Protein AF-0000000080015081 (afdb_homodimer)

Radius of gyration: 29.02 Å; Cα contacts (8 Å, |Δi|>4): 1088; chains: 2; bounding box: 45×94×63 Å

Secondary structure (DSSP, 8-state):
----PPPP--GGGHHHHHHHT--HHHIIIIIHHHHHHHTGGGS-TT-EEEEET-TT-HHHHHHHTTT-EEEEEES-HHHHHHHHHH-TTSEEEE-BTTB----S-EEEEEESS-GGG--SHHHHHHHHHHHHHHEEEEEEEEEEEEBGGG-TTGGG--EEEEEEE-SSEEEEEEEEEEGGGTEEEEEEEEEEEETTEEEEEEEEEEEE-B-HHHHHHHHHHHT--EEEEEEGGGGT--GGG-EEEEEEE---TT-/----PPPP--GGGHHHHHHHT--HHHIIIIIHHHHHHHTGGGS-TT-EEEEET-TT-HHHHHHHTTT-EEEEEES-HHHHHHHHHH-TTSEEEE-BTTB----S-EEEEEE-S-GGG--SHHHHHHHHHHHHHHEEEEEEEEEEEEBHHHHTTGGG--EEEEEEE-SSEEEEEEEEEETTTTEEEEEEEEEEEETTEEEEEEEEEEEE-B-HHHHHHHHHHHT--EEEEEEGGGGT--GGG-EEEEEEE---TT-

pLDDT: mean 90.25, std 12.2, range [29.39, 98.69]

InterPro domains:
  IPR029063 S-adenosyl-L-methionine-dependent methyltransferase superfamily [G3DSA:3.40.50.150] (10-231)
  IPR029063 S-adenosyl-L-methionine-dependent methyltransferase superfamily [SSF53335] (24-250)
  IPR041698 Methyltransferase domain 25 [PF13649] (49-139)

Sequence (510 aa):
MLLVTNPPNYDSIARLQNEFKSPDEVVVEGIIPALEQILLPHIPEGGRILDLG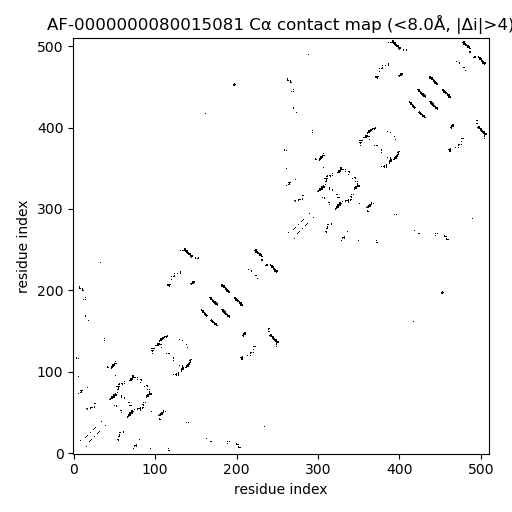CGSAQLVHQLQIRGYEMTGLDASEALLRYARTNAPESEFILGDIRDFKLPQTFDAVFSKDVLLFILSIEELTVVFQNVYAALRDDGLFVFTIPITDWLHDIAQEKSFNHVYVNDECAFIELFDYKPEERMWEIKVTGFELVEGIWKRSDTTWLRKDYFLAEVQSALEKVGFTELAHYNIKDFGGSEEAGMACFVCQKKSLTQMLLVTNPPNYDSIARLQNEFKSPDEVVVEGIIPALEQILLPHIPEGGRILDLGCGSAQLVHQLQIRGYEMTGLDASEALLRYARTNAPESEFILGDIRDFKLPQTFDAVFSKDVLLFILSIEELTVVFQNVYAALRDDGLFVFTIPITDWLHDIAQEKSFNHVYVNDECAFIELFDYKPEERMWEIKVTGFELVEGIWKRSDTTWLRKDYFLAEVQSALEKVGFTELAHYNIKDFGGSEEAGMACFVCQKKSLTQ

Organism: NCBI:txid2019572

Structure (mmCIF, N/CA/C/O backbone):
data_AF-0000000080015081-model_v1
#
loop_
_entity.id
_entity.type
_entity.pdbx_description
1 polymer 'Class I SAM-dependent methyltransferase'
#
loop_
_atom_site.group_PDB
_atom_site.id
_atom_site.type_symbol
_atom_site.label_atom_id
_atom_site.label_alt_id
_atom_site.label_comp_id
_atom_site.label_asym_id
_atom_site.label_entity_id
_atom_site.label_seq_id
_atom_site.pdbx_PDB_ins_code
_atom_site.Cartn_x
_atom_site.Cartn_y
_atom_site.Cartn_z
_atom_site.occupancy
_atom_site.B_iso_or_equiv
_atom_site.auth_seq_id
_atom_site.auth_comp_id
_atom_site.auth_asym_id
_atom_site.auth_atom_id
_atom_site.pdbx_PDB_model_num
ATOM 1 N N . MET A 1 1 ? 22.891 32.344 4 1 29.48 1 MET A N 1
ATOM 2 C CA . MET A 1 1 ? 21.547 32.312 3.426 1 29.48 1 MET A CA 1
ATOM 3 C C . MET A 1 1 ? 20.875 30.969 3.643 1 29.48 1 MET A C 1
ATOM 5 O O . MET A 1 1 ? 21.391 29.938 3.186 1 29.48 1 MET A O 1
ATOM 9 N N . LEU A 1 2 ? 20.234 30.781 4.801 1 37.94 2 LEU A N 1
ATOM 10 C CA . LEU A 1 2 ? 19.828 29.453 5.254 1 37.94 2 LEU A CA 1
ATOM 11 C C . LEU A 1 2 ? 19.031 28.719 4.176 1 37.94 2 LEU A C 1
ATOM 13 O O . LEU A 1 2 ? 18.094 29.297 3.607 1 37.94 2 LEU A O 1
ATOM 17 N N . LEU A 1 3 ? 19.594 27.906 3.422 1 42.25 3 LEU A N 1
ATOM 18 C CA . LEU A 1 3 ? 18.984 27.109 2.355 1 42.25 3 LEU A CA 1
ATOM 19 C C . LEU A 1 3 ? 17.656 26.547 2.803 1 42.25 3 LEU A C 1
ATOM 21 O O . LEU A 1 3 ? 17.594 25.734 3.732 1 42.25 3 LEU A O 1
ATOM 25 N N . VAL A 1 4 ? 16.609 27.453 2.697 1 56.25 4 VAL A N 1
ATOM 26 C CA . VAL A 1 4 ? 15.258 27.062 3.078 1 56.25 4 VAL A CA 1
ATOM 27 C C . VAL A 1 4 ? 14.797 25.875 2.234 1 56.25 4 VAL A C 1
ATOM 29 O O . VAL A 1 4 ? 14.953 25.875 1.011 1 56.25 4 VAL A O 1
ATOM 32 N N . THR A 1 5 ? 14.617 24.75 2.883 1 73.44 5 THR A N 1
ATOM 33 C CA . THR A 1 5 ? 14.102 23.547 2.227 1 73.44 5 THR A CA 1
ATOM 34 C C . THR A 1 5 ? 12.711 23.812 1.645 1 73.44 5 THR A C 1
ATOM 36 O O . THR A 1 5 ? 11.922 24.562 2.223 1 73.44 5 THR A O 1
ATOM 39 N N . ASN A 1 6 ? 12.555 23.531 0.397 1 79.25 6 ASN A N 1
ATOM 40 C CA . ASN A 1 6 ? 11.25 23.688 -0.226 1 79.25 6 ASN A CA 1
ATOM 41 C C . ASN A 1 6 ? 10.172 22.906 0.524 1 79.25 6 ASN A C 1
ATOM 43 O O . ASN A 1 6 ? 10.406 21.766 0.943 1 79.25 6 ASN A O 1
ATOM 47 N N . PRO A 1 7 ? 9.047 23.625 0.79 1 83.56 7 PRO A N 1
ATOM 48 C CA . PRO A 1 7 ? 7.934 22.875 1.386 1 83.56 7 PRO A CA 1
ATOM 49 C C . PRO A 1 7 ? 7.457 21.719 0.505 1 83.56 7 PRO A C 1
ATOM 51 O O . PRO A 1 7 ? 7.719 21.719 -0.7 1 83.56 7 PRO A O 1
ATOM 54 N N . PRO A 1 8 ? 6.812 20.766 1.154 1 87.19 8 PRO A N 1
ATOM 55 C CA . PRO A 1 8 ? 6.25 19.688 0.339 1 87.19 8 PRO A CA 1
ATOM 56 C C . PRO A 1 8 ? 5.238 20.203 -0.688 1 87.19 8 PRO A C 1
ATOM 58 O O . PRO A 1 8 ? 4.434 21.078 -0.384 1 87.19 8 PRO A O 1
ATOM 61 N N . ASN A 1 9 ? 5.391 19.734 -1.815 1 89.69 9 ASN A N 1
ATOM 62 C CA . ASN A 1 9 ? 4.484 20.156 -2.883 1 89.69 9 ASN A CA 1
ATOM 63 C C . ASN A 1 9 ? 3.168 19.375 -2.83 1 89.69 9 ASN A C 1
ATOM 65 O O . ASN A 1 9 ? 3.135 18.188 -3.115 1 89.69 9 ASN A O 1
ATOM 69 N N . TYR A 1 10 ? 2.092 20.062 -2.512 1 95.06 10 TYR A N 1
ATOM 70 C CA . TYR A 1 10 ? 0.775 19.453 -2.408 1 95.06 10 TYR A CA 1
ATOM 71 C C . TYR A 1 10 ? -0.12 19.875 -3.566 1 95.06 10 TYR A C 1
ATOM 73 O O . TYR A 1 10 ? -1.221 19.344 -3.736 1 95.06 10 TYR A O 1
ATOM 81 N N . ASP A 1 11 ? 0.33 20.766 -4.379 1 95.56 11 ASP A N 1
ATOM 82 C CA . ASP A 1 11 ? -0.547 21.359 -5.383 1 95.56 11 ASP A CA 1
ATOM 83 C C . ASP A 1 11 ? -1.034 20.312 -6.375 1 95.56 11 ASP A C 1
ATOM 85 O O . ASP A 1 11 ? -2.221 20.25 -6.703 1 95.56 11 ASP A O 1
ATOM 89 N N . SER A 1 12 ? -0.129 19.438 -6.762 1 93.69 12 SER A N 1
ATOM 90 C CA . SER A 1 12 ? -0.466 18.484 -7.801 1 93.69 12 SER A CA 1
ATOM 91 C C . SER A 1 12 ? -1.321 17.344 -7.246 1 93.69 12 SER A C 1
ATOM 93 O O . SER A 1 12 ? -1.913 16.578 -8.008 1 93.69 12 SER A O 1
ATOM 95 N N . ILE A 1 13 ? -1.447 17.25 -5.91 1 95.81 13 ILE A N 1
ATOM 96 C CA . ILE A 1 13 ? -2.189 16.141 -5.316 1 95.81 13 ILE A CA 1
ATOM 97 C C . ILE A 1 13 ? -3.275 16.688 -4.391 1 95.81 13 ILE A C 1
ATOM 99 O O . ILE A 1 13 ? -3.75 15.977 -3.498 1 95.81 13 ILE A O 1
ATOM 103 N N . ALA A 1 14 ? -3.629 17.938 -4.473 1 96.81 14 ALA A N 1
ATOM 104 C CA . ALA A 1 14 ? -4.543 18.609 -3.551 1 96.81 14 ALA A CA 1
ATOM 105 C C . ALA A 1 14 ? -5.895 17.891 -3.506 1 96.81 14 ALA A C 1
ATOM 107 O O . ALA A 1 14 ? -6.484 17.75 -2.436 1 96.81 14 ALA A O 1
ATOM 108 N N . ARG A 1 15 ? -6.387 17.5 -4.688 1 96.06 15 ARG A N 1
ATOM 109 C CA . ARG A 1 15 ? -7.656 16.781 -4.73 1 96.06 15 ARG A CA 1
ATOM 110 C C . ARG A 1 15 ? -7.59 15.5 -3.904 1 96.06 15 ARG A C 1
ATOM 112 O O . ARG A 1 15 ? -8.516 15.203 -3.145 1 96.06 15 ARG A O 1
ATOM 119 N N . LEU A 1 16 ? -6.512 14.773 -4.117 1 96.31 16 LEU A N 1
ATOM 120 C CA . LEU A 1 16 ? -6.336 13.516 -3.41 1 96.31 16 LEU A CA 1
ATOM 121 C C . LEU A 1 16 ? -6.25 13.742 -1.904 1 96.31 16 LEU A C 1
ATOM 123 O O . LEU A 1 16 ? -6.852 13 -1.124 1 96.31 16 LEU A O 1
ATOM 127 N N . GLN A 1 17 ? -5.488 14.781 -1.528 1 94.75 17 GLN A N 1
ATOM 128 C CA . GLN A 1 17 ? -5.391 15.141 -0.119 1 94.75 17 GLN A CA 1
ATOM 129 C C . GLN A 1 17 ? -6.766 15.469 0.461 1 94.75 17 GLN A C 1
ATOM 131 O O . GLN A 1 17 ? -7.109 15 1.549 1 94.75 17 GLN A O 1
ATOM 136 N N . ASN A 1 18 ? -7.512 16.266 -0.23 1 94.62 18 ASN A N 1
ATOM 137 C CA . ASN A 1 18 ? -8.852 16.641 0.207 1 94.62 18 ASN A CA 1
ATOM 138 C C . ASN A 1 18 ? -9.773 15.43 0.315 1 94.62 18 ASN A C 1
ATOM 140 O O . ASN A 1 18 ? -10.555 15.328 1.261 1 94.62 18 ASN A O 1
ATOM 144 N N . GLU A 1 19 ? -9.656 14.484 -0.582 1 92.31 19 GLU A N 1
ATOM 145 C CA . GLU A 1 19 ? -10.562 13.336 -0.67 1 92.31 19 GLU A CA 1
ATOM 146 C C . GLU A 1 19 ? -10.234 12.297 0.394 1 92.31 19 GLU A C 1
ATOM 148 O O . GLU A 1 19 ? -11.133 11.703 0.99 1 92.31 19 GLU A O 1
ATOM 153 N N . PHE A 1 20 ? -8.914 12.094 0.641 1 93.12 20 PHE A N 1
ATOM 154 C CA . PHE A 1 20 ? -8.555 10.891 1.386 1 93.12 20 PHE A CA 1
ATOM 155 C C . PHE A 1 20 ? -8.062 11.25 2.781 1 93.12 20 PHE A C 1
ATOM 157 O O . PHE A 1 20 ? -8.156 10.438 3.707 1 93.12 20 PHE A O 1
ATOM 164 N N . LYS A 1 21 ? -7.352 12.273 3.045 1 86.69 21 LYS A N 1
ATOM 165 C CA . LYS A 1 21 ? -6.566 12.477 4.258 1 86.69 21 LYS A CA 1
ATOM 166 C C . LYS A 1 21 ? -7.355 13.266 5.297 1 86.69 21 LYS A C 1
ATOM 168 O O . LYS A 1 21 ? -7.02 13.258 6.484 1 86.69 21 LYS A O 1
ATOM 173 N N . SER A 1 22 ? -8.445 13.938 4.98 1 76.5 22 SER A N 1
ATOM 174 C CA . SER A 1 22 ? -9.109 14.734 6.008 1 76.5 22 SER A CA 1
ATOM 175 C C . SER A 1 22 ? -10.625 14.562 5.949 1 76.5 22 SER A C 1
ATOM 177 O O . SER A 1 22 ? -11.359 15.547 5.852 1 76.5 22 SER A O 1
ATOM 179 N N . PRO A 1 23 ? -10.945 13.273 6.09 1 77.38 23 PRO A N 1
ATOM 180 C CA . PRO A 1 23 ? -12.406 13.172 6.133 1 77.38 23 PRO A CA 1
ATOM 181 C C . PRO A 1 23 ? -13 13.711 7.438 1 77.38 23 PRO A C 1
ATOM 183 O O . PRO A 1 23 ? -12.328 13.695 8.477 1 77.38 23 PRO A O 1
ATOM 186 N N . ASP A 1 24 ? -14.148 14.172 7.43 1 80.5 24 ASP A N 1
ATOM 187 C CA . ASP A 1 24 ? -14.836 14.781 8.57 1 80.5 24 ASP A CA 1
ATOM 188 C C . ASP A 1 24 ? -14.883 13.82 9.758 1 80.5 24 ASP A C 1
ATOM 190 O O . ASP A 1 24 ? -14.672 14.227 10.898 1 80.5 24 ASP A O 1
ATOM 194 N N . GLU A 1 25 ? -15.039 12.625 9.375 1 82.62 25 GLU A N 1
ATOM 195 C CA . GLU A 1 25 ? -15.188 11.625 10.43 1 82.62 25 GLU A CA 1
ATOM 196 C C . GLU A 1 25 ? -13.906 11.5 11.25 1 82.62 25 GLU A C 1
ATOM 198 O O . GLU A 1 25 ? -13.953 11.406 12.477 1 82.62 25 GLU A O 1
ATOM 203 N N . VAL A 1 26 ? -12.875 11.539 10.602 1 78.75 26 VAL A N 1
ATOM 204 C CA . VAL A 1 26 ? -11.586 11.406 11.273 1 78.75 26 VAL A CA 1
ATOM 205 C C . VAL A 1 26 ? -11.336 12.633 12.148 1 78.75 26 VAL A C 1
ATOM 207 O O . VAL A 1 26 ? -10.875 12.5 13.289 1 78.75 26 VAL A O 1
ATOM 210 N N . VAL A 1 27 ? -11.68 13.789 11.727 1 85.38 27 VAL A N 1
ATOM 211 C CA . VAL A 1 27 ? -11.469 15.031 12.461 1 85.38 27 VAL A CA 1
ATOM 212 C C . VAL A 1 27 ? -12.383 15.07 13.688 1 85.38 27 VAL A C 1
ATOM 214 O O . VAL A 1 27 ? -11.922 15.312 14.805 1 85.38 27 VAL A O 1
ATOM 217 N N . VAL A 1 28 ? -13.57 14.734 13.461 1 87.19 28 VAL A N 1
ATOM 218 C CA . VAL A 1 28 ? -14.594 14.859 14.492 1 87.19 28 VAL A CA 1
ATOM 219 C C . VAL A 1 28 ? -14.383 13.789 15.562 1 87.19 28 VAL A C 1
ATOM 221 O O . VAL A 1 28 ? -14.516 14.062 16.766 1 87.19 28 VAL A O 1
ATOM 224 N N . GLU A 1 29 ? -13.977 12.641 15.086 1 84.56 29 GLU A N 1
ATOM 225 C CA . GLU A 1 29 ? -13.891 11.531 16.031 1 84.56 29 GLU A CA 1
ATOM 226 C C . GLU A 1 29 ? -12.484 11.422 16.625 1 84.56 29 GLU A C 1
ATOM 228 O O . GLU A 1 29 ? -12.312 10.93 17.734 1 84.56 29 GLU A O 1
ATOM 233 N N . GLY A 1 30 ? -11.586 11.883 15.945 1 82.62 30 GLY A N 1
ATOM 234 C CA . GLY A 1 30 ? -10.219 11.68 16.375 1 82.62 30 GLY A CA 1
ATOM 235 C C . GLY A 1 30 ? -9.562 12.938 16.922 1 82.62 30 GLY A C 1
ATOM 236 O O . GLY A 1 30 ? -9 12.93 18.016 1 82.62 30 GLY A O 1
ATOM 237 N N . ILE A 1 31 ? -9.773 14.039 16.328 1 85.88 31 ILE A N 1
ATOM 238 C CA . ILE A 1 31 ? -8.992 15.242 16.609 1 85.88 31 ILE A CA 1
ATOM 239 C C . ILE A 1 31 ? -9.766 16.141 17.562 1 85.88 31 ILE A C 1
ATOM 241 O O . ILE A 1 31 ? -9.227 16.594 18.578 1 85.88 31 ILE A O 1
ATOM 245 N N . ILE A 1 32 ? -11.023 16.344 17.375 1 89.88 32 ILE A N 1
ATOM 246 C CA . ILE A 1 32 ? -11.836 17.297 18.125 1 89.88 32 ILE A CA 1
ATOM 247 C C . ILE A 1 32 ? -11.898 16.875 19.594 1 89.88 32 ILE A C 1
ATOM 249 O O . ILE A 1 32 ? -11.664 17.688 20.484 1 89.88 32 ILE A O 1
ATOM 253 N N . PRO A 1 33 ? -12.125 15.617 19.828 1 87.88 33 PRO A N 1
ATOM 254 C CA . PRO A 1 33 ? -12.172 15.219 21.234 1 87.88 33 PRO A CA 1
ATOM 255 C C . PRO A 1 33 ? -10.867 15.508 21.984 1 87.88 33 PRO A C 1
ATOM 257 O O . PRO A 1 33 ? -10.883 15.922 23.141 1 87.88 33 PRO A O 1
ATOM 260 N N . ALA A 1 34 ? -9.805 15.281 21.328 1 86.19 34 ALA A N 1
ATOM 261 C CA . ALA A 1 34 ? -8.516 15.57 21.922 1 86.19 34 ALA A CA 1
ATOM 262 C C . ALA A 1 34 ? -8.359 17.062 22.188 1 86.19 34 ALA A C 1
ATOM 264 O O . ALA A 1 34 ? -7.887 17.469 23.266 1 86.19 34 ALA A O 1
ATOM 265 N N . LEU A 1 35 ? -8.781 17.891 21.25 1 89.56 35 LEU A N 1
ATOM 266 C CA . LEU A 1 35 ? -8.688 19.328 21.406 1 89.56 35 LEU A CA 1
ATOM 267 C C . LEU A 1 35 ? -9.602 19.828 22.516 1 89.56 35 LEU A C 1
ATOM 269 O O . LEU A 1 35 ? -9.258 20.781 23.234 1 89.56 35 LEU A O 1
ATOM 273 N N . GLU A 1 36 ? -10.68 19.188 22.641 1 90 36 GLU A N 1
ATOM 274 C CA . GLU A 1 36 ? -11.633 19.547 23.688 1 90 36 GLU A CA 1
ATOM 275 C C . GLU A 1 36 ? -11.055 19.25 25.078 1 90 36 GLU A C 1
ATOM 277 O O . GLU A 1 36 ? -11.422 19.906 26.062 1 90 36 GLU A O 1
ATOM 282 N N . GLN A 1 37 ? -10.18 18.359 25.078 1 86.5 37 GLN A N 1
ATOM 283 C CA . GLN A 1 37 ? -9.57 18 26.359 1 86.5 37 GLN A CA 1
ATOM 284 C C . GLN A 1 37 ? -8.367 18.875 26.672 1 86.5 37 GLN A C 1
ATOM 286 O O . GLN A 1 37 ? -8.164 19.281 27.812 1 86.5 37 GLN A O 1
ATOM 291 N N . ILE A 1 38 ? -7.672 19.266 25.656 1 86.88 38 ILE A N 1
ATOM 292 C CA . ILE A 1 38 ? -6.34 19.797 25.938 1 86.88 38 ILE A CA 1
ATOM 293 C C . ILE A 1 38 ? -6.309 21.281 25.656 1 86.88 38 ILE A C 1
ATOM 295 O O . ILE A 1 38 ? -5.52 22.031 26.25 1 86.88 38 ILE A O 1
ATOM 299 N N . LEU A 1 39 ? -7.125 21.797 24.75 1 88.62 39 LEU A N 1
ATOM 300 C CA . LEU A 1 39 ? -6.938 23.141 24.234 1 88.62 39 LEU A CA 1
ATOM 301 C C . LEU A 1 39 ? -8.195 23.984 24.453 1 88.62 39 LEU A C 1
ATOM 303 O O . LEU A 1 39 ? -8.141 25.047 25.078 1 88.62 39 LEU A O 1
ATOM 307 N N . LEU A 1 40 ? -9.352 23.469 24.062 1 91 40 LEU A N 1
ATOM 308 C CA . LEU A 1 40 ? -10.547 24.281 23.859 1 91 40 LEU A CA 1
ATOM 309 C C . LEU A 1 40 ? -11.07 24.844 25.172 1 91 40 LEU A C 1
ATOM 311 O O . LEU A 1 40 ? -11.547 25.984 25.219 1 91 40 LEU A O 1
ATOM 315 N N . PRO A 1 41 ? -10.898 24.125 26.281 1 90.69 41 PRO A N 1
ATOM 316 C CA . PRO A 1 41 ? -11.359 24.703 27.547 1 90.69 41 PRO A CA 1
ATOM 317 C C . PRO A 1 41 ? -10.609 25.984 27.922 1 90.69 41 PRO A C 1
ATOM 319 O O . PRO A 1 41 ? -11.086 26.75 28.75 1 90.69 41 PRO A O 1
ATOM 322 N N . HIS A 1 42 ? -9.5 26.219 27.312 1 90.75 42 HIS A N 1
ATOM 323 C CA . HIS A 1 42 ? -8.641 27.328 27.688 1 90.75 42 HIS A CA 1
ATOM 324 C C . HIS A 1 42 ? -8.789 28.5 26.703 1 90.75 42 HIS A C 1
ATOM 326 O O . HIS A 1 42 ? -8.094 29.5 26.828 1 90.75 42 HIS A O 1
ATOM 332 N N . ILE A 1 43 ? -9.617 28.328 25.766 1 94.12 43 ILE A N 1
ATOM 333 C CA . ILE A 1 43 ? -9.852 29.375 24.766 1 94.12 43 ILE A CA 1
ATOM 334 C C . ILE A 1 43 ? -11.203 30.031 25.016 1 94.12 43 ILE A C 1
ATOM 336 O O . ILE A 1 43 ? -12.211 29.344 25.203 1 94.12 43 ILE A O 1
ATOM 340 N N . PRO A 1 44 ? -11.242 31.344 25.109 1 94.5 44 PRO A N 1
ATOM 341 C CA . PRO A 1 44 ? -12.523 32.031 25.344 1 94.5 44 PRO A CA 1
ATOM 342 C C . PRO A 1 44 ? -13.516 31.812 24.203 1 94.5 44 PRO A C 1
ATOM 344 O O . PRO A 1 44 ? -13.109 31.484 23.078 1 94.5 44 PRO A O 1
ATOM 347 N N . GLU A 1 45 ? -14.773 31.984 24.5 1 91.75 45 GLU A N 1
ATOM 348 C CA . GLU A 1 45 ? -15.797 31.938 23.453 1 91.75 45 GLU A CA 1
ATOM 349 C C . GLU A 1 45 ? -15.484 32.938 22.344 1 91.75 45 GLU A C 1
ATOM 351 O O . GLU A 1 45 ? -15.133 34.094 22.625 1 91.75 45 GLU A O 1
ATOM 356 N N . GLY A 1 46 ? -15.555 32.469 21.172 1 95.19 46 GLY A N 1
ATOM 357 C CA . GLY A 1 46 ? -15.266 33.344 20.047 1 95.19 46 GLY A CA 1
ATOM 358 C C . GLY A 1 46 ? -13.773 33.594 19.844 1 95.19 46 GLY A C 1
ATOM 359 O O . GLY A 1 46 ? -13.383 34.5 19.109 1 95.19 46 GLY A O 1
ATOM 360 N N . GLY A 1 47 ? -13.031 32.844 20.594 1 97.25 47 GLY A N 1
ATOM 361 C CA . GLY A 1 47 ? -11.594 33 20.531 1 97.25 47 GLY A CA 1
ATOM 362 C C . GLY A 1 47 ? -11.031 32.844 19.125 1 97.25 47 GLY A C 1
ATOM 363 O O . GLY A 1 47 ? -11.664 32.188 18.281 1 97.25 47 GLY A O 1
ATOM 364 N N . ARG A 1 48 ? -9.883 33.469 18.891 1 98.31 48 ARG A N 1
ATOM 365 C CA . ARG A 1 48 ? -9.203 33.438 17.594 1 98.31 48 ARG A CA 1
ATOM 366 C C . ARG A 1 48 ? -8.156 32.312 17.562 1 98.31 48 ARG A C 1
ATOM 368 O O . ARG A 1 48 ? -7.234 32.312 18.391 1 98.31 48 ARG A O 1
ATOM 375 N N . ILE A 1 49 ? -8.32 31.406 16.625 1 98.19 49 ILE A N 1
ATOM 376 C CA . ILE A 1 49 ? -7.406 30.281 16.5 1 98.19 49 ILE A CA 1
ATOM 377 C C . ILE A 1 49 ? -6.77 30.266 15.117 1 98.19 49 ILE A C 1
ATOM 379 O O . ILE A 1 49 ? -7.453 30.469 14.109 1 98.19 49 ILE A O 1
ATOM 383 N N . LEU A 1 50 ? -5.477 30.156 15.109 1 98.56 50 LEU A N 1
ATOM 384 C CA . LEU A 1 50 ? -4.715 30.016 13.875 1 98.56 50 LEU A CA 1
ATOM 385 C C . LEU A 1 50 ? -4.328 28.562 13.633 1 98.56 50 LEU A C 1
ATOM 387 O O . LEU A 1 50 ? -3.74 27.922 14.5 1 98.56 50 LEU A O 1
ATOM 391 N N . ASP A 1 51 ? -4.691 28.031 12.484 1 98.25 51 ASP A N 1
ATOM 392 C CA . ASP A 1 51 ? -4.289 26.688 12.055 1 98.25 51 ASP A CA 1
ATOM 393 C C . ASP A 1 51 ? -3.135 26.766 11.062 1 98.25 51 ASP A C 1
ATOM 395 O O . ASP A 1 51 ? -3.332 27.125 9.898 1 98.25 51 ASP A O 1
ATOM 399 N N . LEU A 1 52 ? -1.913 26.391 11.508 1 97.81 52 LEU A N 1
ATOM 400 C CA . LEU A 1 52 ? -0.725 26.406 10.656 1 97.81 52 LEU A CA 1
ATOM 401 C C . LEU A 1 52 ? -0.647 25.125 9.82 1 97.81 52 LEU A C 1
ATOM 403 O O . LEU A 1 52 ? -0.577 24.031 10.367 1 97.81 52 LEU A O 1
ATOM 407 N N . GLY A 1 53 ? -0.526 25.328 8.531 1 97.38 53 GLY A N 1
ATOM 408 C CA . GLY A 1 53 ? -0.652 24.188 7.648 1 97.38 53 GLY A CA 1
ATOM 409 C C . GLY A 1 53 ? -2.053 23.594 7.629 1 97.38 53 GLY A C 1
ATOM 410 O O . GLY A 1 53 ? -2.234 22.406 7.859 1 97.38 53 GLY A O 1
ATOM 411 N N . CYS A 1 54 ? -2.99 24.406 7.262 1 97.25 54 CYS A N 1
ATOM 412 C CA . CYS A 1 54 ? -4.387 24.047 7.492 1 97.25 54 CYS A CA 1
ATOM 413 C C . CYS A 1 54 ? -4.887 23.078 6.426 1 97.25 54 CYS A C 1
ATOM 415 O O . CYS A 1 54 ? -5.957 22.5 6.566 1 97.25 54 CYS A O 1
ATOM 417 N N . GLY A 1 55 ? -4.164 22.938 5.293 1 96.75 55 GLY A N 1
ATOM 418 C CA . GLY A 1 55 ? -4.586 22.047 4.219 1 96.75 55 GLY A CA 1
ATOM 419 C C . GLY A 1 55 ? -5.945 22.391 3.648 1 96.75 55 GLY A C 1
ATOM 420 O O . GLY A 1 55 ? -6.211 23.562 3.338 1 96.75 55 GLY A O 1
ATOM 421 N N . SER A 1 56 ? -6.754 21.375 3.492 1 96.38 56 SER A N 1
ATOM 422 C CA . SER A 1 56 ? -8.094 21.609 2.949 1 96.38 56 SER A CA 1
ATOM 423 C C . SER A 1 56 ? -9.055 22.078 4.031 1 96.38 56 SER A C 1
ATOM 425 O O . SER A 1 56 ? -10.234 22.328 3.758 1 96.38 56 SER A O 1
ATOM 427 N N . ALA A 1 57 ? -8.664 22.172 5.238 1 96.56 57 ALA A N 1
ATOM 428 C CA . ALA A 1 57 ? -9.227 22.969 6.312 1 96.56 57 ALA A CA 1
ATOM 429 C C . ALA A 1 57 ? -10.484 22.328 6.879 1 96.56 57 ALA A C 1
ATOM 431 O O . ALA A 1 57 ? -11.445 23.016 7.234 1 96.56 57 ALA A O 1
ATOM 432 N N . GLN A 1 58 ? -10.516 21 6.941 1 94.56 58 GLN A N 1
ATOM 433 C CA . GLN A 1 58 ? -11.625 20.328 7.605 1 94.56 58 GLN A CA 1
ATOM 434 C C . GLN A 1 58 ? -11.656 20.656 9.094 1 94.56 58 GLN A C 1
ATOM 436 O O . GLN A 1 58 ? -12.727 20.906 9.656 1 94.56 58 GLN A O 1
ATOM 441 N N . LEU A 1 59 ? -10.531 20.656 9.672 1 94.69 59 LEU A N 1
ATOM 442 C CA . LEU A 1 59 ? -10.453 21.016 11.086 1 94.69 59 LEU A CA 1
ATOM 443 C C . LEU A 1 59 ? -10.914 22.453 11.312 1 94.69 59 LEU A C 1
ATOM 445 O O . LEU A 1 59 ? -11.641 22.719 12.273 1 94.69 59 LEU A O 1
ATOM 449 N N . VAL A 1 60 ? -10.508 23.359 10.43 1 97.06 60 VAL A N 1
ATOM 450 C CA . VAL A 1 60 ? -10.906 24.766 10.516 1 97.06 60 VAL A CA 1
ATOM 451 C C . VAL A 1 60 ? -12.43 24.875 10.484 1 97.06 60 VAL A C 1
ATOM 453 O O . VAL A 1 60 ? -13.031 25.562 11.305 1 97.06 60 VAL A O 1
ATOM 456 N N . HIS A 1 61 ? -13.023 24.125 9.617 1 96.62 61 HIS A N 1
ATOM 457 C CA . HIS A 1 61 ? -14.484 24.125 9.5 1 96.62 61 HIS A CA 1
ATOM 458 C C . HIS A 1 61 ? -15.133 23.656 10.797 1 96.62 61 HIS A C 1
ATOM 460 O O . HIS A 1 61 ? -16.062 24.312 11.297 1 96.62 61 HIS A O 1
ATOM 466 N N . GLN A 1 62 ? -14.641 22.609 11.359 1 95.31 62 GLN A N 1
ATOM 467 C CA . GLN A 1 62 ? -15.234 22 12.547 1 95.31 62 GLN A CA 1
ATOM 468 C C . GLN A 1 62 ? -15.125 22.938 13.75 1 95.31 62 GLN A C 1
ATOM 470 O O . GLN A 1 62 ? -16.062 23.047 14.547 1 95.31 62 GLN A O 1
ATOM 475 N N . LEU A 1 63 ? -14.039 23.609 13.867 1 96.06 63 LEU A N 1
ATOM 476 C CA . LEU A 1 63 ? -13.867 24.531 14.984 1 96.06 63 LEU A CA 1
ATOM 477 C C . LEU A 1 63 ? -14.672 25.797 14.766 1 96.06 63 LEU A C 1
ATOM 479 O O . LEU A 1 63 ? -15.195 26.375 15.719 1 96.06 63 LEU A O 1
ATOM 483 N N . GLN A 1 64 ? -14.766 26.234 13.477 1 97 64 GLN A N 1
ATOM 484 C CA . GLN A 1 64 ? -15.555 27.406 13.141 1 97 64 GLN A CA 1
ATOM 485 C C . GLN A 1 64 ? -17.016 27.219 13.516 1 97 64 GLN A C 1
ATOM 487 O O . GLN A 1 64 ? -17.641 28.094 14.125 1 97 64 GLN A O 1
ATOM 492 N N . ILE A 1 65 ? -17.562 26.047 13.266 1 95.31 65 ILE A N 1
ATOM 493 C CA . ILE A 1 65 ? -18.984 25.812 13.531 1 95.31 65 ILE A CA 1
ATOM 494 C C . ILE A 1 65 ? -19.188 25.625 15.039 1 95.31 65 ILE A C 1
ATOM 496 O O . ILE A 1 65 ? -20.328 25.641 15.516 1 95.31 65 ILE A O 1
ATOM 500 N N . ARG A 1 66 ? -18.172 25.484 15.758 1 94.25 66 ARG A N 1
ATOM 501 C CA . ARG A 1 66 ? -18.25 25.375 17.203 1 94.25 66 ARG A CA 1
ATOM 502 C C . ARG A 1 66 ? -18.062 26.734 17.875 1 94.25 66 ARG A C 1
ATOM 504 O O . ARG A 1 66 ? -17.984 26.828 19.109 1 94.25 66 ARG A O 1
ATOM 511 N N . GLY A 1 67 ? -17.844 27.797 17.031 1 96.31 67 GLY A N 1
ATOM 512 C CA . GLY A 1 67 ? -17.953 29.156 17.547 1 96.31 67 GLY A CA 1
ATOM 513 C C . GLY A 1 67 ? -16.609 29.875 17.609 1 96.31 67 GLY A C 1
ATOM 514 O O . GLY A 1 67 ? -16.531 31 18.109 1 96.31 67 GLY A O 1
ATOM 515 N N . TYR A 1 68 ? -15.586 29.297 17.078 1 97.56 68 TYR A N 1
ATOM 516 C CA . TYR A 1 68 ? -14.281 29.938 17.094 1 97.56 68 TYR A CA 1
ATOM 517 C C . TYR A 1 68 ? -14.055 30.734 15.82 1 97.56 68 TYR A C 1
ATOM 519 O O . TYR A 1 68 ? -14.617 30.422 14.766 1 97.56 68 TYR A O 1
ATOM 527 N N . GLU A 1 69 ? -13.336 31.844 15.969 1 98.31 69 GLU A N 1
ATOM 528 C CA . GLU A 1 69 ? -12.867 32.562 14.789 1 98.31 69 GLU A CA 1
ATOM 529 C C . GLU A 1 69 ? -11.594 31.938 14.219 1 98.31 69 GLU A C 1
ATOM 531 O O . GLU A 1 69 ? -10.531 32.031 14.836 1 98.31 69 GLU A O 1
ATOM 536 N N . MET A 1 70 ? -11.711 31.391 13.016 1 98.38 70 MET A N 1
ATOM 537 C CA . MET A 1 70 ? -10.617 30.562 12.508 1 98.38 70 MET A CA 1
ATOM 538 C C . MET A 1 70 ? -9.883 31.266 11.375 1 98.38 70 MET A C 1
ATOM 540 O O . MET A 1 70 ? -10.508 31.906 10.531 1 98.38 70 MET A O 1
ATOM 544 N N . THR A 1 71 ? -8.602 31.203 11.43 1 98.69 71 THR A N 1
ATOM 545 C CA . THR A 1 71 ? -7.707 31.531 10.328 1 98.69 71 THR A CA 1
ATOM 546 C C . THR A 1 71 ? -6.816 30.344 9.969 1 98.69 71 THR A C 1
ATOM 548 O O . THR A 1 71 ? -6.273 29.688 10.859 1 98.69 71 THR A O 1
ATOM 551 N N . GLY A 1 72 ? -6.758 30.016 8.727 1 98.62 72 GLY A N 1
ATOM 552 C CA . GLY A 1 72 ? -5.848 28.984 8.25 1 98.62 72 GLY A CA 1
ATOM 553 C C . GLY A 1 72 ? -4.723 29.531 7.391 1 98.62 72 GLY A C 1
ATOM 554 O O . GLY A 1 72 ? -4.934 30.438 6.59 1 98.62 72 GLY A O 1
ATOM 555 N N . LEU A 1 73 ? -3.547 29.031 7.586 1 98.38 73 LEU A N 1
ATOM 556 C CA . LEU A 1 73 ? -2.375 29.375 6.789 1 98.38 73 LEU A CA 1
ATOM 557 C C . LEU A 1 73 ? -1.778 28.141 6.133 1 98.38 73 LEU A C 1
ATOM 559 O O . LEU A 1 73 ? -1.571 27.109 6.797 1 98.38 73 LEU A O 1
ATOM 563 N N . ASP A 1 74 ? -1.546 28.203 4.836 1 97.94 74 ASP A N 1
ATOM 564 C CA . ASP A 1 74 ? -0.948 27.094 4.102 1 97.94 74 ASP A CA 1
ATOM 565 C C . ASP A 1 74 ? -0.164 27.594 2.891 1 97.94 74 ASP A C 1
ATOM 567 O O . ASP A 1 74 ? -0.502 28.625 2.312 1 97.94 74 ASP A O 1
ATOM 571 N N . ALA A 1 75 ? 0.803 26.797 2.484 1 96.75 75 ALA A N 1
ATOM 572 C CA . ALA A 1 75 ? 1.676 27.203 1.39 1 96.75 75 ALA A CA 1
ATOM 573 C C . ALA A 1 75 ? 1.135 26.734 0.046 1 96.75 75 ALA A C 1
ATOM 575 O O . ALA A 1 75 ? 1.643 27.125 -1.009 1 96.75 75 ALA A O 1
ATOM 576 N N . SER A 1 76 ? 0.112 25.922 0.008 1 97.31 76 SER A N 1
ATOM 577 C CA . SER A 1 76 ? -0.447 25.359 -1.221 1 97.31 76 SER A CA 1
ATOM 578 C C . SER A 1 76 ? -1.718 26.094 -1.631 1 97.31 76 SER A C 1
ATOM 580 O O . SER A 1 76 ? -2.748 25.984 -0.963 1 97.31 76 SER A O 1
ATOM 582 N N . GLU A 1 77 ? -1.622 26.797 -2.746 1 97.81 77 GLU A N 1
ATOM 583 C CA . GLU A 1 77 ? -2.803 27.5 -3.256 1 97.81 77 GLU A CA 1
ATOM 584 C C . GLU A 1 77 ? -3.91 26.5 -3.609 1 97.81 77 GLU A C 1
ATOM 586 O O . GLU A 1 77 ? -5.094 26.781 -3.406 1 97.81 77 GLU A O 1
ATOM 591 N N . ALA A 1 78 ? -3.533 25.406 -4.172 1 97.94 78 ALA A N 1
ATOM 592 C CA . ALA A 1 78 ? -4.52 24.391 -4.547 1 97.94 78 ALA A CA 1
ATOM 593 C C . ALA A 1 78 ? -5.27 23.875 -3.32 1 97.94 78 ALA A C 1
ATOM 595 O O . ALA A 1 78 ? -6.488 23.688 -3.365 1 97.94 78 ALA A O 1
ATOM 596 N N . LEU A 1 79 ? -4.602 23.656 -2.213 1 97.62 79 LEU A N 1
ATOM 597 C CA . LEU A 1 79 ? -5.262 23.219 -0.985 1 97.62 79 LEU A CA 1
ATOM 598 C C . LEU A 1 79 ? -6.168 24.328 -0.442 1 97.62 79 LEU A C 1
ATOM 600 O O . LEU A 1 79 ? -7.281 24.047 0.013 1 97.62 79 LEU A O 1
ATOM 604 N N . LEU A 1 80 ? -5.73 25.562 -0.533 1 98.38 80 LEU A N 1
ATOM 605 C CA . LEU A 1 80 ? -6.512 26.672 -0.01 1 98.38 80 LEU A CA 1
ATOM 606 C C . LEU A 1 80 ? -7.785 26.875 -0.824 1 98.38 80 LEU A C 1
ATOM 608 O O . LEU A 1 80 ? -8.797 27.344 -0.297 1 98.38 80 LEU A O 1
ATOM 612 N N . ARG A 1 81 ? -7.723 26.547 -2.094 1 98.19 81 ARG A N 1
ATOM 613 C CA . ARG A 1 81 ? -8.953 26.578 -2.881 1 98.19 81 ARG A CA 1
ATOM 614 C C . ARG A 1 81 ? -10.008 25.641 -2.287 1 98.19 81 ARG A C 1
ATOM 616 O O . ARG A 1 81 ? -11.172 26.031 -2.154 1 98.19 81 ARG A O 1
ATOM 623 N N . TYR A 1 82 ? -9.609 24.484 -1.903 1 97.44 82 TYR A N 1
ATOM 624 C CA . TYR A 1 82 ? -10.523 23.562 -1.219 1 97.44 82 TYR A CA 1
ATOM 625 C C . TYR A 1 82 ? -10.922 24.125 0.145 1 97.44 82 TYR A C 1
ATOM 627 O O . TYR A 1 82 ? -12.086 24.016 0.544 1 97.44 82 TYR A O 1
ATOM 635 N N . ALA A 1 83 ? -9.961 24.656 0.833 1 98 83 ALA A N 1
ATOM 636 C CA . ALA A 1 83 ? -10.203 25.188 2.17 1 98 83 ALA A CA 1
ATOM 637 C C . ALA A 1 83 ? -11.32 26.234 2.148 1 98 83 ALA A C 1
ATOM 639 O O . ALA A 1 83 ? -12.219 26.203 2.986 1 98 83 ALA A O 1
ATOM 640 N N . ARG A 1 84 ? -11.25 27.156 1.183 1 98.31 84 ARG A N 1
ATOM 641 C CA . ARG A 1 84 ? -12.234 28.234 1.064 1 98.31 84 ARG A CA 1
ATOM 642 C C . ARG A 1 84 ? -13.617 27.672 0.77 1 98.31 84 ARG A C 1
ATOM 644 O O . ARG A 1 84 ? -14.625 28.266 1.164 1 98.31 84 ARG A O 1
ATOM 651 N N . THR A 1 85 ? -13.688 26.547 0.137 1 97.25 85 THR A N 1
ATOM 652 C CA . THR A 1 85 ? -14.953 25.875 -0.121 1 97.25 85 THR A CA 1
ATOM 653 C C . THR A 1 85 ? -15.445 25.141 1.126 1 97.25 85 THR A C 1
ATOM 655 O O . THR A 1 85 ? -16.625 25.203 1.469 1 97.25 85 THR A O 1
ATOM 658 N N . ASN A 1 86 ? -14.586 24.469 1.844 1 96 86 ASN A N 1
ATOM 659 C CA . ASN A 1 86 ? -14.93 23.641 2.986 1 96 86 ASN A CA 1
ATOM 660 C C . ASN A 1 86 ? -15.266 24.484 4.215 1 96 86 ASN A C 1
ATOM 662 O O . ASN A 1 86 ? -16.062 24.062 5.055 1 96 86 ASN A O 1
ATOM 666 N N . ALA A 1 87 ? -14.633 25.609 4.328 1 97.56 87 ALA A N 1
ATOM 667 C CA . ALA A 1 87 ? -14.844 26.516 5.457 1 97.56 87 ALA A CA 1
ATOM 668 C C . ALA A 1 87 ? -14.977 27.969 4.98 1 97.56 87 ALA A C 1
ATOM 670 O O . ALA A 1 87 ? -14.148 28.812 5.312 1 97.56 87 ALA A O 1
ATOM 671 N N . PRO A 1 88 ? -16.016 28.297 4.371 1 97.44 88 PRO A N 1
ATOM 672 C CA . PRO A 1 88 ? -16.156 29.594 3.699 1 97.44 88 PRO A CA 1
ATOM 673 C C . PRO A 1 88 ? -16.219 30.766 4.68 1 97.44 88 PRO A C 1
ATOM 675 O O . PRO A 1 88 ? -15.984 31.906 4.293 1 97.44 88 PRO A O 1
ATOM 678 N N . GLU A 1 89 ? -16.5 30.516 5.918 1 97.94 89 GLU A N 1
ATOM 679 C CA . GLU A 1 89 ? -16.641 31.609 6.883 1 97.94 89 GLU A CA 1
ATOM 680 C C . GLU A 1 89 ? -15.328 31.906 7.586 1 97.94 89 GLU A C 1
ATOM 682 O O . GLU A 1 89 ? -15.273 32.75 8.492 1 97.94 89 GLU A O 1
ATOM 687 N N . SER A 1 90 ? -14.297 31.219 7.223 1 98.56 90 SER A N 1
ATOM 688 C CA . SER A 1 90 ? -12.992 31.406 7.848 1 98.56 90 SER A CA 1
ATOM 689 C C . SER A 1 90 ? -12.047 32.156 6.93 1 98.56 90 SER A C 1
ATOM 691 O O . SER A 1 90 ? -12.344 32.375 5.754 1 98.56 90 SER A O 1
ATOM 693 N N . GLU A 1 91 ? -11.008 32.656 7.508 1 98.44 91 GLU A N 1
ATOM 694 C CA . GLU A 1 91 ? -9.992 33.375 6.746 1 98.44 91 GLU A CA 1
ATOM 695 C C . GLU A 1 91 ? -8.828 32.469 6.387 1 98.44 91 GLU A C 1
ATOM 697 O O . GLU A 1 91 ? -8.422 31.625 7.195 1 98.44 91 GLU A O 1
ATOM 702 N N . PHE A 1 92 ? -8.32 32.656 5.16 1 98.69 92 PHE A N 1
ATOM 703 C CA . PHE A 1 92 ? -7.207 31.812 4.723 1 98.69 92 PHE A CA 1
ATOM 704 C C . PHE A 1 92 ? -6.074 32.656 4.164 1 98.69 92 PHE A C 1
ATOM 706 O O . PHE A 1 92 ? -6.316 33.625 3.424 1 98.69 92 PHE A O 1
ATOM 713 N N . ILE A 1 93 ? -4.898 32.375 4.547 1 98.38 93 ILE A N 1
ATOM 714 C CA . ILE A 1 93 ? -3.693 33.094 4.148 1 98.38 93 ILE A CA 1
ATOM 715 C C . ILE A 1 93 ? -2.756 32.156 3.396 1 98.38 93 ILE A C 1
ATOM 717 O O . ILE A 1 93 ? -2.434 31.062 3.887 1 98.38 93 ILE A O 1
ATOM 721 N N . LEU A 1 94 ? -2.369 32.531 2.186 1 97.75 94 LEU A N 1
ATOM 722 C CA . LEU A 1 94 ? -1.326 31.812 1.458 1 97.75 94 LEU A CA 1
ATOM 723 C C . LEU A 1 94 ? 0.059 32.219 1.947 1 97.75 94 LEU A C 1
ATOM 725 O O . LEU A 1 94 ? 0.424 33.406 1.876 1 97.75 94 LEU A O 1
ATOM 729 N N . GLY A 1 95 ? 0.792 31.219 2.484 1 95.75 95 GLY A N 1
ATOM 730 C CA . GLY A 1 95 ? 2.121 31.562 2.967 1 95.75 95 GLY A CA 1
ATOM 731 C C . GLY A 1 95 ? 2.879 30.375 3.527 1 95.75 95 GLY A C 1
ATOM 732 O O . GLY A 1 95 ? 2.311 29.297 3.695 1 95.75 95 GLY A O 1
ATOM 733 N N . ASP A 1 96 ? 4.16 30.609 3.74 1 95.62 96 ASP A N 1
ATOM 734 C CA . ASP A 1 96 ? 5.051 29.656 4.391 1 95.62 96 ASP A CA 1
ATOM 735 C C . ASP A 1 96 ? 5.066 29.859 5.902 1 95.62 96 ASP A C 1
ATOM 737 O O . ASP A 1 96 ? 5.242 30.984 6.383 1 95.62 96 ASP A O 1
ATOM 741 N N . ILE A 1 97 ? 4.863 28.734 6.648 1 95.31 97 ILE A N 1
ATOM 742 C CA . ILE A 1 97 ? 4.773 28.859 8.102 1 95.31 97 ILE A CA 1
ATOM 743 C C . ILE A 1 97 ? 6.113 29.328 8.664 1 95.31 97 ILE A C 1
ATOM 745 O O . ILE A 1 97 ? 6.188 29.797 9.805 1 95.31 97 ILE A O 1
ATOM 749 N N . ARG A 1 98 ? 7.195 29.344 7.926 1 94.44 98 ARG A N 1
ATOM 750 C CA . ARG A 1 98 ? 8.516 29.812 8.336 1 94.44 98 ARG A CA 1
ATOM 751 C C . ARG A 1 98 ? 8.664 31.312 8.133 1 94.44 98 ARG A C 1
ATOM 753 O O . ARG A 1 98 ? 9.602 31.922 8.641 1 94.44 98 ARG A O 1
ATOM 760 N N . ASP A 1 99 ? 7.652 31.688 7.348 1 91.69 99 ASP A N 1
ATOM 761 C CA . ASP A 1 99 ? 7.777 33.094 6.996 1 91.69 99 ASP A CA 1
ATOM 762 C C . ASP A 1 99 ? 6.414 33.781 6.988 1 91.69 99 ASP A C 1
ATOM 764 O O . ASP A 1 99 ? 5.887 34.125 5.926 1 91.69 99 ASP A O 1
ATOM 768 N N . PHE A 1 100 ? 5.844 34 8.102 1 91.19 100 PHE A N 1
ATOM 769 C CA . PHE A 1 100 ? 4.598 34.719 8.203 1 91.19 100 PHE A CA 1
ATOM 770 C C . PHE A 1 100 ? 4.664 35.75 9.336 1 91.19 100 PHE A C 1
ATOM 772 O O . PHE A 1 100 ? 5.426 35.562 10.289 1 91.19 100 PHE A O 1
ATOM 779 N N . LYS A 1 101 ? 3.977 36.812 9.125 1 93.31 101 LYS A N 1
ATOM 780 C CA . LYS A 1 101 ? 3.803 37.844 10.141 1 93.31 101 LYS A CA 1
ATOM 781 C C . LYS A 1 101 ? 2.324 38.156 10.375 1 93.31 101 LYS A C 1
ATOM 783 O O . LYS A 1 101 ? 1.607 38.531 9.438 1 93.31 101 LYS A O 1
ATOM 788 N N . LEU A 1 102 ? 1.964 37.875 11.547 1 96 102 LEU A N 1
ATOM 789 C CA . LEU A 1 102 ? 0.587 38.156 11.945 1 96 102 LEU A CA 1
ATOM 790 C C . LEU A 1 102 ? 0.545 38.938 13.258 1 96 102 LEU A C 1
ATOM 792 O O . LEU A 1 102 ? 1.482 38.875 14.055 1 96 102 LEU A O 1
ATOM 796 N N . PRO A 1 103 ? -0.485 39.719 13.422 1 95.5 103 PRO A N 1
ATOM 797 C CA . PRO A 1 103 ? -0.583 40.469 14.688 1 95.5 103 PRO A CA 1
ATOM 798 C C . PRO A 1 103 ? -0.786 39.531 15.891 1 95.5 103 PRO A C 1
ATOM 800 O O . PRO A 1 103 ? -1.228 38.406 15.727 1 95.5 103 PRO A O 1
ATOM 803 N N . GLN A 1 104 ? -0.428 40.062 17.031 1 95.75 104 GLN A N 1
ATOM 804 C CA . GLN A 1 104 ? -0.571 39.344 18.297 1 95.75 104 GLN A CA 1
ATOM 805 C C . GLN A 1 104 ? -2.031 39.281 18.734 1 95.75 104 GLN A C 1
ATOM 807 O O . GLN A 1 104 ? -2.408 39.906 19.734 1 95.75 104 GLN A O 1
ATOM 812 N N . THR A 1 105 ? -2.807 38.5 18.062 1 96.25 105 THR A N 1
ATOM 813 C CA . THR A 1 105 ? -4.242 38.562 18.312 1 96.25 105 THR A CA 1
ATOM 814 C C . THR A 1 105 ? -4.805 37.156 18.547 1 96.25 105 THR A C 1
ATOM 816 O O . THR A 1 105 ? -5.992 37.031 18.844 1 96.25 105 THR A O 1
ATOM 819 N N . PHE A 1 106 ? -4.023 36.156 18.438 1 98.19 106 PHE A N 1
ATOM 820 C CA . PHE A 1 106 ? -4.566 34.781 18.484 1 98.19 106 PHE A CA 1
ATOM 821 C C . PHE A 1 106 ? -4.531 34.25 19.906 1 98.19 106 PHE A C 1
ATOM 823 O O . PHE A 1 106 ? -3.525 34.375 20.609 1 98.19 106 PHE A O 1
ATOM 830 N N . ASP A 1 107 ? -5.621 33.625 20.297 1 97.88 107 ASP A N 1
ATOM 831 C CA . ASP A 1 107 ? -5.715 32.938 21.578 1 97.88 107 ASP A CA 1
ATOM 832 C C . ASP A 1 107 ? -5.004 31.594 21.531 1 97.88 107 ASP A C 1
ATOM 834 O O . ASP A 1 107 ? -4.535 31.109 22.562 1 97.88 107 ASP A O 1
ATOM 838 N N . ALA A 1 108 ? -5.008 31.047 20.359 1 97.81 108 ALA A N 1
ATOM 839 C CA . ALA A 1 108 ? -4.34 29.75 20.188 1 97.81 108 ALA A CA 1
ATOM 840 C C . ALA A 1 108 ? -3.824 29.578 18.766 1 97.81 108 ALA A C 1
ATOM 842 O O . ALA A 1 108 ? -4.379 30.156 17.828 1 97.81 108 ALA A O 1
ATOM 843 N N . VAL A 1 109 ? -2.77 28.859 18.656 1 97.88 109 VAL A N 1
ATOM 844 C CA . VAL A 1 109 ? -2.246 28.375 17.391 1 97.88 109 VAL A CA 1
ATOM 845 C C . VAL A 1 109 ? -2.156 26.844 17.406 1 97.88 109 VAL A C 1
ATOM 847 O O . VAL A 1 109 ? -1.73 26.25 18.406 1 97.88 109 VAL A O 1
ATOM 850 N N . PHE A 1 110 ? -2.623 26.297 16.344 1 96.5 110 PHE A N 1
ATOM 851 C CA . PHE A 1 110 ? -2.617 24.844 16.203 1 96.5 110 PHE A CA 1
ATOM 852 C C . PHE A 1 110 ? -1.885 24.422 14.938 1 96.5 110 PHE A C 1
ATOM 854 O O . PHE A 1 110 ? -1.952 25.109 13.914 1 96.5 110 PHE A O 1
ATOM 861 N N . SER A 1 111 ? -1.117 23.312 14.992 1 96.94 111 SER A N 1
ATOM 862 C CA . SER A 1 111 ? -0.447 22.75 13.828 1 96.94 111 SER A CA 1
ATOM 863 C C . SER A 1 111 ? -0.338 21.234 13.93 1 96.94 111 SER A C 1
ATOM 865 O O . SER A 1 111 ? 0.465 20.719 14.703 1 96.94 111 SER A O 1
ATOM 867 N N . LYS A 1 112 ? -1.081 20.547 13.125 1 93.81 112 LYS A N 1
ATOM 868 C CA . LYS A 1 112 ? -1.086 19.094 13.164 1 93.81 112 LYS A CA 1
ATOM 869 C C . LYS A 1 112 ? -0.439 18.516 11.906 1 93.81 112 LYS A C 1
ATOM 871 O O . LYS A 1 112 ? -0.886 18.781 10.789 1 93.81 112 LYS A O 1
ATOM 876 N N . ASP A 1 113 ? 0.588 17.703 12.047 1 92.5 113 ASP A N 1
ATOM 877 C CA . ASP A 1 113 ? 1.227 16.938 10.977 1 92.5 113 ASP A CA 1
ATOM 878 C C . ASP A 1 113 ? 1.811 17.875 9.914 1 92.5 113 ASP A C 1
ATOM 880 O O . ASP A 1 113 ? 1.681 17.609 8.719 1 92.5 113 ASP A O 1
ATOM 884 N N . VAL A 1 114 ? 2.334 18.953 10.352 1 96.06 114 VAL A N 1
ATOM 885 C CA . VAL A 1 114 ? 2.916 19.938 9.445 1 96.06 114 VAL A CA 1
ATOM 886 C C . VAL A 1 114 ? 4.391 20.141 9.781 1 96.06 114 VAL A C 1
ATOM 888 O O . VAL A 1 114 ? 5.242 20.156 8.891 1 96.06 114 VAL A O 1
ATOM 891 N N . LEU A 1 115 ? 4.703 20.25 11.078 1 96.75 115 LEU A N 1
ATOM 892 C CA . LEU A 1 115 ? 6.047 20.609 11.516 1 96.75 115 LEU A CA 1
ATOM 893 C C . LEU A 1 115 ? 7.039 19.5 11.203 1 96.75 115 LEU A C 1
ATOM 895 O O . LEU A 1 115 ? 8.25 19.719 11.219 1 96.75 115 LEU A O 1
ATOM 899 N N . LEU A 1 116 ? 6.508 18.344 10.906 1 94.69 116 LEU A N 1
ATOM 900 C CA . LEU A 1 116 ? 7.359 17.219 10.523 1 94.69 116 LEU A CA 1
ATOM 901 C C . LEU A 1 116 ? 8.039 17.484 9.18 1 94.69 116 LEU A C 1
ATOM 903 O O . LEU A 1 116 ? 8.977 16.781 8.812 1 94.69 116 LEU A O 1
ATOM 907 N N . PHE A 1 117 ? 7.637 18.531 8.461 1 96 117 PHE A N 1
ATOM 908 C CA . PHE A 1 117 ? 8.227 18.844 7.164 1 96 117 PHE A CA 1
ATOM 909 C C . PHE A 1 117 ? 9.297 19.922 7.309 1 96 117 PHE A C 1
ATOM 911 O O . PHE A 1 117 ? 9.914 20.328 6.32 1 96 117 PHE A O 1
ATOM 918 N N . ILE A 1 118 ? 9.461 20.438 8.508 1 96.19 118 ILE A N 1
ATOM 919 C CA . ILE A 1 118 ? 10.555 21.375 8.789 1 96.19 118 ILE A CA 1
ATOM 920 C C . ILE A 1 118 ? 11.836 20.594 9.086 1 96.19 118 ILE A C 1
ATOM 922 O O . ILE A 1 118 ? 11.93 19.906 10.102 1 96.19 118 ILE A O 1
ATOM 926 N N . LEU A 1 119 ? 12.906 20.797 8.312 1 94.81 119 LEU A N 1
ATOM 927 C CA . LEU A 1 119 ? 13.969 19.797 8.227 1 94.81 119 LEU A CA 1
ATOM 928 C C . LEU A 1 119 ? 15.172 20.203 9.062 1 94.81 119 LEU A C 1
ATOM 930 O O . LEU A 1 119 ? 16.188 19.5 9.078 1 94.81 119 LEU A O 1
ATOM 934 N N . SER A 1 120 ? 15.133 21.344 9.75 1 94.5 120 SER A N 1
ATOM 935 C CA . SER A 1 120 ? 16.203 21.719 10.648 1 94.5 120 SER A CA 1
ATOM 936 C C . SER A 1 120 ? 15.664 22.375 11.914 1 94.5 120 SER A C 1
ATOM 938 O O . SER A 1 120 ? 14.594 22.984 11.898 1 94.5 120 SER A O 1
ATOM 940 N N . ILE A 1 121 ? 16.469 22.266 12.914 1 95.56 121 ILE A N 1
ATOM 941 C CA . ILE A 1 121 ? 16.078 22.828 14.203 1 95.56 121 ILE A CA 1
ATOM 942 C C . ILE A 1 121 ? 16.047 24.344 14.125 1 95.56 121 ILE A C 1
ATOM 944 O O . ILE A 1 121 ? 15.211 25 14.766 1 95.56 121 ILE A O 1
ATOM 948 N N . GLU A 1 122 ? 16.922 24.891 13.297 1 96 122 GLU A N 1
ATOM 949 C CA . GLU A 1 122 ? 16.938 26.328 13.094 1 96 122 GLU A CA 1
ATOM 950 C C . GLU A 1 122 ? 15.633 26.812 12.477 1 96 122 GLU A C 1
ATOM 952 O O . GLU A 1 122 ? 15.055 27.797 12.945 1 96 122 GLU A O 1
ATOM 957 N N . GLU A 1 123 ? 15.203 26.125 11.5 1 96.25 123 GLU A N 1
ATOM 958 C CA . GLU A 1 123 ? 13.953 26.484 10.852 1 96.25 123 GLU A CA 1
ATOM 959 C C . GLU A 1 123 ? 12.758 26.266 11.781 1 96.25 123 GLU A C 1
ATOM 961 O O . GLU A 1 123 ? 11.82 27.062 11.789 1 96.25 123 GLU A O 1
ATOM 966 N N . LEU A 1 124 ? 12.828 25.219 12.508 1 97.12 124 LEU A N 1
ATOM 967 C CA . LEU A 1 124 ? 11.773 24.953 13.477 1 97.12 124 LEU A CA 1
ATOM 968 C C . LEU A 1 124 ? 11.688 26.062 14.508 1 97.12 124 LEU A C 1
ATOM 970 O O . LEU A 1 124 ? 10.594 26.5 14.867 1 97.12 124 LEU A O 1
ATOM 974 N N . THR A 1 125 ? 12.797 26.531 14.93 1 97.62 125 THR A N 1
ATOM 975 C CA . THR A 1 125 ? 12.859 27.609 15.898 1 97.62 125 THR A CA 1
ATOM 976 C C . THR A 1 125 ? 12.242 28.891 15.32 1 97.62 125 THR A C 1
ATOM 978 O O . THR A 1 125 ? 11.539 29.609 16.031 1 97.62 125 THR A O 1
ATOM 981 N N . VAL A 1 126 ? 12.477 29.109 14.078 1 97.06 126 VAL A N 1
ATOM 982 C CA . VAL A 1 126 ? 11.898 30.266 13.414 1 97.06 126 VAL A CA 1
ATOM 983 C C . VAL A 1 126 ? 10.375 30.172 13.414 1 97.06 126 VAL A C 1
ATOM 985 O O . VAL A 1 126 ? 9.68 31.156 13.672 1 97.06 126 VAL A O 1
ATOM 988 N N . VAL A 1 127 ? 9.82 29.016 13.133 1 97.88 127 VAL A N 1
ATOM 989 C CA . VAL A 1 127 ? 8.375 28.797 13.18 1 97.88 127 VAL A CA 1
ATOM 990 C C . VAL A 1 127 ? 7.848 29.109 14.578 1 97.88 127 VAL A C 1
ATOM 992 O O . VAL A 1 127 ? 6.844 29.812 14.727 1 97.88 127 VAL A O 1
ATOM 995 N N . PHE A 1 128 ? 8.555 28.625 15.609 1 98.12 128 PHE A N 1
ATOM 996 C CA . PHE A 1 128 ? 8.148 28.875 16.984 1 98.12 128 PHE A CA 1
ATOM 997 C C . PHE A 1 128 ? 8.148 30.375 17.281 1 98.12 128 PHE A C 1
ATOM 999 O O . PHE A 1 128 ? 7.254 30.859 17.984 1 98.12 128 PHE A O 1
ATOM 1006 N N . GLN A 1 129 ? 9.141 31.047 16.734 1 97.75 129 GLN A N 1
ATOM 1007 C CA . GLN A 1 129 ? 9.227 32.5 16.938 1 97.75 129 GLN A CA 1
ATOM 1008 C C . GLN A 1 129 ? 8.023 33.188 16.312 1 97.75 129 GLN A C 1
ATOM 1010 O O . GLN A 1 129 ? 7.445 34.094 16.922 1 97.75 129 GLN A O 1
ATOM 1015 N N . ASN A 1 130 ? 7.711 32.812 15.117 1 97.94 130 ASN A N 1
ATOM 1016 C CA . ASN A 1 130 ? 6.562 33.375 14.438 1 97.94 130 ASN A CA 1
ATOM 1017 C C . ASN A 1 130 ? 5.266 33.156 15.195 1 97.94 130 ASN A C 1
ATOM 1019 O O . ASN A 1 130 ? 4.441 34.062 15.344 1 97.94 130 ASN A O 1
ATOM 1023 N N . VAL A 1 131 ? 5.09 31.953 15.688 1 98.31 131 VAL A N 1
ATOM 1024 C CA . VAL A 1 131 ? 3.906 31.578 16.453 1 98.31 131 VAL A CA 1
ATOM 1025 C C . VAL A 1 131 ? 3.848 32.406 17.75 1 98.31 131 VAL A C 1
ATOM 1027 O O . VAL A 1 131 ? 2.799 32.969 18.078 1 98.31 131 VAL A O 1
ATOM 1030 N N . TYR A 1 132 ? 5.008 32.469 18.406 1 97.56 132 TYR A N 1
ATOM 1031 C CA . TYR A 1 132 ? 5.098 33.25 19.656 1 97.56 132 TYR A CA 1
ATOM 1032 C C . TYR A 1 132 ? 4.68 34.688 19.438 1 97.56 132 TYR A C 1
ATOM 1034 O O . TYR A 1 132 ? 3.945 35.25 20.25 1 97.56 132 TYR A O 1
ATOM 1042 N N . ALA A 1 133 ? 5.094 35.281 18.344 1 97.12 133 A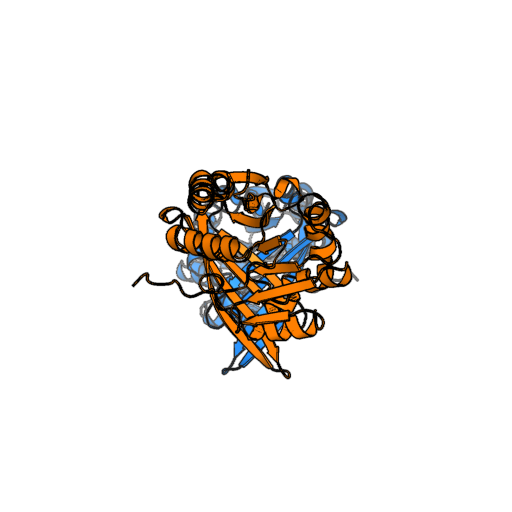LA A N 1
ATOM 1043 C CA . ALA A 1 133 ? 4.805 36.656 18.016 1 97.12 133 ALA A CA 1
ATOM 1044 C C . ALA A 1 133 ? 3.32 36.875 17.734 1 97.12 133 ALA A C 1
ATOM 1046 O O . ALA A 1 133 ? 2.77 37.938 17.984 1 97.12 133 ALA A O 1
ATOM 1047 N N . ALA A 1 134 ? 2.639 35.844 17.234 1 97.75 134 ALA A N 1
ATOM 1048 C CA . ALA A 1 134 ? 1.238 35.938 16.828 1 97.75 134 ALA A CA 1
ATOM 1049 C C . ALA A 1 134 ? 0.306 35.688 18.016 1 97.75 134 ALA A C 1
ATOM 1051 O O . ALA A 1 134 ? -0.862 36.094 17.984 1 97.75 134 ALA A O 1
ATOM 1052 N N . LEU A 1 135 ? 0.804 35.031 19.031 1 97.44 135 LEU A N 1
ATOM 1053 C CA . LEU A 1 135 ? -0.006 34.656 20.188 1 97.44 135 LEU A CA 1
ATOM 1054 C C . LEU A 1 135 ? -0.177 35.844 21.141 1 97.44 135 LEU A C 1
ATOM 1056 O O . LEU A 1 135 ? 0.773 36.594 21.391 1 97.44 135 LEU A O 1
ATOM 1060 N N . ARG A 1 136 ? -1.346 35.969 21.703 1 96.25 136 ARG A N 1
ATOM 1061 C CA . ARG A 1 136 ? -1.545 36.844 22.844 1 96.25 136 ARG A CA 1
ATOM 1062 C C . ARG A 1 136 ? -0.856 36.312 24.078 1 96.25 136 ARG A C 1
ATOM 1064 O O . ARG A 1 136 ? -0.484 35.125 24.125 1 96.25 136 ARG A O 1
ATOM 1071 N N . ASP A 1 137 ? -0.765 37.25 25.047 1 94.38 137 ASP A N 1
ATOM 1072 C CA . ASP A 1 137 ? -0.308 36.75 26.344 1 94.38 137 ASP A CA 1
ATOM 1073 C C . ASP A 1 137 ? -1.24 35.688 26.891 1 94.38 137 ASP A C 1
ATOM 1075 O O . ASP A 1 137 ? -2.463 35.781 26.766 1 94.38 137 ASP A O 1
ATOM 1079 N N . ASP A 1 138 ? -0.626 34.625 27.344 1 93.44 138 ASP A N 1
ATOM 1080 C CA . ASP A 1 138 ? -1.307 33.469 27.891 1 93.44 138 ASP A CA 1
ATOM 1081 C C . ASP A 1 138 ? -1.899 32.594 26.781 1 93.44 138 ASP A C 1
ATOM 1083 O O . ASP A 1 138 ? -2.684 31.688 27.047 1 93.44 138 ASP A O 1
ATOM 1087 N N . GLY A 1 139 ? -1.617 32.969 25.547 1 95.88 139 GLY A N 1
ATOM 1088 C CA . GLY A 1 139 ? -2.053 32.125 24.438 1 95.88 139 GLY A CA 1
ATOM 1089 C C . GLY A 1 139 ? -1.399 30.766 24.422 1 95.88 139 GLY A C 1
ATOM 1090 O O . GLY A 1 139 ? -0.38 30.547 25.078 1 95.88 139 GLY A O 1
ATOM 1091 N N . LEU A 1 140 ? -2.021 29.812 23.672 1 96.06 140 LEU A N 1
ATOM 1092 C CA . LEU A 1 140 ? -1.549 28.438 23.656 1 96.06 140 LEU A CA 1
ATOM 1093 C C . LEU A 1 140 ? -1.087 28.031 22.25 1 96.06 140 LEU A C 1
ATOM 1095 O O . LEU A 1 140 ? -1.705 28.422 21.266 1 96.06 140 LEU A O 1
ATOM 1099 N N . PHE A 1 141 ? -0.027 27.297 22.219 1 97.31 141 PHE A N 1
ATOM 1100 C CA . PHE A 1 141 ? 0.445 26.641 21 1 97.31 141 PHE A CA 1
ATOM 1101 C C . PHE A 1 141 ? 0.4 25.125 21.141 1 97.31 141 PHE A C 1
ATOM 1103 O O . PHE A 1 141 ? 1.037 24.562 22.031 1 97.31 141 PHE A O 1
ATOM 1110 N N . VAL A 1 142 ? -0.399 24.469 20.297 1 96.12 142 VAL A N 1
ATOM 1111 C CA . VAL A 1 142 ? -0.521 23.016 20.281 1 96.12 142 VAL A CA 1
ATOM 1112 C C . VAL A 1 142 ? -0.082 22.469 18.938 1 96.12 142 VAL A C 1
ATOM 1114 O O . VAL A 1 142 ? -0.569 22.906 17.891 1 96.12 142 VAL A O 1
ATOM 1117 N N . PHE A 1 143 ? 0.817 21.547 18.938 1 96.12 143 PHE A N 1
ATOM 1118 C CA . PHE A 1 143 ? 1.283 21 17.672 1 96.12 143 PHE A CA 1
ATOM 1119 C C . PHE A 1 143 ? 1.737 19.562 17.844 1 96.12 143 PHE A C 1
ATOM 1121 O O . PHE A 1 143 ? 1.956 19.094 18.953 1 96.12 143 PHE A O 1
ATOM 1128 N N . THR A 1 144 ? 1.79 18.875 16.703 1 93.94 144 THR A N 1
ATOM 1129 C CA . THR A 1 144 ? 2.334 17.531 16.688 1 93.94 144 THR A CA 1
ATOM 1130 C C . THR A 1 144 ? 3.676 17.484 15.969 1 93.94 144 THR A C 1
ATOM 1132 O O . THR A 1 144 ? 3.902 18.25 15.031 1 93.94 144 THR A O 1
ATOM 1135 N N . ILE A 1 145 ? 4.523 16.578 16.438 1 94.5 145 ILE A N 1
ATOM 1136 C CA . ILE A 1 145 ? 5.84 16.422 15.828 1 94.5 145 ILE A CA 1
ATOM 1137 C C . ILE A 1 145 ? 6.398 15.031 16.156 1 94.5 145 ILE A C 1
ATOM 1139 O O . ILE A 1 145 ? 6.207 14.523 17.266 1 94.5 145 ILE A O 1
ATOM 1143 N N . PRO A 1 146 ? 6.988 14.398 15.141 1 92.12 146 PRO A N 1
ATOM 1144 C CA . PRO A 1 146 ? 7.586 13.094 15.422 1 92.12 146 PRO A CA 1
ATOM 1145 C C . PRO A 1 146 ? 8.828 13.188 16.312 1 92.12 146 PRO A C 1
ATOM 1147 O O . PRO A 1 146 ? 9.648 14.086 16.125 1 92.12 146 PRO A O 1
ATOM 1150 N N . ILE A 1 147 ? 8.922 12.227 17.203 1 91.38 147 ILE A N 1
ATOM 1151 C CA . ILE A 1 147 ? 10.023 12.195 18.172 1 91.38 147 ILE A CA 1
ATOM 1152 C C . ILE A 1 147 ? 10.875 10.945 17.938 1 91.38 147 ILE A C 1
ATOM 1154 O O . ILE A 1 147 ? 10.367 9.82 18 1 91.38 147 ILE A O 1
ATOM 1158 N N . THR A 1 148 ? 12.164 11.164 17.734 1 85.81 148 THR A N 1
ATOM 1159 C CA . THR A 1 148 ? 13.133 10.109 17.453 1 85.81 148 THR A CA 1
ATOM 1160 C C . THR A 1 148 ? 13.164 9.086 18.578 1 85.81 148 THR A C 1
ATOM 1162 O O . THR A 1 148 ? 13.25 7.879 18.328 1 85.81 148 THR A O 1
ATOM 1165 N N . ASP A 1 149 ? 13.016 9.555 19.766 1 81.44 149 ASP A N 1
ATOM 1166 C CA . ASP A 1 149 ? 13.102 8.703 20.953 1 81.44 149 ASP A CA 1
ATOM 1167 C C .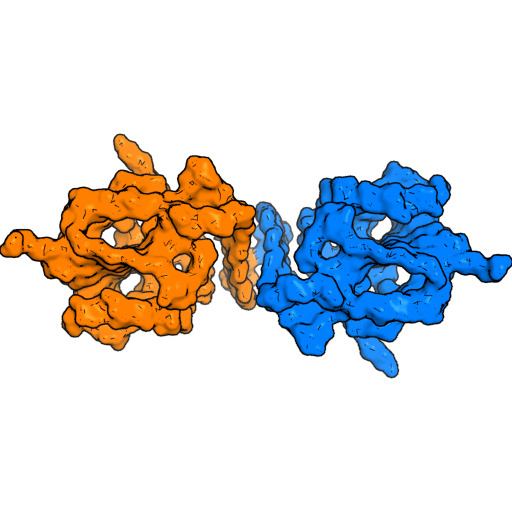 ASP A 1 149 ? 11.992 7.652 20.953 1 81.44 149 ASP A C 1
ATOM 1169 O O . ASP A 1 149 ? 12.117 6.621 21.625 1 81.44 149 ASP A O 1
ATOM 1173 N N . TRP A 1 150 ? 11 7.938 20.234 1 76.31 150 TRP A N 1
ATOM 1174 C CA . TRP A 1 150 ? 9.82 7.082 20.297 1 76.31 150 TRP A CA 1
ATOM 1175 C C . TRP A 1 150 ? 9.758 6.164 19.078 1 76.31 150 TRP A C 1
ATOM 1177 O O . TRP A 1 150 ? 8.883 5.301 18.984 1 76.31 150 TRP A O 1
ATOM 1187 N N . LEU A 1 151 ? 10.609 6.367 18.062 1 68.12 151 LEU A N 1
ATOM 1188 C CA . LEU A 1 151 ? 10.57 5.641 16.797 1 68.12 151 LEU A CA 1
ATOM 1189 C C . LEU A 1 151 ? 11.219 4.266 16.938 1 68.12 1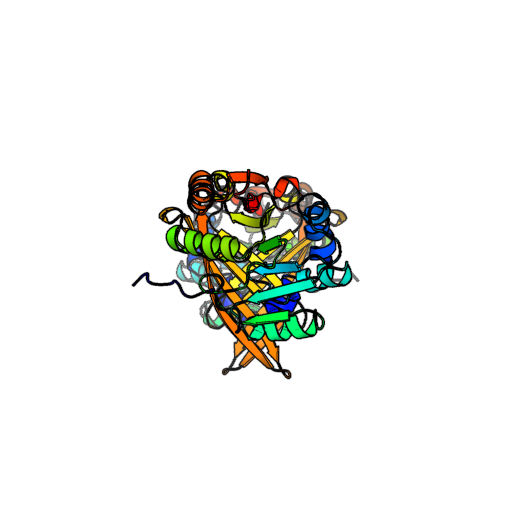51 LEU A C 1
ATOM 1191 O O . LEU A 1 151 ? 11.172 3.457 16 1 68.12 151 LEU A O 1
ATOM 1195 N N . HIS A 1 152 ? 11.883 3.881 18.031 1 56.97 152 HIS A N 1
ATOM 1196 C CA . HIS A 1 152 ? 12.609 2.623 18.125 1 56.97 152 HIS A CA 1
ATOM 1197 C C . HIS A 1 152 ? 11.789 1.462 17.578 1 56.97 152 HIS A C 1
ATOM 1199 O O . HIS A 1 152 ? 12.312 0.621 16.844 1 56.97 152 HIS A O 1
ATOM 1205 N N . ASP A 1 153 ? 10.688 1.414 17.953 1 54.38 153 ASP A N 1
ATOM 1206 C CA . ASP A 1 153 ? 9.977 0.182 17.625 1 54.38 153 ASP A CA 1
ATOM 1207 C C . ASP A 1 153 ? 9.602 0.142 16.156 1 54.38 153 ASP A C 1
ATOM 1209 O O . ASP A 1 153 ? 9.547 -0.931 15.547 1 54.38 153 ASP A O 1
ATOM 1213 N N . ILE A 1 154 ? 9.438 1.198 15.609 1 52.09 154 ILE A N 1
ATOM 1214 C CA . ILE A 1 154 ? 9 1.236 14.219 1 52.09 154 ILE A CA 1
ATOM 1215 C C . ILE A 1 154 ? 10.203 1.006 13.297 1 52.09 154 ILE A C 1
ATOM 1217 O O . ILE A 1 154 ? 10.039 0.589 12.148 1 52.09 154 ILE A O 1
ATOM 1221 N N . ALA A 1 155 ? 11.414 1.408 13.93 1 52.66 155 ALA A N 1
ATOM 1222 C CA . ALA A 1 155 ? 12.664 1.367 13.188 1 52.66 155 ALA A CA 1
ATOM 1223 C C . ALA A 1 155 ? 12.969 -0.045 12.688 1 52.66 155 ALA A C 1
ATOM 1225 O O . ALA A 1 155 ? 13.797 -0.235 11.797 1 52.66 155 ALA A O 1
ATOM 1226 N N . GLN A 1 156 ? 12.141 -0.901 13.102 1 54.84 156 GLN A N 1
ATOM 1227 C CA . GLN A 1 156 ? 12.5 -2.213 12.578 1 54.84 156 GLN A CA 1
ATOM 1228 C C . GLN A 1 156 ? 12 -2.398 11.148 1 54.84 156 GLN A C 1
ATOM 1230 O O . GLN A 1 156 ? 12.664 -3.033 10.328 1 54.84 156 GLN A O 1
ATOM 1235 N N . GLU A 1 157 ? 10.797 -1.791 10.961 1 61.84 157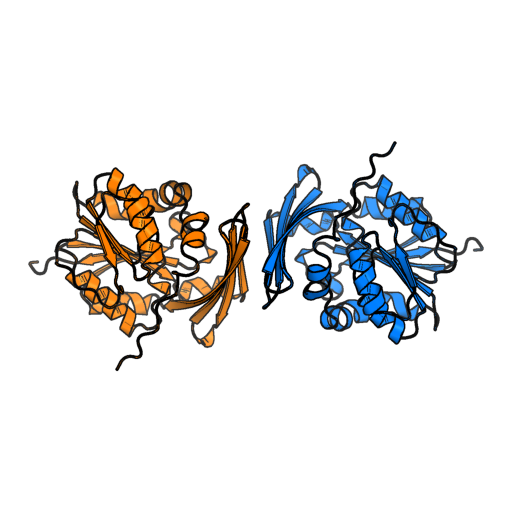 GLU A N 1
ATOM 1236 C CA . GLU A 1 157 ? 10.383 -1.841 9.562 1 61.84 157 GLU A CA 1
ATOM 1237 C C . GLU A 1 157 ? 10.797 -0.575 8.812 1 61.84 157 GLU A C 1
ATOM 1239 O O . GLU A 1 157 ? 10.211 0.489 9.016 1 61.84 157 GLU A O 1
ATOM 1244 N N . LYS A 1 158 ? 11.727 -0.657 7.977 1 74.25 158 LYS A N 1
ATOM 1245 C CA . LYS A 1 158 ? 12.391 0.457 7.305 1 74.25 158 LYS A CA 1
ATOM 1246 C C . LYS A 1 158 ? 11.531 1.008 6.172 1 74.25 158 LYS A C 1
ATOM 1248 O O . LYS A 1 158 ? 11.812 2.082 5.641 1 74.25 158 LYS A O 1
ATOM 1253 N N . SER A 1 159 ? 10.453 0.286 5.922 1 85 159 SER A N 1
ATOM 1254 C CA . SER A 1 159 ? 9.602 0.772 4.836 1 85 159 SER A CA 1
ATOM 1255 C C . SER A 1 159 ? 8.164 0.298 5.008 1 85 159 SER A C 1
ATOM 1257 O O . SER A 1 159 ? 7.922 -0.789 5.535 1 85 159 SER A O 1
ATOM 1259 N N . PHE A 1 160 ? 7.273 1.219 4.684 1 87.31 160 PHE A N 1
ATOM 1260 C CA . PHE A 1 160 ? 5.859 0.87 4.613 1 87.31 160 PHE A CA 1
ATOM 1261 C C . PHE A 1 160 ? 5.133 1.754 3.609 1 87.31 160 PHE A C 1
ATOM 1263 O O . PHE A 1 160 ? 5.742 2.617 2.977 1 87.31 160 PHE A O 1
ATOM 1270 N N . ASN A 1 161 ? 3.916 1.39 3.381 1 91.69 161 ASN A N 1
ATOM 1271 C CA . ASN A 1 161 ? 3.17 2.191 2.418 1 91.69 161 ASN A CA 1
ATOM 1272 C C . ASN A 1 161 ? 1.73 2.416 2.871 1 91.69 161 ASN A C 1
ATOM 1274 O O . ASN A 1 161 ? 1.207 1.654 3.688 1 91.69 161 ASN A O 1
ATOM 1278 N N . HIS A 1 162 ? 1.168 3.488 2.457 1 93.19 162 HIS A N 1
ATOM 1279 C CA . HIS A 1 162 ? -0.255 3.797 2.551 1 93.19 162 HIS A CA 1
ATOM 1280 C C . HIS A 1 162 ? -0.881 3.943 1.169 1 93.19 162 HIS A C 1
ATOM 1282 O O . HIS A 1 162 ? -0.271 4.52 0.265 1 93.19 162 HIS A O 1
ATOM 1288 N N . VAL A 1 163 ? -2.033 3.363 1.104 1 95.94 163 VAL A N 1
ATOM 1289 C CA . VAL A 1 163 ? -2.713 3.438 -0.185 1 95.94 163 VAL A CA 1
ATOM 1290 C C . VAL A 1 163 ? -4.195 3.729 0.03 1 95.94 163 VAL A C 1
ATOM 1292 O O . VAL A 1 163 ? -4.82 3.174 0.938 1 95.94 163 VAL A O 1
ATOM 1295 N N . TYR A 1 164 ? -4.727 4.586 -0.812 1 95.5 164 TYR A N 1
ATOM 1296 C CA . TYR A 1 164 ? -6.148 4.898 -0.865 1 95.5 164 TYR A CA 1
ATOM 1297 C C . TYR A 1 164 ? -6.668 4.84 -2.297 1 95.5 164 TYR A C 1
ATOM 1299 O O . TYR A 1 164 ? -6.039 5.371 -3.215 1 95.5 164 TYR A O 1
ATOM 1307 N N . VAL A 1 165 ? -7.773 4.133 -2.406 1 96.69 165 VAL A N 1
ATOM 1308 C CA . VAL A 1 165 ? -8.328 3.986 -3.748 1 96.69 165 VAL A CA 1
ATOM 1309 C C . VAL A 1 165 ? -9.844 4.16 -3.701 1 96.69 165 VAL A C 1
ATOM 1311 O O . VAL A 1 165 ? -10.508 3.645 -2.797 1 96.69 165 VAL A O 1
ATOM 1314 N N . ASN A 1 166 ? -10.43 4.926 -4.574 1 96.25 166 ASN A N 1
ATOM 1315 C CA . ASN A 1 166 ? -11.859 4.949 -4.879 1 96.25 166 ASN A CA 1
ATOM 1316 C C . ASN A 1 166 ? -12.109 4.98 -6.387 1 96.25 166 ASN A C 1
ATOM 1318 O O . ASN A 1 166 ? -11.219 4.652 -7.172 1 96.25 166 ASN A O 1
ATOM 1322 N N . ASP A 1 167 ? -13.258 5.281 -6.848 1 96.38 167 ASP A N 1
ATOM 1323 C CA . ASP A 1 167 ? -13.641 5.137 -8.25 1 96.38 167 ASP A CA 1
ATOM 1324 C C . ASP A 1 167 ? -12.891 6.133 -9.125 1 96.38 167 ASP A C 1
ATOM 1326 O O . ASP A 1 167 ? -12.633 5.863 -10.305 1 96.38 167 ASP A O 1
ATOM 1330 N N . GLU A 1 168 ? -12.477 7.266 -8.5 1 97.44 168 GLU A N 1
ATOM 1331 C CA . GLU A 1 168 ? -11.961 8.328 -9.359 1 97.44 168 GLU A CA 1
ATOM 1332 C C . GLU A 1 168 ? -10.539 8.711 -8.969 1 97.44 168 GLU A C 1
ATOM 1334 O O . GLU A 1 168 ? -9.914 9.562 -9.609 1 97.44 168 GLU A O 1
ATOM 1339 N N . CYS A 1 169 ? -10.062 8.102 -7.906 1 97.19 169 CYS A N 1
ATOM 1340 C CA . CYS A 1 169 ? -8.766 8.539 -7.41 1 97.19 169 CYS A CA 1
ATOM 1341 C C . CYS A 1 169 ? -7.992 7.367 -6.812 1 97.19 169 CYS A C 1
ATOM 1343 O O . CYS A 1 169 ? -8.594 6.422 -6.301 1 97.19 169 CYS A O 1
ATOM 1345 N N . ALA A 1 170 ? -6.723 7.414 -6.922 1 98.06 170 ALA A N 1
ATOM 1346 C CA . ALA A 1 170 ? -5.797 6.566 -6.176 1 98.06 170 ALA A CA 1
ATOM 1347 C C . ALA A 1 170 ? -4.629 7.383 -5.625 1 98.06 170 ALA A C 1
ATOM 1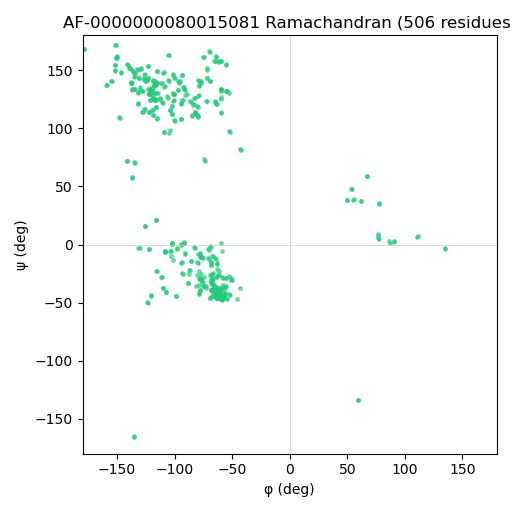349 O O . ALA A 1 170 ? -4.102 8.266 -6.309 1 98.06 170 ALA A O 1
ATOM 1350 N N . PHE A 1 171 ? -4.332 7.164 -4.402 1 97.56 171 PHE A N 1
ATOM 1351 C CA . PHE A 1 171 ? -3.303 7.887 -3.666 1 97.56 171 PHE A CA 1
ATOM 1352 C C . PHE A 1 171 ? -2.33 6.918 -3.002 1 97.56 171 PHE A C 1
ATOM 1354 O O . PHE A 1 171 ? -2.715 6.16 -2.109 1 97.56 171 PHE A O 1
ATOM 1361 N N . ILE A 1 172 ? -1.026 6.914 -3.441 1 98.06 172 ILE A N 1
ATOM 1362 C CA . ILE A 1 172 ? -0.005 5.98 -2.975 1 98.06 172 ILE A CA 1
ATOM 1363 C C . ILE A 1 172 ? 1.109 6.75 -2.268 1 98.06 172 ILE A C 1
ATOM 1365 O O . ILE A 1 172 ? 1.68 7.688 -2.832 1 98.06 172 ILE A O 1
ATOM 1369 N N . GLU A 1 173 ? 1.408 6.395 -1.055 1 96.38 173 GLU A N 1
ATOM 1370 C CA . GLU A 1 173 ? 2.537 6.918 -0.293 1 96.38 173 GLU A CA 1
ATOM 1371 C C . GLU A 1 173 ? 3.516 5.805 0.079 1 96.38 173 GLU A C 1
ATOM 1373 O O . GLU A 1 173 ? 3.162 4.883 0.814 1 96.38 173 GLU A O 1
ATOM 1378 N N . LEU A 1 174 ? 4.707 5.918 -0.459 1 95.88 174 LEU A N 1
ATOM 1379 C CA . LEU A 1 174 ? 5.766 4.973 -0.126 1 95.88 174 LEU A CA 1
ATOM 1380 C C . LEU A 1 174 ? 6.75 5.586 0.862 1 95.88 174 LEU A C 1
ATOM 1382 O O . LEU A 1 174 ? 7.426 6.566 0.544 1 95.88 174 LEU A O 1
ATOM 1386 N N . PHE A 1 175 ? 6.887 4.988 2.031 1 92.94 175 PHE A N 1
ATOM 1387 C CA . PHE A 1 175 ? 7.746 5.5 3.092 1 92.94 175 PHE A CA 1
ATOM 1388 C C . PHE A 1 175 ? 9.062 4.734 3.137 1 92.94 175 PHE A C 1
ATOM 1390 O O . PHE A 1 175 ? 9.07 3.504 3.127 1 92.94 175 PHE A O 1
ATOM 1397 N N . ASP A 1 176 ? 10.109 5.418 3.156 1 91.69 176 ASP A N 1
ATOM 1398 C CA . ASP A 1 176 ? 11.453 4.863 3.33 1 91.69 176 ASP A CA 1
ATOM 1399 C C . ASP A 1 176 ? 12.234 5.645 4.383 1 91.69 176 ASP A C 1
ATOM 1401 O O . ASP A 1 176 ? 12.414 6.855 4.258 1 91.69 176 ASP A O 1
ATOM 1405 N N . TYR A 1 177 ? 12.656 5.012 5.395 1 89.5 177 TYR A N 1
ATOM 1406 C CA . TYR A 1 177 ? 13.336 5.684 6.5 1 89.5 177 TYR A CA 1
ATOM 1407 C C . TYR A 1 177 ? 14.844 5.707 6.281 1 89.5 177 TYR A C 1
ATOM 1409 O O . TYR A 1 177 ? 15.438 4.695 5.898 1 89.5 177 TYR A O 1
ATOM 1417 N N . LYS A 1 178 ? 15.391 6.801 6.48 1 88 178 LYS A N 1
ATOM 1418 C CA . LYS A 1 178 ? 16.844 7.008 6.484 1 88 178 LYS A CA 1
ATOM 1419 C C . LYS A 1 178 ? 17.344 7.277 7.895 1 88 178 LYS A C 1
ATOM 1421 O O . LYS A 1 178 ? 17.438 8.43 8.32 1 88 178 LYS A O 1
ATOM 1426 N N . PRO A 1 179 ? 17.828 6.262 8.547 1 84.12 179 PRO A N 1
ATOM 1427 C CA . PRO A 1 179 ? 18.156 6.395 9.969 1 84.12 179 PRO A CA 1
ATOM 1428 C C . PRO A 1 179 ? 19.297 7.375 10.227 1 84.12 179 PRO A C 1
ATOM 1430 O O . PRO A 1 179 ? 19.281 8.086 11.234 1 84.12 179 PRO A O 1
ATOM 1433 N N . GLU A 1 180 ? 20.219 7.379 9.344 1 86.25 180 GLU A N 1
ATOM 1434 C CA . GLU A 1 180 ? 21.391 8.234 9.539 1 86.25 180 GLU A CA 1
ATOM 1435 C C . GLU A 1 180 ? 20.984 9.711 9.578 1 86.25 180 GLU A C 1
ATOM 1437 O O . GLU A 1 180 ? 21.641 10.516 10.25 1 86.25 180 GLU A O 1
ATOM 1442 N N . GLU A 1 181 ? 19.938 10.023 8.977 1 87.94 181 GLU A N 1
ATOM 1443 C CA . GLU A 1 181 ? 19.484 11.406 8.898 1 87.94 181 GLU A CA 1
ATOM 1444 C C . GLU A 1 181 ? 18.25 11.633 9.766 1 87.94 181 GLU A C 1
ATOM 1446 O O . GLU A 1 181 ? 17.781 12.766 9.906 1 87.94 181 GLU A O 1
ATOM 1451 N N . ARG A 1 182 ? 17.688 10.555 10.352 1 89 182 ARG A N 1
ATOM 1452 C CA . ARG A 1 182 ? 16.438 10.617 11.086 1 89 182 ARG A CA 1
ATOM 1453 C C . ARG A 1 182 ? 15.336 11.242 10.234 1 89 182 ARG A C 1
ATOM 1455 O O . ARG A 1 182 ? 14.641 12.156 10.68 1 89 182 ARG A O 1
ATOM 1462 N N . MET A 1 183 ? 15.32 10.703 9.047 1 90.88 183 MET A N 1
ATOM 1463 C CA . MET A 1 183 ? 14.398 11.273 8.07 1 90.88 183 MET A CA 1
ATOM 1464 C C . MET A 1 183 ? 13.648 10.172 7.332 1 90.88 183 MET A C 1
ATOM 1466 O O . MET A 1 183 ? 14.195 9.102 7.074 1 90.88 183 MET A O 1
ATOM 1470 N N . TRP A 1 184 ? 12.391 10.5 7.035 1 91.12 184 TRP A N 1
ATOM 1471 C CA . TRP A 1 184 ? 11.609 9.68 6.109 1 91.12 184 TRP A CA 1
ATOM 1472 C C . TRP A 1 184 ? 11.555 10.32 4.727 1 91.12 184 TRP A C 1
ATOM 1474 O O . TRP A 1 184 ? 11.328 11.531 4.605 1 91.12 184 TRP A O 1
ATOM 1484 N N . GLU A 1 185 ? 11.852 9.562 3.783 1 94.12 185 GLU A N 1
ATOM 1485 C CA . GLU A 1 185 ? 11.492 9.922 2.414 1 94.12 185 GLU A CA 1
ATOM 1486 C C . GLU A 1 185 ? 10.148 9.305 2.021 1 94.12 185 GLU A C 1
ATOM 1488 O O . GLU A 1 185 ? 9.953 8.094 2.145 1 94.12 185 GLU A O 1
ATOM 1493 N N . ILE A 1 186 ? 9.227 10.156 1.599 1 95.06 186 ILE A N 1
ATOM 1494 C CA . ILE A 1 186 ? 7.902 9.695 1.196 1 95.06 186 ILE A CA 1
ATOM 1495 C C . ILE A 1 186 ? 7.691 9.969 -0.292 1 95.06 186 ILE A C 1
ATOM 1497 O O . ILE A 1 186 ? 7.57 11.125 -0.709 1 95.06 186 ILE A O 1
ATOM 1501 N N . LYS A 1 187 ? 7.691 8.953 -1.076 1 96.94 187 LYS A N 1
ATOM 1502 C CA . LYS A 1 187 ? 7.34 9.078 -2.488 1 96.94 187 LYS A CA 1
ATOM 1503 C C . LYS A 1 187 ? 5.832 8.969 -2.691 1 96.94 187 LYS A C 1
ATOM 1505 O O . LYS A 1 187 ? 5.223 7.957 -2.328 1 96.94 187 LYS A O 1
ATOM 1510 N N . VAL A 1 188 ? 5.305 9.977 -3.283 1 97.5 188 VAL A N 1
ATOM 1511 C CA . VAL A 1 188 ? 3.857 10.055 -3.441 1 97.5 188 VAL A CA 1
ATOM 1512 C C . VAL A 1 188 ? 3.492 9.945 -4.918 1 97.5 188 VAL A C 1
ATOM 1514 O O . VAL A 1 188 ? 4.039 10.672 -5.754 1 97.5 188 VAL A O 1
ATOM 1517 N N . THR A 1 189 ? 2.631 9.016 -5.246 1 98.25 189 THR A N 1
ATOM 1518 C CA . THR A 1 189 ? 2.039 8.883 -6.574 1 98.25 189 THR A CA 1
ATOM 1519 C C . THR A 1 189 ? 0.518 8.977 -6.5 1 98.25 189 THR A C 1
ATOM 1521 O O . THR A 1 189 ? -0.114 8.242 -5.738 1 98.25 189 THR A O 1
ATOM 1524 N N . GLY A 1 190 ? -0.03 9.906 -7.258 1 98 190 GLY A N 1
ATOM 1525 C CA . GLY A 1 190 ? -1.474 10.078 -7.309 1 98 190 GLY A CA 1
ATOM 1526 C C . GLY A 1 190 ? -2.049 9.867 -8.695 1 98 190 GLY A C 1
ATOM 1527 O O . GLY A 1 190 ? -1.43 10.25 -9.695 1 98 190 GLY A O 1
ATOM 1528 N N . PHE A 1 191 ? -3.197 9.258 -8.781 1 98.31 191 PHE A N 1
ATOM 1529 C CA . PHE A 1 191 ? -3.996 9.164 -10 1 98.31 191 PHE A CA 1
ATOM 1530 C C . PHE A 1 191 ? -5.363 9.797 -9.797 1 98.31 191 PHE A C 1
ATOM 1532 O O . PHE A 1 191 ? -5.996 9.609 -8.758 1 98.31 191 PHE A O 1
ATOM 1539 N N . GLU A 1 192 ? -5.785 10.586 -10.742 1 97.62 192 GLU A N 1
ATOM 1540 C CA . GLU A 1 192 ? -7.109 11.195 -10.688 1 97.62 192 GLU A CA 1
ATOM 1541 C C . GLU A 1 192 ? -7.793 11.148 -12.055 1 97.62 192 GLU A C 1
ATOM 1543 O O . GLU A 1 192 ? -7.141 11.328 -13.086 1 97.62 192 GLU A O 1
ATOM 1548 N N . LEU A 1 193 ? -9.062 10.875 -12.039 1 97.25 193 LEU A N 1
ATOM 1549 C CA . LEU A 1 193 ? -9.883 10.938 -13.234 1 97.25 193 LEU A CA 1
ATOM 1550 C C . LEU A 1 193 ? -10.383 12.359 -13.484 1 97.25 193 LEU A C 1
ATOM 1552 O O . LEU A 1 193 ? -11.172 12.883 -12.695 1 97.25 193 LEU A O 1
ATOM 1556 N N . VAL A 1 194 ? -9.898 13.008 -14.523 1 95.25 194 VAL A N 1
ATOM 1557 C CA . VAL A 1 194 ? -10.281 14.367 -14.883 1 95.25 194 VAL A CA 1
ATOM 1558 C C . VAL A 1 194 ? -10.922 14.375 -16.266 1 95.25 194 VAL A C 1
ATOM 1560 O O . VAL A 1 194 ? -10.258 14.102 -17.266 1 95.25 194 VAL A O 1
ATOM 1563 N N . GLU A 1 195 ? -12.227 14.648 -16.297 1 94.94 195 GLU A N 1
ATOM 1564 C CA . GLU A 1 195 ? -12.969 14.695 -17.547 1 94.94 195 GLU A CA 1
ATOM 1565 C C . GLU A 1 195 ? -12.828 13.391 -18.328 1 94.94 195 GLU A C 1
ATOM 1567 O O . GLU A 1 195 ? -12.523 13.406 -19.531 1 94.94 195 GLU A O 1
ATOM 1572 N N . GLY A 1 196 ? -12.836 12.352 -17.656 1 94.69 196 GLY A N 1
ATOM 1573 C CA . GLY A 1 196 ? -12.859 11.031 -18.25 1 94.69 196 GLY A CA 1
ATOM 1574 C C . GLY A 1 196 ? -11.477 10.508 -18.594 1 94.69 196 GLY A C 1
ATOM 1575 O O . GLY A 1 196 ? -11.344 9.422 -19.172 1 94.69 196 GLY A O 1
ATOM 1576 N N . ILE A 1 197 ? -10.492 11.32 -18.234 1 96 197 ILE A N 1
ATOM 1577 C CA . ILE A 1 197 ? -9.125 10.922 -18.547 1 96 197 ILE A CA 1
ATOM 1578 C C . ILE A 1 197 ? -8.312 10.805 -17.266 1 96 197 ILE A C 1
ATOM 1580 O O . ILE A 1 197 ? -8.352 11.703 -16.422 1 96 197 ILE A O 1
ATOM 1584 N N . TRP A 1 198 ? -7.598 9.703 -17.141 1 97.62 198 TRP A N 1
ATOM 1585 C CA . TRP A 1 198 ? -6.762 9.523 -15.961 1 97.62 198 TRP A CA 1
ATOM 1586 C C . TRP A 1 198 ? -5.465 10.305 -16.078 1 97.62 198 TRP A C 1
ATOM 1588 O O . TRP A 1 198 ? -4.848 10.336 -17.156 1 97.62 198 TRP A O 1
ATOM 1598 N N . LYS A 1 199 ? -5.102 10.961 -14.984 1 97.5 199 LYS A N 1
ATOM 1599 C CA . LYS A 1 199 ? -3.852 11.711 -14.891 1 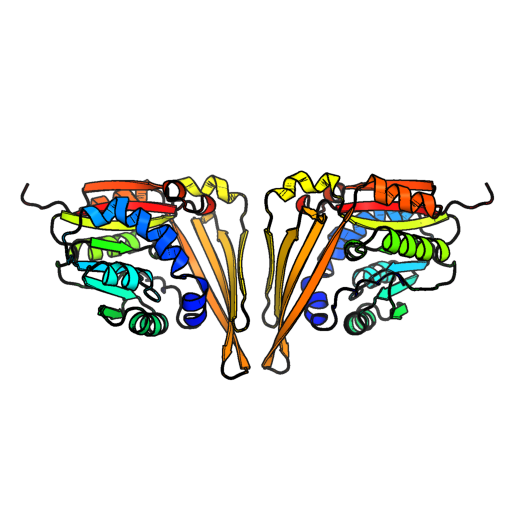97.5 199 LYS A CA 1
ATOM 1600 C C . LYS A 1 199 ? -3.021 11.234 -13.695 1 97.5 199 LYS A C 1
ATOM 1602 O O . LYS A 1 199 ? -3.566 10.945 -12.633 1 97.5 199 LYS A O 1
ATOM 1607 N N . ARG A 1 200 ? -1.724 11.164 -13.922 1 98.06 200 ARG A N 1
ATOM 1608 C CA . ARG A 1 200 ? -0.797 10.805 -12.852 1 98.06 200 ARG A CA 1
ATOM 1609 C C . ARG A 1 200 ? -0.033 12.031 -12.352 1 98.06 200 ARG A C 1
ATOM 1611 O O . ARG A 1 200 ? 0.324 12.906 -13.141 1 98.06 200 ARG A O 1
ATOM 1618 N N . SER A 1 201 ? 0.211 12.164 -11.07 1 97.56 201 SER A N 1
ATOM 1619 C CA . SER A 1 201 ? 1.083 13.156 -10.453 1 97.56 201 SER A CA 1
ATOM 1620 C C . SER A 1 201 ? 2.041 12.5 -9.461 1 97.56 201 SER A C 1
ATOM 1622 O O . SER A 1 201 ? 1.679 11.539 -8.773 1 97.56 201 SER A O 1
ATOM 1624 N N . ASP A 1 202 ? 3.236 13.031 -9.445 1 97.31 202 ASP A N 1
ATOM 1625 C CA . ASP A 1 202 ? 4.246 12.555 -8.508 1 97.31 202 ASP A CA 1
ATOM 1626 C C . ASP A 1 202 ? 4.824 13.711 -7.688 1 97.31 202 ASP A C 1
ATOM 1628 O O . ASP A 1 202 ? 4.93 14.836 -8.18 1 97.31 202 ASP A O 1
ATOM 1632 N N . THR A 1 203 ? 5.086 13.461 -6.441 1 96.44 203 THR A N 1
ATOM 1633 C CA . THR A 1 203 ? 5.848 14.367 -5.59 1 96.44 203 THR A CA 1
ATOM 1634 C C . THR A 1 203 ? 6.613 13.586 -4.52 1 96.44 203 THR A C 1
ATOM 1636 O O . THR A 1 203 ? 6.383 12.391 -4.336 1 96.44 203 THR A O 1
ATOM 1639 N N . THR A 1 204 ? 7.555 14.156 -3.941 1 95.75 204 THR A N 1
ATOM 1640 C CA . THR A 1 204 ? 8.344 13.562 -2.867 1 95.75 204 THR A CA 1
ATOM 1641 C C . THR A 1 204 ? 8.414 14.5 -1.666 1 95.75 204 THR A C 1
ATOM 1643 O O . THR A 1 204 ? 8.617 15.703 -1.822 1 95.75 204 THR A O 1
ATOM 1646 N N . TRP A 1 205 ? 8.141 13.883 -0.514 1 94.94 205 TRP A N 1
ATOM 1647 C CA . TRP A 1 205 ? 8.203 14.633 0.739 1 94.94 205 TRP A CA 1
ATOM 1648 C C . TRP A 1 205 ? 9.312 14.086 1.64 1 94.94 205 TRP A C 1
ATOM 1650 O O . TRP A 1 205 ? 9.641 12.898 1.576 1 94.94 205 TRP A O 1
ATOM 1660 N N . LEU A 1 206 ? 9.852 14.969 2.398 1 94.12 206 LEU A N 1
ATOM 1661 C CA . LEU A 1 206 ? 10.789 14.594 3.449 1 94.12 206 LEU A CA 1
ATOM 1662 C C . LEU A 1 206 ? 10.242 14.969 4.824 1 94.12 206 LEU A C 1
ATOM 1664 O O . LEU A 1 206 ? 9.727 16.062 5.016 1 94.12 206 LEU A O 1
ATOM 1668 N N . ARG A 1 207 ? 10.281 14.039 5.703 1 93.19 207 ARG A N 1
ATOM 1669 C CA . ARG A 1 207 ? 9.875 14.219 7.094 1 93.19 207 ARG A CA 1
ATOM 1670 C C . ARG A 1 207 ? 11.055 14.047 8.039 1 93.19 207 ARG A C 1
ATOM 1672 O O . ARG A 1 207 ? 11.859 13.133 7.875 1 93.19 207 ARG A O 1
ATOM 1679 N N . LYS A 1 208 ? 11.109 14.891 9.031 1 93.31 208 LYS A N 1
ATOM 1680 C CA . LYS A 1 208 ? 12.219 14.859 9.984 1 93.31 208 LYS A CA 1
ATOM 1681 C C . LYS A 1 208 ? 11.727 14.547 11.391 1 93.31 208 LYS A C 1
ATOM 1683 O O . LYS A 1 208 ? 10.695 15.078 11.828 1 93.31 208 LYS A O 1
ATOM 1688 N N . ASP A 1 209 ? 12.445 13.734 12.023 1 91.62 209 ASP A N 1
ATOM 1689 C CA . ASP A 1 209 ? 12.203 13.461 13.438 1 91.62 209 ASP A CA 1
ATOM 1690 C C . ASP A 1 209 ? 13.195 14.219 14.312 1 91.62 209 ASP A C 1
ATOM 1692 O O . ASP A 1 209 ? 14.367 14.383 13.945 1 91.62 209 ASP A O 1
ATOM 1696 N N . TYR A 1 210 ? 12.719 14.625 15.438 1 93.75 210 TYR A N 1
ATOM 1697 C CA . TYR A 1 210 ? 13.562 15.383 16.359 1 93.75 210 TYR A CA 1
ATOM 1698 C C . TYR A 1 210 ? 13.633 14.695 17.719 1 93.75 210 TYR A C 1
ATOM 1700 O O . TYR A 1 210 ? 12.734 13.93 18.078 1 93.75 210 TYR A O 1
ATOM 1708 N N . PHE A 1 211 ? 14.711 14.953 18.391 1 93.38 211 PHE A N 1
ATOM 1709 C CA . PHE A 1 211 ? 14.75 14.547 19.797 1 93.38 211 PHE A CA 1
ATOM 1710 C C . PHE A 1 211 ? 13.852 15.43 20.641 1 93.38 211 PHE A C 1
ATOM 1712 O O . PHE A 1 211 ? 13.75 16.641 20.406 1 93.38 211 PHE A O 1
ATOM 1719 N N . LEU A 1 212 ? 13.281 14.766 21.562 1 94.12 212 LEU A N 1
ATOM 1720 C CA . LEU A 1 212 ? 12.383 15.484 22.469 1 94.12 212 LEU A CA 1
ATOM 1721 C C . LEU A 1 212 ? 13.078 16.703 23.062 1 94.12 212 LEU A C 1
ATOM 1723 O O . LEU A 1 212 ? 12.516 17.797 23.078 1 94.12 212 LEU A O 1
ATOM 1727 N N . ALA A 1 213 ? 14.289 16.547 23.469 1 95.25 213 ALA A N 1
ATOM 1728 C CA . ALA A 1 213 ? 15.055 17.594 24.125 1 95.25 213 ALA A CA 1
ATOM 1729 C C . ALA A 1 213 ? 15.328 18.75 23.172 1 95.25 213 ALA A C 1
ATOM 1731 O O . ALA A 1 213 ? 15.359 19.922 23.594 1 95.25 213 ALA A O 1
ATOM 1732 N N . GLU A 1 214 ? 15.516 18.469 21.938 1 96 214 GLU A N 1
ATOM 1733 C CA . GLU A 1 214 ? 15.758 19.5 20.922 1 96 214 GLU A CA 1
ATOM 1734 C C . GLU A 1 214 ? 14.539 20.406 20.766 1 96 214 GLU A C 1
ATOM 1736 O O . GLU A 1 214 ? 14.672 21.625 20.688 1 96 214 GLU A O 1
ATOM 1741 N N . VAL A 1 215 ? 13.414 19.781 20.719 1 97.06 215 VAL A N 1
ATOM 1742 C CA . VAL A 1 215 ? 12.172 20.531 20.516 1 97.06 215 VAL A CA 1
ATOM 1743 C C . VAL A 1 215 ? 11.906 21.406 21.75 1 97.06 215 VAL A C 1
ATOM 1745 O O . VAL A 1 215 ? 11.602 22.594 21.609 1 97.06 215 VAL A O 1
ATOM 1748 N N . GLN A 1 216 ? 12.086 20.828 22.891 1 96.5 216 GLN A N 1
ATOM 1749 C CA . GLN A 1 216 ? 11.867 21.547 24.125 1 96.5 216 GLN A CA 1
ATOM 1750 C C . GLN A 1 216 ? 12.805 22.75 24.25 1 96.5 216 GLN A C 1
ATOM 1752 O O . GLN A 1 216 ? 12.383 23.844 24.594 1 96.5 216 GLN A O 1
ATOM 1757 N N . SER A 1 217 ? 14.039 22.484 23.953 1 96.88 217 SER A N 1
ATOM 1758 C CA . SER A 1 217 ? 15.047 23.547 24.031 1 96.88 217 SER A CA 1
ATOM 1759 C C . SER A 1 217 ? 14.719 24.688 23.078 1 96.88 217 SER A C 1
ATOM 1761 O O . SER A 1 217 ? 14.883 25.859 23.422 1 96.88 217 SER A O 1
ATOM 1763 N N . ALA A 1 218 ? 14.297 24.359 21.906 1 97.56 218 ALA A N 1
ATOM 1764 C CA . ALA A 1 218 ? 13.938 25.375 20.906 1 97.56 218 ALA A CA 1
ATOM 1765 C C . ALA A 1 218 ? 12.75 26.219 21.375 1 97.56 218 ALA A C 1
ATOM 1767 O O . ALA A 1 218 ? 12.742 27.438 21.203 1 97.56 218 ALA A O 1
ATOM 1768 N N . LEU A 1 219 ? 11.773 25.578 21.969 1 97.81 219 LEU A N 1
ATOM 1769 C CA . LEU A 1 219 ? 10.602 26.266 22.5 1 97.81 219 LEU A CA 1
ATOM 1770 C C . LEU A 1 219 ? 11 27.219 23.625 1 97.81 219 LEU A C 1
ATOM 1772 O O . LEU A 1 219 ? 10.562 28.375 23.656 1 97.81 219 LEU A O 1
ATOM 1776 N N . GLU A 1 220 ? 11.852 26.766 24.484 1 96 220 GLU A N 1
ATOM 1777 C CA . GLU A 1 220 ? 12.297 27.562 25.625 1 96 220 GLU A CA 1
ATOM 1778 C C . GLU A 1 220 ? 13.109 28.781 25.156 1 96 220 GLU A C 1
ATOM 1780 O O . GLU A 1 220 ? 12.953 29.875 25.703 1 96 220 GLU A O 1
ATOM 1785 N N . LYS A 1 221 ? 13.906 28.516 24.234 1 95.69 221 LYS A N 1
ATOM 1786 C CA . LYS A 1 221 ? 14.727 29.578 23.672 1 95.69 221 LYS A CA 1
ATOM 1787 C C . LYS A 1 221 ? 13.867 30.719 23.156 1 95.69 221 LYS A C 1
ATOM 1789 O O . LYS A 1 221 ? 14.25 31.891 23.234 1 95.69 221 LYS A O 1
ATOM 1794 N N . VAL A 1 222 ? 12.734 30.406 22.594 1 96.69 222 VAL A N 1
ATOM 1795 C CA . VAL A 1 222 ? 11.844 31.406 21.984 1 96.69 222 VAL A CA 1
ATOM 1796 C C . VAL A 1 222 ? 11.07 32.125 23.078 1 96.69 222 VAL A C 1
ATOM 1798 O O . VAL A 1 222 ? 10.672 33.281 22.906 1 96.69 222 VAL A O 1
ATOM 1801 N N . GLY A 1 223 ? 10.773 31.422 24.266 1 95.44 223 GLY A N 1
ATOM 1802 C CA . GLY A 1 223 ? 10.109 32.094 25.375 1 95.44 223 GLY A CA 1
ATOM 1803 C C . GLY A 1 223 ? 8.984 31.281 25.969 1 95.44 223 GLY A C 1
ATOM 1804 O O . GLY A 1 223 ? 8.391 31.672 26.984 1 95.44 223 GLY A O 1
ATOM 1805 N N . PHE A 1 224 ? 8.734 30.125 25.359 1 95.31 224 PHE A N 1
ATOM 1806 C CA . PHE A 1 224 ? 7.707 29.281 25.938 1 95.31 224 PHE A CA 1
ATOM 1807 C C . PHE A 1 224 ? 8.203 28.641 27.234 1 95.31 224 PHE A C 1
ATOM 1809 O O . PHE A 1 224 ? 9.305 28.094 27.281 1 95.31 224 PHE A O 1
ATOM 1816 N N . THR A 1 225 ? 7.543 28.797 28.359 1 82.44 225 THR A N 1
ATOM 1817 C CA . THR A 1 225 ? 8.07 28.328 29.641 1 82.44 225 THR A CA 1
ATOM 1818 C C . THR A 1 225 ? 7.172 27.234 30.219 1 82.44 225 THR A C 1
ATOM 1820 O O . THR A 1 225 ? 7.598 26.469 31.094 1 82.44 225 THR A O 1
ATOM 1823 N N . GLU A 1 226 ? 5.945 27.094 29.906 1 83.75 226 GLU A N 1
ATOM 1824 C CA . GLU A 1 226 ? 5.051 26.031 30.344 1 83.75 226 GLU A CA 1
ATOM 1825 C C . GLU A 1 226 ? 4.789 25.016 29.234 1 83.75 226 GLU A C 1
ATOM 1827 O O . GLU A 1 226 ? 3.926 25.25 28.375 1 83.75 226 GLU A O 1
ATOM 1832 N N . LEU A 1 227 ? 5.555 24.031 29.328 1 88.75 227 LEU A N 1
ATOM 1833 C CA . LEU A 1 227 ? 5.492 23.047 28.25 1 88.75 227 LEU A CA 1
ATOM 1834 C C . LEU A 1 227 ? 4.957 21.703 28.766 1 88.75 227 LEU A C 1
ATOM 1836 O O . LEU A 1 227 ? 5.316 21.266 29.875 1 88.75 227 LEU A O 1
ATOM 1840 N N . ALA A 1 228 ? 4.027 21.188 28.109 1 91.19 228 ALA A N 1
ATOM 1841 C CA . ALA A 1 228 ? 3.6 19.812 28.281 1 91.19 228 ALA A CA 1
ATOM 1842 C C . ALA A 1 228 ? 3.619 19.047 26.953 1 91.19 228 ALA A C 1
ATOM 1844 O O . ALA A 1 228 ? 3.512 19.656 25.891 1 91.19 228 ALA A O 1
ATOM 1845 N N . HIS A 1 229 ? 3.906 17.828 27.016 1 90.44 229 HIS A N 1
ATOM 1846 C CA . HIS A 1 229 ? 3.814 17 25.828 1 90.44 229 HIS A CA 1
ATOM 1847 C C . HIS A 1 229 ? 3.174 15.648 26.141 1 90.44 229 HIS A C 1
ATOM 1849 O O . HIS A 1 229 ? 3.27 15.164 27.281 1 90.44 229 HIS A O 1
ATOM 1855 N N . TYR A 1 230 ? 2.521 15.156 25.109 1 87.12 230 TYR A N 1
ATOM 1856 C CA . TYR A 1 230 ? 1.824 13.883 25.203 1 87.12 230 TYR A CA 1
ATOM 1857 C C . TYR A 1 230 ? 2.145 13 24 1 87.12 230 TYR A C 1
ATOM 1859 O O . TYR A 1 230 ? 2.502 13.5 22.938 1 87.12 230 TYR A O 1
ATOM 1867 N N . ASN A 1 231 ? 2.082 11.695 24.297 1 84.81 231 ASN A N 1
ATOM 1868 C CA . ASN A 1 231 ? 2.078 10.781 23.172 1 84.81 231 ASN A CA 1
ATOM 1869 C C . ASN A 1 231 ? 0.696 10.68 22.531 1 84.81 231 ASN A C 1
ATOM 1871 O O . ASN A 1 231 ? -0.295 10.43 23.219 1 84.81 231 ASN A O 1
ATOM 1875 N N . ILE A 1 232 ? 0.647 10.859 21.297 1 80.12 232 ILE A N 1
ATOM 1876 C CA . ILE A 1 232 ? -0.641 10.875 20.609 1 80.12 232 ILE A CA 1
ATOM 1877 C C . ILE A 1 232 ? -1.371 9.555 20.844 1 80.12 232 ILE A C 1
ATOM 1879 O O . ILE A 1 232 ? -2.602 9.508 20.797 1 80.12 232 ILE A O 1
ATOM 1883 N N . LYS A 1 233 ? -0.624 8.477 21.047 1 74.75 233 LYS A N 1
ATOM 1884 C CA . LYS A 1 233 ? -1.231 7.18 21.344 1 74.75 233 LYS A CA 1
ATOM 1885 C C . LYS A 1 233 ? -2.158 7.273 22.547 1 74.75 233 LYS A C 1
ATOM 1887 O O . LYS A 1 233 ? -3.119 6.508 22.656 1 74.75 233 LYS A O 1
ATOM 1892 N N . ASP A 1 234 ? -1.825 8.203 23.422 1 73.5 234 ASP A N 1
ATOM 1893 C CA . ASP A 1 234 ? -2.613 8.383 24.641 1 73.5 234 ASP A CA 1
ATOM 1894 C C . ASP A 1 234 ? -3.98 8.984 24.312 1 73.5 234 ASP A C 1
ATOM 1896 O O . ASP A 1 234 ? -4.887 8.945 25.156 1 73.5 234 ASP A O 1
ATOM 1900 N N . PHE A 1 235 ? -4.113 9.438 23.109 1 70.5 235 PHE A N 1
ATOM 1901 C CA . PHE A 1 235 ? -5.371 10.031 22.688 1 70.5 235 PHE A CA 1
ATOM 1902 C C . PHE A 1 235 ? -6.008 9.211 21.578 1 70.5 235 PHE A C 1
ATOM 1904 O O . PHE A 1 235 ? -6.773 9.742 20.766 1 70.5 235 PHE A O 1
ATOM 1911 N N . GLY A 1 236 ? -5.637 7.934 21.438 1 64.38 236 GLY A N 1
ATOM 1912 C CA . GLY A 1 236 ? -6.242 7.055 20.453 1 64.38 236 GLY A CA 1
ATOM 1913 C C . GLY A 1 236 ? -5.523 7.066 19.125 1 64.38 236 GLY A C 1
ATOM 1914 O O . GLY A 1 236 ? -6 6.477 18.156 1 64.38 236 GLY A O 1
ATOM 1915 N N . GLY A 1 237 ? -4.445 7.848 19.109 1 62.78 237 GLY A N 1
ATOM 1916 C CA . GLY A 1 237 ? -3.701 7.852 17.859 1 62.78 237 GLY A CA 1
ATOM 1917 C C . GLY A 1 237 ? -2.883 6.594 17.641 1 62.78 237 GLY A C 1
ATOM 1918 O O . GLY A 1 237 ? -2.785 5.754 18.547 1 62.78 237 GLY A O 1
ATOM 1919 N N . SER A 1 238 ? -2.498 6.363 16.328 1 59.66 238 SER A N 1
ATOM 1920 C CA . SER A 1 238 ? -1.722 5.168 16.016 1 59.66 238 SER A CA 1
ATOM 1921 C C . SER A 1 238 ? -0.349 5.211 16.672 1 59.66 238 SER A C 1
ATOM 1923 O O . SER A 1 238 ? 0.334 6.238 16.625 1 59.66 238 SER A O 1
ATOM 1925 N N . GLU A 1 239 ? 0.051 4.258 17.5 1 55.69 239 GLU A N 1
ATOM 1926 C CA . GLU A 1 239 ? 1.344 4.082 18.156 1 55.69 239 GLU A CA 1
ATOM 1927 C C . GLU A 1 239 ? 2.49 4.191 17.156 1 55.69 239 GLU A C 1
ATOM 1929 O O . GLU A 1 239 ? 3.59 4.621 17.5 1 55.69 239 GLU A O 1
ATOM 1934 N N . GLU A 1 240 ? 2.223 3.812 16 1 56.53 240 GLU A N 1
ATOM 1935 C CA . GLU A 1 240 ? 3.279 3.592 15.016 1 56.53 240 GLU A CA 1
ATOM 1936 C C . GLU A 1 240 ? 3.898 4.91 14.562 1 56.53 240 GLU A C 1
ATOM 1938 O O . GLU A 1 240 ? 5.02 4.934 14.055 1 56.53 240 GLU A O 1
ATOM 1943 N N . ALA A 1 241 ? 3.354 5.992 15.047 1 63.16 241 ALA A N 1
ATOM 1944 C CA . ALA A 1 241 ? 3.844 7.191 14.375 1 63.16 241 ALA A CA 1
ATOM 1945 C C . ALA A 1 241 ? 4.855 7.934 15.242 1 63.16 241 ALA A C 1
ATOM 1947 O O . ALA A 1 241 ? 5.566 8.82 14.766 1 63.16 241 ALA A O 1
ATOM 1948 N N . GLY A 1 242 ? 5.051 7.449 16.516 1 78.38 242 GLY A N 1
ATOM 1949 C CA . GLY A 1 242 ? 6.004 8.148 17.359 1 78.38 242 GLY A CA 1
ATOM 1950 C C . GLY A 1 242 ? 5.781 9.648 17.391 1 78.38 242 GLY A C 1
ATOM 1951 O O . GLY A 1 242 ? 6.742 10.43 17.391 1 78.38 242 GLY A O 1
ATOM 1952 N N . MET A 1 243 ? 4.547 10.023 17.391 1 88.12 243 MET A N 1
ATOM 1953 C CA . MET A 1 243 ? 4.199 11.438 17.312 1 88.12 243 MET A CA 1
ATOM 1954 C C . MET A 1 243 ? 3.918 12.008 18.703 1 88.12 243 MET A C 1
ATOM 1956 O O . MET A 1 243 ? 3.227 11.375 19.516 1 88.12 243 MET A O 1
ATOM 1960 N N . ALA A 1 244 ? 4.492 13.141 18.969 1 91.31 244 ALA A N 1
ATOM 1961 C CA . ALA A 1 244 ? 4.191 13.891 20.188 1 91.31 244 ALA A CA 1
ATOM 1962 C C . ALA A 1 244 ? 3.211 15.023 19.922 1 91.31 244 ALA A C 1
ATOM 1964 O O . ALA A 1 244 ? 3.246 15.633 18.844 1 91.31 244 ALA A O 1
ATOM 1965 N N . CYS A 1 245 ? 2.35 15.258 20.828 1 92.69 245 CYS A N 1
ATOM 1966 C CA . CYS A 1 245 ? 1.547 16.469 20.875 1 92.69 245 CYS A CA 1
ATOM 1967 C C . CYS A 1 245 ? 2.066 17.422 21.953 1 92.69 245 CYS A C 1
ATOM 1969 O O . CYS A 1 245 ? 2.043 17.109 23.141 1 92.69 245 CYS A O 1
ATOM 1971 N N . PHE A 1 246 ? 2.531 18.547 21.594 1 94.75 246 PHE A N 1
ATOM 1972 C CA . PHE A 1 246 ? 3.033 19.562 22.516 1 94.75 246 PHE A CA 1
ATOM 1973 C C . PHE A 1 246 ? 1.959 20.594 22.828 1 94.75 246 PHE A C 1
ATOM 1975 O O . PHE A 1 246 ? 1.208 21 21.938 1 94.75 246 PHE A O 1
ATOM 1982 N N . VAL A 1 247 ? 1.89 20.984 24.062 1 94.44 247 VAL A N 1
ATOM 1983 C CA . VAL A 1 247 ? 1.073 22.094 24.531 1 94.44 247 VAL A CA 1
ATOM 1984 C C . VAL A 1 247 ? 1.957 23.125 25.234 1 94.44 247 VAL A C 1
ATOM 1986 O O . VAL A 1 247 ? 2.535 22.844 26.281 1 94.44 247 VAL A O 1
ATOM 1989 N N . CYS A 1 248 ? 2.025 24.266 24.609 1 95.94 248 CYS A N 1
ATOM 1990 C CA . CYS A 1 248 ? 2.887 25.344 25.094 1 95.94 248 CYS A CA 1
ATOM 1991 C C . CYS A 1 248 ? 2.084 26.609 25.344 1 95.94 248 CYS A C 1
ATOM 1993 O O . CYS A 1 248 ? 1.182 26.953 24.578 1 95.94 248 CYS A O 1
ATOM 1995 N N . GLN A 1 249 ? 2.482 27.328 26.406 1 94.44 249 GLN A N 1
ATOM 1996 C CA . GLN A 1 249 ? 1.799 28.578 26.734 1 94.44 249 GLN A CA 1
ATOM 1997 C C . GLN A 1 249 ? 2.77 29.75 26.719 1 94.44 249 GLN A C 1
ATOM 1999 O O . GLN A 1 249 ? 3.893 29.641 27.203 1 94.44 249 GLN A O 1
ATOM 2004 N N . LYS A 1 250 ? 2.332 30.812 26.062 1 95 250 LYS A N 1
ATOM 2005 C CA . LYS A 1 250 ? 3.051 32.062 26.141 1 95 250 LYS A CA 1
ATOM 2006 C C . LYS A 1 250 ? 2.721 32.812 27.453 1 95 250 LYS A C 1
ATOM 2008 O O . LYS A 1 250 ? 1.613 33.312 27.609 1 95 250 LYS A O 1
ATOM 2013 N N . LYS A 1 251 ? 3.67 32.875 28.328 1 88.12 251 LYS A N 1
ATOM 2014 C CA . LYS A 1 251 ? 3.41 33.5 29.625 1 88.12 251 LYS A CA 1
ATOM 2015 C C . LYS A 1 251 ? 3.402 35 29.5 1 88.12 251 LYS A C 1
ATOM 2017 O O . LYS A 1 251 ? 4.207 35.594 28.766 1 88.12 251 LYS A O 1
ATOM 2022 N N . SER A 1 252 ? 2.408 35.625 30.234 1 80.56 252 SER A N 1
ATOM 2023 C CA . SER A 1 252 ? 2.355 37.094 30.359 1 80.56 252 SER A CA 1
ATOM 2024 C C . SER A 1 252 ? 3.59 37.625 31.078 1 80.56 252 SER A C 1
ATOM 2026 O O . SER A 1 252 ? 4.102 37 32 1 80.56 252 SER A O 1
ATOM 2028 N N . LEU A 1 253 ? 4.484 38.594 30.406 1 62 253 LEU A N 1
ATOM 2029 C CA . LEU A 1 253 ? 5.625 39.25 31.062 1 62 253 LEU A CA 1
ATOM 2030 C C . LEU A 1 253 ? 5.215 39.875 32.375 1 62 253 LEU A C 1
ATOM 2032 O O . LEU A 1 253 ? 6.066 40.188 33.219 1 62 253 LEU A O 1
ATOM 2036 N N . THR A 1 254 ? 4.031 40.312 32.625 1 51.69 254 THR A N 1
ATOM 2037 C CA . THR A 1 254 ? 3.783 41.062 33.844 1 51.69 254 THR A CA 1
ATOM 2038 C C . THR A 1 254 ? 3.906 40.156 35.062 1 51.69 254 THR A C 1
ATOM 2040 O O . THR A 1 254 ? 3.807 40.625 36.188 1 51.69 254 THR A O 1
ATOM 2043 N N . GLN A 1 255 ? 4.156 38.906 35.031 1 40.06 255 GLN A N 1
ATOM 2044 C CA . GLN A 1 255 ? 4.297 38.438 36.406 1 40.06 255 GLN A CA 1
ATOM 2045 C C . GLN A 1 255 ? 5.73 38.625 36.906 1 40.06 255 GLN A C 1
ATOM 2047 O O . GLN A 1 255 ? 6.684 38.406 36.156 1 40.06 255 GLN A O 1
ATOM 2052 N N . MET B 1 1 ? -24.562 -29.484 -10.789 1 29.39 1 MET B N 1
ATOM 2053 C CA . MET B 1 1 ? -23.656 -28.75 -11.68 1 29.39 1 MET B CA 1
ATOM 2054 C C . MET B 1 1 ? -22.688 -27.875 -10.883 1 29.39 1 MET B C 1
ATOM 2056 O O . MET B 1 1 ? -23.125 -26.984 -10.156 1 29.39 1 MET B O 1
ATOM 2060 N N . LEU B 1 2 ? -21.562 -28.469 -10.438 1 37.62 2 LEU B N 1
ATOM 2061 C CA . LEU B 1 2 ? -20.719 -27.844 -9.43 1 37.62 2 LEU B CA 1
ATOM 2062 C C . LEU B 1 2 ? -20.344 -26.422 -9.828 1 37.62 2 LEU B C 1
ATOM 2064 O O . LEU B 1 2 ? -19.906 -26.188 -10.953 1 37.62 2 LEU B O 1
ATOM 2068 N N . LEU B 1 3 ? -21 -25.453 -9.359 1 41.22 3 LEU B N 1
ATOM 2069 C CA . LEU B 1 3 ? -20.781 -24.031 -9.617 1 41.22 3 LEU B CA 1
ATOM 2070 C C . LEU B 1 3 ? -19.297 -23.688 -9.586 1 41.22 3 LEU B C 1
ATOM 2072 O O . LEU B 1 3 ? -18.641 -23.828 -8.539 1 41.22 3 LEU B O 1
ATOM 2076 N N . VAL B 1 4 ? -18.641 -23.969 -10.758 1 56.16 4 VAL B N 1
ATOM 2077 C CA . VAL B 1 4 ? -17.219 -23.703 -10.891 1 56.16 4 VAL B CA 1
ATOM 2078 C C . VAL B 1 4 ? -16.953 -22.219 -10.68 1 56.16 4 VAL B C 1
ATOM 2080 O O . VAL B 1 4 ? -17.641 -21.359 -11.242 1 56.16 4 VAL B O 1
ATOM 2083 N N . THR B 1 5 ? -16.25 -21.906 -9.609 1 72.56 5 THR B N 1
ATOM 2084 C CA . THR B 1 5 ? -15.844 -20.531 -9.32 1 72.56 5 THR B CA 1
ATOM 2085 C C . THR B 1 5 ? -14.977 -19.969 -10.445 1 72.56 5 THR B C 1
ATOM 2087 O O . THR B 1 5 ? -14.172 -20.703 -11.039 1 72.56 5 THR B O 1
ATOM 2090 N N . ASN B 1 6 ? -15.352 -18.875 -10.984 1 78.69 6 ASN B N 1
ATOM 2091 C CA . ASN B 1 6 ? -14.555 -18.25 -12.023 1 78.69 6 ASN B CA 1
ATOM 2092 C C . ASN B 1 6 ? -13.109 -18.031 -11.57 1 78.69 6 ASN B C 1
ATOM 2094 O O . ASN B 1 6 ? -12.867 -17.625 -10.438 1 78.69 6 ASN B O 1
ATOM 2098 N N . PRO B 1 7 ? -12.164 -18.453 -12.477 1 83.31 7 PRO B N 1
ATOM 2099 C CA . PRO B 1 7 ? -10.773 -18.141 -12.141 1 83.31 7 PRO B CA 1
ATOM 2100 C C . PRO B 1 7 ? -10.523 -16.641 -12.008 1 83.31 7 PRO B C 1
ATOM 2102 O O . PRO B 1 7 ? -11.305 -15.836 -12.516 1 83.31 7 PRO B O 1
ATOM 2105 N N . PRO B 1 8 ? -9.461 -16.344 -11.289 1 86.94 8 PRO B N 1
ATOM 2106 C CA . PRO B 1 8 ? -9.117 -14.914 -11.219 1 86.94 8 PRO B CA 1
ATOM 2107 C C . PRO B 1 8 ? -8.836 -14.305 -12.586 1 86.94 8 PRO B C 1
ATOM 2109 O O . PRO B 1 8 ? -8.203 -14.938 -13.43 1 86.94 8 PRO B O 1
ATOM 2112 N N . ASN B 1 9 ? -9.391 -13.227 -12.781 1 89.56 9 ASN B N 1
ATOM 2113 C CA . ASN B 1 9 ? -9.195 -12.539 -14.055 1 89.56 9 ASN B CA 1
ATOM 2114 C C . ASN B 1 9 ? -7.875 -11.781 -14.086 1 89.56 9 ASN B C 1
ATOM 2116 O O . ASN B 1 9 ? -7.715 -10.773 -13.398 1 89.56 9 ASN B O 1
ATOM 2120 N N . TYR B 1 10 ? -6.945 -12.242 -14.906 1 95 10 TYR B N 1
ATOM 2121 C CA . TYR B 1 10 ? -5.633 -11.625 -15.016 1 95 10 TYR B CA 1
ATOM 2122 C C . TYR B 1 10 ? -5.488 -10.883 -16.344 1 95 10 TYR B C 1
ATOM 2124 O O . TYR B 1 10 ? -4.504 -10.172 -16.562 1 95 10 TYR B O 1
ATOM 2132 N N . ASP B 1 11 ? -6.438 -10.984 -17.203 1 95.56 11 ASP B N 1
ATOM 2133 C CA . ASP B 1 11 ? -6.273 -10.469 -18.562 1 95.56 11 ASP B CA 1
ATOM 2134 C C . ASP B 1 11 ? -6.082 -8.953 -18.547 1 95.56 11 ASP B C 1
ATOM 2136 O O . ASP B 1 11 ? -5.203 -8.43 -19.234 1 95.56 11 ASP B O 1
ATOM 2140 N N . SER B 1 12 ? -6.859 -8.305 -17.719 1 93.62 12 SER B N 1
ATOM 2141 C CA . SER B 1 12 ? -6.84 -6.848 -17.734 1 93.62 12 SER B CA 1
ATOM 2142 C C . SER B 1 12 ? -5.602 -6.309 -17.016 1 93.62 12 SER B C 1
ATOM 2144 O O . SER B 1 12 ? -5.277 -5.125 -17.141 1 93.62 12 SER B O 1
ATOM 2146 N N . ILE B 1 13 ? -4.855 -7.176 -16.312 1 95.81 13 ILE B N 1
ATOM 2147 C CA . ILE B 1 13 ? -3.703 -6.703 -15.547 1 95.81 13 ILE B CA 1
ATOM 2148 C C . ILE B 1 13 ? -2.459 -7.488 -15.953 1 95.81 13 ILE B C 1
ATOM 2150 O O . ILE B 1 13 ? -1.486 -7.555 -15.195 1 95.81 13 ILE B O 1
ATOM 2154 N N . ALA B 1 14 ? -2.465 -8.18 -17.047 1 96.81 14 ALA B N 1
ATOM 2155 C CA . ALA B 1 14 ? -1.397 -9.086 -17.469 1 96.81 14 ALA B CA 1
ATOM 2156 C C . ALA B 1 14 ? -0.063 -8.352 -17.562 1 96.81 14 ALA B C 1
ATOM 2158 O O . ALA B 1 14 ? 0.976 -8.883 -17.172 1 96.81 14 ALA B O 1
ATOM 2159 N N . ARG B 1 15 ? -0.095 -7.141 -18.125 1 96 15 ARG B N 1
ATOM 2160 C CA . ARG B 1 15 ? 1.132 -6.355 -18.219 1 96 15 ARG B CA 1
ATOM 2161 C C . ARG B 1 15 ? 1.732 -6.109 -16.844 1 96 15 ARG B C 1
ATOM 2163 O O . ARG B 1 15 ? 2.943 -6.25 -16.656 1 96 15 ARG B O 1
ATOM 2170 N N . LEU B 1 16 ? 0.862 -5.707 -15.938 1 96.31 16 LEU B N 1
ATOM 2171 C CA . LEU B 1 16 ? 1.309 -5.414 -14.586 1 96.31 16 LEU B CA 1
ATOM 2172 C C . LEU B 1 16 ? 1.881 -6.66 -13.914 1 96.31 16 LEU B C 1
ATOM 2174 O O . LEU B 1 16 ? 2.918 -6.594 -13.25 1 96.31 16 LEU B O 1
ATOM 2178 N N . GLN B 1 17 ? 1.178 -7.785 -14.109 1 94.69 17 GLN B N 1
ATOM 2179 C CA . GLN B 1 17 ? 1.666 -9.055 -13.586 1 94.69 17 GLN B CA 1
ATOM 2180 C C . GLN B 1 17 ? 3.047 -9.391 -14.148 1 94.69 17 GLN B C 1
ATOM 2182 O O . GLN B 1 17 ? 3.949 -9.773 -13.406 1 94.69 17 GLN B O 1
ATOM 2187 N N . ASN B 1 18 ? 3.195 -9.258 -15.422 1 94.5 18 ASN B N 1
ATOM 2188 C CA . ASN B 1 18 ? 4.469 -9.531 -16.078 1 94.5 18 ASN B CA 1
ATOM 2189 C C . ASN B 1 18 ? 5.57 -8.609 -15.586 1 94.5 18 ASN B C 1
ATOM 2191 O O . ASN B 1 18 ? 6.707 -9.039 -15.375 1 94.5 18 ASN B O 1
ATOM 2195 N N . GLU B 1 19 ? 5.266 -7.363 -15.32 1 92.25 19 GLU B N 1
ATOM 2196 C CA . GLU B 1 19 ? 6.246 -6.344 -14.969 1 92.25 19 GLU B CA 1
ATOM 2197 C C . GLU B 1 19 ? 6.684 -6.477 -13.508 1 92.25 19 GLU B C 1
ATOM 2199 O O . GLU B 1 19 ? 7.863 -6.32 -13.195 1 92.25 19 GLU B O 1
ATOM 2204 N N . PHE B 1 20 ? 5.707 -6.801 -12.633 1 93 20 PHE B N 1
ATOM 2205 C CA . PHE B 1 20 ? 6 -6.613 -11.219 1 93 20 PHE B CA 1
ATOM 2206 C C . PHE B 1 20 ? 6.141 -7.957 -10.508 1 93 20 PHE B C 1
ATOM 2208 O O . PHE B 1 20 ? 6.828 -8.055 -9.492 1 93 20 PHE B O 1
ATOM 2215 N N . LYS B 1 21 ? 5.422 -8.977 -10.766 1 86.44 21 LYS B N 1
ATOM 2216 C CA . LYS B 1 21 ? 5.266 -10.148 -9.914 1 86.44 21 LYS B CA 1
ATOM 2217 C C . LYS B 1 21 ? 6.25 -11.25 -10.297 1 86.44 21 LYS B C 1
ATOM 2219 O O . LYS B 1 21 ? 6.508 -12.164 -9.516 1 86.44 21 LYS B O 1
ATOM 2224 N N . SER B 1 22 ? 6.902 -11.219 -11.453 1 76.12 22 SER B N 1
ATOM 2225 C CA . SER B 1 22 ? 7.773 -12.344 -11.797 1 76.12 22 SER B CA 1
ATOM 2226 C C . SER B 1 22 ? 9.094 -11.859 -12.383 1 76.12 22 SER B C 1
ATOM 2228 O O . SER B 1 22 ? 9.477 -12.266 -13.484 1 76.12 22 SER B O 1
ATOM 2230 N N . PRO B 1 23 ? 9.711 -11.039 -11.516 1 77 23 PRO B N 1
ATOM 2231 C CA . PRO B 1 23 ? 11.016 -10.688 -12.078 1 77 23 PRO B CA 1
ATOM 2232 C C . PRO B 1 23 ? 12.008 -11.844 -12.055 1 77 23 PRO B C 1
ATOM 2234 O O . PRO B 1 23 ? 11.914 -12.719 -11.195 1 77 23 PRO B O 1
ATOM 2237 N N . ASP B 1 24 ? 12.898 -11.914 -12.938 1 80.38 24 ASP B N 1
ATOM 2238 C CA . ASP B 1 24 ? 13.883 -12.984 -13.086 1 80.38 24 ASP B CA 1
ATOM 2239 C C . ASP B 1 24 ? 14.68 -13.18 -11.797 1 80.38 24 ASP B C 1
ATOM 2241 O O . ASP B 1 24 ? 14.938 -14.312 -11.391 1 80.38 24 ASP B O 1
ATOM 2245 N N . GLU B 1 25 ? 14.891 -12.062 -11.203 1 82.5 25 GLU B N 1
ATOM 2246 C CA . GLU B 1 25 ? 15.727 -12.125 -10.008 1 82.5 25 GLU B CA 1
ATOM 2247 C C . GLU B 1 25 ? 15.031 -12.906 -8.891 1 82.5 25 GLU B C 1
ATOM 2249 O O . GLU B 1 25 ? 15.656 -13.719 -8.211 1 82.5 25 GLU B O 1
ATOM 2254 N N . VAL B 1 26 ? 13.828 -12.703 -8.797 1 78.56 26 VAL B N 1
ATOM 2255 C CA . VAL B 1 26 ? 13.062 -13.383 -7.754 1 78.56 26 VAL B CA 1
ATOM 2256 C C . VAL B 1 26 ? 12.992 -14.875 -8.055 1 78.56 26 VAL B C 1
ATOM 2258 O O . VAL B 1 26 ? 13.148 -15.703 -7.16 1 78.56 26 VAL B O 1
ATOM 2261 N N . VAL B 1 27 ? 12.836 -15.258 -9.266 1 85.38 27 VAL B N 1
ATOM 2262 C CA . VAL B 1 27 ? 12.727 -16.656 -9.672 1 85.38 27 VAL B CA 1
ATOM 2263 C C . VAL B 1 27 ? 14.07 -17.344 -9.484 1 85.38 27 VAL B C 1
ATOM 2265 O O . VAL B 1 27 ? 14.141 -18.406 -8.859 1 85.38 27 VAL B O 1
ATOM 2268 N N . VAL B 1 28 ? 15.062 -16.703 -9.914 1 87.12 28 VAL B N 1
ATOM 2269 C CA . VAL B 1 28 ? 16.391 -17.312 -9.938 1 87.12 28 VAL B CA 1
ATOM 2270 C C . VAL B 1 28 ? 16.938 -17.406 -8.516 1 87.12 28 VAL B C 1
ATOM 2272 O O . VAL B 1 28 ? 17.531 -18.422 -8.148 1 87.12 28 VAL B O 1
ATOM 2275 N N . GLU B 1 29 ? 16.609 -16.391 -7.742 1 84.44 29 GLU B N 1
ATOM 2276 C CA . GLU B 1 29 ? 17.219 -16.344 -6.414 1 84.44 29 GLU B CA 1
ATOM 2277 C C . GLU B 1 29 ? 16.312 -17 -5.375 1 84.44 29 GLU B C 1
ATOM 2279 O O . GLU B 1 29 ? 16.781 -17.516 -4.359 1 84.44 29 GLU B O 1
ATOM 2284 N N . GLY B 1 30 ? 15.125 -17.016 -5.652 1 82.44 30 GLY B N 1
ATOM 2285 C CA . GLY B 1 30 ? 14.18 -17.484 -4.641 1 82.44 30 GLY B CA 1
ATOM 2286 C C . GLY B 1 30 ? 13.602 -18.844 -4.953 1 82.44 30 GLY B C 1
ATOM 2287 O O . GLY B 1 30 ? 13.594 -19.734 -4.102 1 82.44 30 GLY B O 1
ATOM 2288 N N . ILE B 1 31 ? 13.273 -19.109 -6.152 1 85.88 31 ILE B N 1
ATOM 2289 C CA . ILE B 1 31 ? 12.469 -20.281 -6.496 1 85.88 31 ILE B CA 1
ATOM 2290 C C . ILE B 1 31 ? 13.383 -21.406 -6.996 1 85.88 31 ILE B C 1
ATOM 2292 O O . ILE B 1 31 ? 13.289 -22.547 -6.535 1 85.88 31 ILE B O 1
ATOM 2296 N N . ILE B 1 32 ? 14.336 -21.125 -7.828 1 89.69 32 ILE B N 1
ATOM 2297 C CA . ILE B 1 32 ? 15.172 -22.109 -8.492 1 89.69 32 ILE B CA 1
ATOM 2298 C C . ILE B 1 32 ? 15.992 -22.875 -7.457 1 89.69 32 ILE B C 1
ATOM 2300 O O . ILE B 1 32 ? 16.031 -24.109 -7.461 1 89.69 32 ILE B O 1
ATOM 2304 N N . PRO B 1 33 ? 16.562 -22.156 -6.527 1 87.81 33 PRO B N 1
ATOM 2305 C CA . PRO B 1 33 ? 17.344 -22.906 -5.531 1 87.81 33 PRO B CA 1
ATOM 2306 C C . PRO B 1 33 ? 16.5 -23.906 -4.746 1 87.81 33 PRO B C 1
ATOM 2308 O O . PRO B 1 33 ? 16.953 -25 -4.449 1 87.81 33 PRO B O 1
ATOM 2311 N N . ALA B 1 34 ? 15.336 -23.516 -4.441 1 86.06 34 ALA B N 1
ATOM 2312 C CA . ALA B 1 34 ? 14.438 -24.422 -3.736 1 86.06 34 ALA B CA 1
ATOM 2313 C C . ALA B 1 34 ? 14.109 -25.641 -4.598 1 86.06 34 ALA B C 1
ATOM 2315 O O . ALA B 1 34 ? 14.109 -26.766 -4.109 1 86.06 34 ALA B O 1
ATOM 2316 N N . LEU B 1 35 ? 13.859 -25.422 -5.871 1 89.38 35 LEU B N 1
ATOM 2317 C CA . LEU B 1 35 ? 13.531 -26.5 -6.789 1 89.38 35 LEU B CA 1
ATOM 2318 C C . LEU B 1 35 ? 14.727 -27.438 -6.984 1 89.38 35 LEU B C 1
ATOM 2320 O O . LEU B 1 35 ? 14.555 -28.641 -7.121 1 89.38 35 LEU B O 1
ATOM 2324 N N . GLU B 1 36 ? 15.844 -26.859 -6.965 1 89.81 36 GLU B N 1
ATOM 2325 C CA . GLU B 1 36 ? 17.062 -27.641 -7.109 1 89.81 36 GLU B CA 1
ATOM 2326 C C . GLU B 1 36 ? 17.281 -28.562 -5.91 1 89.81 36 GLU B C 1
ATOM 2328 O O . GLU B 1 36 ? 17.891 -29.609 -6.031 1 89.81 36 GLU B O 1
ATOM 2333 N N . GLN B 1 37 ? 16.719 -28.156 -4.855 1 86.44 37 GLN B N 1
ATOM 2334 C CA . GLN B 1 37 ? 16.875 -28.953 -3.643 1 86.44 37 GLN B CA 1
ATOM 2335 C C . GLN B 1 37 ? 15.781 -30.016 -3.553 1 86.44 37 GLN B C 1
ATOM 2337 O O . GLN B 1 37 ? 16.062 -31.156 -3.143 1 86.44 37 GLN B O 1
ATOM 2342 N N . ILE B 1 38 ? 14.633 -29.719 -4.027 1 86.69 38 ILE B N 1
ATOM 2343 C CA . ILE B 1 38 ? 13.508 -30.547 -3.641 1 86.69 38 ILE B CA 1
ATOM 2344 C C . ILE B 1 38 ? 13.016 -31.344 -4.852 1 86.69 38 ILE B C 1
ATOM 2346 O O . ILE B 1 38 ? 12.461 -32.438 -4.703 1 86.69 38 ILE B O 1
ATOM 2350 N N . LEU B 1 39 ? 13.195 -30.859 -6.059 1 88.5 39 LEU B N 1
ATOM 2351 C CA . LEU B 1 39 ? 12.508 -31.422 -7.207 1 88.5 39 LEU B CA 1
ATOM 2352 C C . LEU B 1 39 ? 13.5 -31.859 -8.281 1 88.5 39 LEU B C 1
ATOM 2354 O O . LEU B 1 39 ? 13.516 -33.031 -8.688 1 88.5 39 LEU B O 1
ATOM 2358 N N . LEU B 1 40 ? 14.43 -31 -8.648 1 90.94 40 LEU B N 1
ATOM 2359 C CA . LEU B 1 40 ? 15.18 -31.125 -9.891 1 90.94 40 LEU B CA 1
ATOM 2360 C C . LEU B 1 40 ? 16.109 -32.344 -9.844 1 90.94 40 LEU B C 1
ATOM 2362 O O . LEU B 1 40 ? 16.297 -33.031 -10.852 1 90.94 40 LEU B O 1
ATOM 2366 N N . PRO B 1 41 ? 16.641 -32.688 -8.664 1 90.62 41 PRO B N 1
ATOM 2367 C CA . PRO B 1 41 ? 17.484 -33.875 -8.625 1 90.62 41 PRO B CA 1
ATOM 2368 C C . PRO B 1 41 ? 16.75 -35.156 -8.984 1 90.62 41 PRO B C 1
ATOM 2370 O O . PRO B 1 41 ? 17.375 -36.156 -9.32 1 90.62 41 PRO B O 1
ATOM 2373 N N . HIS B 1 42 ? 15.453 -35.125 -8.961 1 90.69 42 HIS B N 1
ATOM 2374 C CA . HIS B 1 42 ? 14.648 -36.312 -9.172 1 90.69 42 HIS B CA 1
ATOM 2375 C C . HIS B 1 42 ? 14.07 -36.344 -10.578 1 90.69 42 HIS B C 1
ATOM 2377 O O . HIS B 1 42 ? 13.312 -37.281 -10.922 1 90.69 42 HIS B O 1
ATOM 2383 N N . ILE B 1 43 ? 14.367 -35.406 -11.344 1 94.06 43 ILE B N 1
ATOM 2384 C CA . ILE B 1 43 ? 13.883 -35.312 -12.719 1 94.06 43 ILE B CA 1
ATOM 2385 C C . ILE B 1 43 ? 15.023 -35.656 -13.688 1 94.06 43 ILE B C 1
ATOM 2387 O O . ILE B 1 43 ? 16.125 -35.125 -13.562 1 94.06 43 ILE B O 1
ATOM 2391 N N . PRO B 1 44 ? 14.828 -36.594 -14.586 1 94.38 44 PRO B N 1
ATOM 2392 C CA . PRO B 1 44 ? 15.891 -36.906 -15.539 1 94.38 44 PRO B CA 1
ATOM 2393 C C . PRO B 1 44 ? 16.266 -35.75 -16.453 1 94.38 44 PRO B C 1
ATOM 2395 O O . PRO B 1 44 ? 15.469 -34.812 -16.609 1 94.38 44 PRO B O 1
ATOM 2398 N N . GLU B 1 45 ? 17.453 -35.781 -16.984 1 91.69 45 GLU B N 1
ATOM 2399 C CA . GLU B 1 45 ? 17.859 -34.812 -17.984 1 91.69 45 GLU B CA 1
ATOM 2400 C C . GLU B 1 45 ? 16.859 -34.75 -19.141 1 91.69 45 GLU B C 1
ATOM 2402 O O . GLU B 1 45 ? 16.438 -35.781 -19.656 1 91.69 45 GLU B O 1
ATOM 2407 N N . GLY B 1 46 ? 16.484 -33.562 -19.453 1 95.12 46 GLY B N 1
ATOM 2408 C CA . GLY B 1 46 ? 15.523 -33.406 -20.531 1 95.12 46 GLY B CA 1
ATOM 2409 C C . GLY B 1 46 ? 14.102 -33.75 -20.125 1 95.12 46 GLY B C 1
ATOM 2410 O O . GLY B 1 46 ? 13.227 -33.938 -20.984 1 95.12 46 GLY B O 1
ATOM 2411 N N . GLY B 1 47 ? 13.977 -33.969 -18.844 1 97.31 47 GLY B N 1
ATOM 2412 C CA . GLY B 1 47 ? 12.664 -34.344 -18.344 1 97.31 47 GLY B CA 1
ATOM 2413 C C . GLY B 1 47 ? 11.578 -33.344 -18.703 1 97.31 47 GLY B C 1
ATOM 2414 O O . GLY B 1 47 ? 11.867 -32.188 -18.969 1 97.31 47 GLY B O 1
ATOM 2415 N N . ARG B 1 48 ? 10.336 -33.844 -18.75 1 98.31 48 ARG B N 1
ATOM 2416 C CA . ARG B 1 48 ? 9.164 -33.031 -19.094 1 98.31 48 ARG B CA 1
ATOM 2417 C C . ARG B 1 48 ? 8.484 -32.5 -17.828 1 98.31 48 ARG B C 1
ATOM 2419 O O . ARG B 1 48 ? 8.07 -33.281 -16.969 1 98.31 48 ARG B O 1
ATOM 2426 N N . ILE B 1 49 ? 8.391 -31.188 -17.766 1 98.12 49 ILE B N 1
ATOM 2427 C CA . ILE B 1 49 ? 7.797 -30.562 -16.594 1 98.12 49 ILE B CA 1
ATOM 2428 C C . ILE B 1 49 ? 6.609 -29.703 -17.016 1 98.12 49 ILE B C 1
ATOM 2430 O O . ILE B 1 49 ? 6.688 -28.969 -18 1 98.12 49 ILE B O 1
ATOM 2434 N N . LEU B 1 50 ? 5.52 -29.891 -16.344 1 98.5 50 LEU B N 1
ATOM 2435 C CA . LEU B 1 50 ? 4.32 -29.094 -16.547 1 98.5 50 LEU B CA 1
ATOM 2436 C C . LEU B 1 50 ? 4.184 -28.031 -15.453 1 98.5 50 LEU B C 1
ATOM 2438 O O . LEU B 1 50 ? 4.219 -28.344 -14.266 1 98.5 50 LEU B O 1
ATOM 2442 N N . ASP B 1 51 ? 4.098 -26.781 -15.836 1 98.19 51 ASP B N 1
ATOM 2443 C CA . ASP B 1 51 ? 3.84 -25.672 -14.922 1 98.19 51 ASP B CA 1
ATOM 2444 C C . ASP B 1 51 ? 2.371 -25.25 -14.969 1 98.19 51 ASP B C 1
ATOM 2446 O O . ASP B 1 51 ? 1.93 -24.609 -15.93 1 98.19 51 ASP B O 1
ATOM 2450 N N . LEU B 1 52 ? 1.601 -25.594 -13.906 1 97.75 52 LEU B N 1
ATOM 2451 C CA . LEU B 1 52 ? 0.186 -25.25 -13.812 1 97.75 52 LEU B CA 1
ATOM 2452 C C . LEU B 1 52 ? 0.005 -23.812 -13.305 1 97.75 52 LEU B C 1
ATOM 2454 O O . LEU B 1 52 ? 0.434 -23.484 -12.195 1 97.75 52 LEU B O 1
ATOM 2458 N N . GLY B 1 53 ? -0.738 -23.062 -14.07 1 97.38 53 GLY B N 1
ATOM 2459 C CA . GLY B 1 53 ? -0.791 -21.641 -13.773 1 97.38 53 GLY B CA 1
ATOM 2460 C C . GLY B 1 53 ? 0.53 -20.938 -14.008 1 97.38 53 GLY B C 1
ATOM 2461 O O . GLY B 1 53 ? 1.049 -20.266 -13.109 1 97.38 53 GLY B O 1
ATOM 2462 N N . CYS B 1 54 ? 1.004 -21 -15.219 1 97.25 54 CYS B N 1
ATOM 2463 C CA . CYS B 1 54 ? 2.389 -20.625 -15.484 1 97.25 54 CYS B CA 1
ATOM 2464 C C . CYS B 1 54 ? 2.535 -19.109 -15.586 1 97.25 54 CYS B C 1
ATOM 2466 O O . CYS B 1 54 ? 3.652 -18.594 -15.586 1 97.25 54 CYS B O 1
ATOM 2468 N N . GLY B 1 55 ? 1.42 -18.359 -15.734 1 96.75 55 GLY B N 1
ATOM 2469 C CA . GLY B 1 55 ? 1.479 -16.906 -15.852 1 96.75 55 GLY B CA 1
ATOM 2470 C C . GLY B 1 55 ? 2.307 -16.438 -17.031 1 96.75 55 GLY B C 1
ATOM 2471 O O . GLY B 1 55 ? 2.139 -16.938 -18.156 1 96.75 55 GLY B O 1
ATOM 2472 N N . SER B 1 56 ? 3.156 -15.477 -16.766 1 96.31 56 SER B N 1
ATOM 2473 C CA . SER B 1 56 ? 4.004 -14.945 -17.828 1 96.31 56 SER B CA 1
ATOM 2474 C C . SER B 1 56 ? 5.234 -15.82 -18.031 1 96.31 56 SER B C 1
ATOM 2476 O O . SER B 1 56 ? 6.074 -15.531 -18.891 1 96.31 56 SER B O 1
ATOM 2478 N N . ALA B 1 57 ? 5.422 -16.844 -17.281 1 96.5 57 ALA B N 1
ATOM 2479 C CA . ALA B 1 57 ? 6.23 -18.016 -17.562 1 96.5 57 ALA B CA 1
ATOM 2480 C C . ALA B 1 57 ? 7.719 -17.719 -17.375 1 96.5 57 ALA B C 1
ATOM 2482 O O . ALA B 1 57 ? 8.555 -18.234 -18.125 1 96.5 57 ALA B O 1
ATOM 2483 N N . GLN B 1 58 ? 8.062 -16.875 -16.406 1 94.5 58 GLN B N 1
ATOM 2484 C CA . GLN B 1 58 ? 9.477 -16.672 -16.094 1 94.5 58 GLN B CA 1
ATOM 2485 C C . GLN B 1 58 ? 10.117 -17.938 -15.562 1 94.5 58 GLN B C 1
ATOM 2487 O O . GLN B 1 58 ? 11.25 -18.266 -15.93 1 94.5 58 GLN B O 1
ATOM 2492 N N . LEU B 1 59 ? 9.406 -18.609 -14.734 1 94.62 59 LEU B N 1
ATOM 2493 C CA . LEU B 1 59 ? 9.906 -19.859 -14.211 1 94.62 59 LEU B CA 1
ATOM 2494 C C . LEU B 1 59 ? 10.109 -20.875 -15.328 1 94.62 59 LEU B C 1
ATOM 2496 O O . LEU B 1 59 ? 11.109 -21.594 -15.359 1 94.62 59 LEU B O 1
ATOM 2500 N N . VAL B 1 60 ? 9.156 -20.953 -16.266 1 97 60 VAL B N 1
ATOM 2501 C CA . VAL B 1 60 ? 9.242 -21.844 -17.406 1 97 60 VAL B CA 1
ATOM 2502 C C . VAL B 1 60 ? 10.516 -21.562 -18.188 1 97 60 VAL B C 1
ATOM 2504 O O . VAL B 1 60 ? 11.266 -22.5 -18.531 1 97 60 VAL B O 1
ATOM 2507 N N . HIS B 1 61 ? 10.781 -20.328 -18.406 1 96.56 61 HIS B N 1
ATOM 2508 C CA . HIS B 1 61 ? 11.984 -19.922 -19.125 1 96.56 61 HIS B CA 1
ATOM 2509 C C . HIS B 1 61 ? 13.242 -20.406 -18.406 1 96.56 61 HIS B C 1
ATOM 2511 O O . HIS B 1 61 ? 14.133 -20.984 -19.031 1 96.56 61 HIS B O 1
ATOM 2517 N N . GLN B 1 62 ? 13.305 -20.203 -17.141 1 95.25 62 GLN B N 1
ATOM 2518 C CA . GLN B 1 62 ? 14.492 -20.531 -16.359 1 95.25 62 GLN B CA 1
ATOM 2519 C C . GLN B 1 62 ? 14.742 -22.031 -16.344 1 95.25 62 GLN B C 1
ATOM 2521 O O . GLN B 1 62 ? 15.891 -22.469 -16.422 1 95.25 62 GLN B O 1
ATOM 2526 N N . LEU B 1 63 ? 13.727 -22.781 -16.25 1 96 63 LEU B N 1
ATOM 2527 C CA . LEU B 1 63 ? 13.891 -24.234 -16.25 1 96 63 LEU B CA 1
ATOM 2528 C C . LEU B 1 63 ? 14.211 -24.75 -17.641 1 96 63 LEU B C 1
ATOM 2530 O O . LEU B 1 63 ? 14.984 -25.703 -17.797 1 96 63 LEU B O 1
ATOM 2534 N N . GLN B 1 64 ? 13.602 -24.109 -18.672 1 96.94 64 GLN B N 1
ATOM 2535 C CA . GLN B 1 64 ? 13.867 -24.469 -20.062 1 96.94 64 GLN B CA 1
ATOM 2536 C C . GLN B 1 64 ? 15.344 -24.297 -20.391 1 96.94 64 GLN B C 1
ATOM 2538 O O . GLN B 1 64 ? 15.969 -25.188 -20.984 1 96.94 64 GLN B O 1
ATOM 2543 N N . ILE B 1 65 ? 15.953 -23.219 -19.953 1 95.25 65 ILE B N 1
ATOM 2544 C CA . ILE B 1 65 ? 17.344 -22.953 -20.297 1 95.25 65 ILE B CA 1
ATOM 2545 C C . ILE B 1 65 ? 18.266 -23.859 -19.484 1 95.25 65 ILE B C 1
ATOM 2547 O O . ILE B 1 65 ? 19.453 -23.969 -19.766 1 95.25 65 ILE B O 1
ATOM 2551 N N . ARG B 1 66 ? 17.75 -24.5 -18.531 1 94.25 66 ARG B N 1
ATOM 2552 C CA . ARG B 1 66 ? 18.516 -25.453 -17.719 1 94.25 66 ARG B CA 1
ATOM 2553 C C . ARG B 1 66 ? 18.359 -26.875 -18.25 1 94.25 66 ARG B C 1
ATOM 2555 O O . ARG B 1 66 ? 18.844 -27.828 -17.641 1 94.25 66 ARG B O 1
ATOM 2562 N N . GLY B 1 67 ? 17.562 -27.016 -19.359 1 96.31 67 GLY B N 1
ATOM 2563 C CA . GLY B 1 67 ? 17.594 -28.266 -20.094 1 96.31 67 GLY B CA 1
ATOM 2564 C C . GLY B 1 67 ? 16.312 -29.078 -19.969 1 96.31 67 GLY B C 1
ATOM 2565 O O . GLY B 1 67 ? 16.219 -30.203 -20.469 1 96.31 67 GLY B O 1
ATOM 2566 N N . TYR B 1 68 ? 15.312 -28.531 -19.344 1 97.5 68 TYR B N 1
ATOM 2567 C CA . TYR B 1 68 ? 14.055 -29.266 -19.203 1 97.5 68 TYR B CA 1
ATOM 2568 C C . TYR B 1 68 ? 13.094 -28.922 -20.328 1 97.5 68 TYR B C 1
ATOM 2570 O O . TYR B 1 68 ? 13.164 -27.828 -20.906 1 97.5 68 TYR B O 1
ATOM 2578 N N . GLU B 1 69 ? 12.32 -29.922 -20.719 1 98.31 69 GLU B N 1
ATOM 2579 C CA . GLU B 1 69 ? 11.219 -29.656 -21.641 1 98.31 69 GLU B CA 1
ATOM 2580 C C . GLU B 1 69 ? 9.992 -29.125 -20.891 1 98.31 69 GLU B C 1
ATOM 2582 O O . GLU B 1 69 ? 9.344 -29.844 -20.141 1 98.31 69 GLU B O 1
ATOM 2587 N N . MET B 1 70 ? 9.664 -27.875 -21.188 1 98.31 70 MET B N 1
ATOM 2588 C CA . MET B 1 70 ? 8.664 -27.188 -20.359 1 98.31 70 MET B CA 1
ATOM 2589 C C . MET B 1 70 ? 7.355 -27.016 -21.125 1 98.31 70 MET B C 1
ATOM 2591 O O . MET B 1 70 ? 7.367 -26.703 -22.312 1 98.31 70 MET B O 1
ATOM 2595 N N . THR B 1 71 ? 6.281 -27.281 -20.469 1 98.62 71 THR B N 1
ATOM 2596 C CA . THR B 1 71 ? 4.934 -26.922 -20.875 1 98.62 71 THR B CA 1
ATOM 2597 C C . THR B 1 71 ? 4.258 -26.062 -19.797 1 98.62 71 THR B C 1
ATOM 2599 O O . THR B 1 71 ? 4.34 -26.375 -18.609 1 98.62 71 THR B O 1
ATOM 2602 N N . GLY B 1 72 ? 3.705 -24.969 -20.188 1 98.62 72 GLY B N 1
ATOM 2603 C CA . GLY B 1 72 ? 2.932 -24.141 -19.281 1 98.62 72 GLY B CA 1
ATOM 2604 C C . GLY B 1 72 ? 1.448 -24.125 -19.609 1 98.62 72 GLY B C 1
ATOM 2605 O O . GLY B 1 72 ? 1.061 -24.109 -20.781 1 98.62 72 GLY B O 1
ATOM 2606 N N . LEU B 1 73 ? 0.637 -24.188 -18.609 1 98.38 73 LEU B N 1
ATOM 2607 C CA . LEU B 1 73 ? -0.814 -24.094 -18.734 1 98.38 73 LEU B CA 1
ATOM 2608 C C . LEU B 1 73 ? -1.361 -22.938 -17.906 1 98.38 73 LEU B C 1
ATOM 2610 O O . LEU B 1 73 ? -1.013 -22.781 -16.734 1 98.38 73 LEU B O 1
ATOM 2614 N N . ASP B 1 74 ? -2.174 -22.109 -18.531 1 97.88 74 ASP B N 1
ATOM 2615 C CA . ASP B 1 74 ? -2.787 -20.969 -17.844 1 97.88 74 ASP B CA 1
ATOM 2616 C C . ASP B 1 74 ? -4.129 -20.609 -18.469 1 97.88 74 ASP B C 1
ATOM 2618 O O . ASP B 1 74 ? -4.328 -20.812 -19.672 1 97.88 74 ASP B O 1
ATOM 2622 N N . ALA B 1 75 ? -4.977 -20 -17.672 1 96.69 75 ALA B N 1
ATOM 2623 C CA . ALA B 1 75 ? -6.324 -19.672 -18.141 1 96.69 75 ALA B CA 1
ATOM 2624 C C . ALA B 1 75 ? -6.375 -18.281 -18.75 1 96.69 75 ALA B C 1
ATOM 2626 O O . ALA B 1 75 ? -7.383 -17.906 -19.359 1 96.69 75 ALA B O 1
ATOM 2627 N N . SER B 1 76 ? -5.34 -17.5 -18.672 1 97.31 76 SER B N 1
ATOM 2628 C CA . SER B 1 76 ? -5.305 -16.125 -19.172 1 97.31 76 SER B CA 1
ATOM 2629 C C . SER B 1 76 ? -4.559 -16.047 -20.5 1 97.31 76 SER B C 1
ATOM 2631 O O . SER B 1 76 ? -3.34 -16.234 -20.547 1 97.31 76 SER B O 1
ATOM 2633 N N . GLU B 1 77 ? -5.293 -15.742 -21.562 1 97.75 77 GLU B N 1
ATOM 2634 C CA . GLU B 1 77 ? -4.66 -15.586 -22.859 1 97.75 77 GLU B CA 1
ATOM 2635 C C . GLU B 1 77 ? -3.658 -14.43 -22.859 1 97.75 77 GLU B C 1
ATOM 2637 O O . GLU B 1 77 ? -2.605 -14.516 -23.484 1 97.75 77 GLU B O 1
ATOM 2642 N N . ALA B 1 78 ? -4.012 -13.375 -22.203 1 97.88 78 ALA B N 1
ATOM 2643 C CA . ALA B 1 78 ? -3.117 -12.227 -22.125 1 97.88 78 ALA B CA 1
ATOM 2644 C C . ALA B 1 78 ? -1.796 -12.594 -21.453 1 97.88 78 ALA B C 1
ATOM 2646 O O . ALA B 1 78 ? -0.727 -12.172 -21.906 1 97.88 78 ALA B O 1
ATOM 2647 N N . LEU B 1 79 ? -1.812 -13.383 -20.406 1 97.62 79 LEU B N 1
ATOM 2648 C CA . LEU B 1 79 ? -0.586 -13.836 -19.75 1 97.62 79 LEU B CA 1
ATOM 2649 C C . LEU B 1 79 ? 0.207 -14.758 -20.672 1 97.62 79 LEU B C 1
ATOM 2651 O O . LEU B 1 79 ? 1.435 -14.664 -20.75 1 97.62 79 LEU B O 1
ATOM 2655 N N . LEU B 1 80 ? -0.479 -15.602 -21.391 1 98.38 80 LEU B N 1
ATOM 2656 C CA . LEU B 1 80 ? 0.194 -16.547 -22.281 1 98.38 80 LEU B CA 1
ATOM 2657 C C . LEU B 1 80 ? 0.873 -15.828 -23.438 1 98.38 80 LEU B C 1
ATOM 2659 O O . LEU B 1 80 ? 1.882 -16.297 -23.953 1 98.38 80 LEU B O 1
ATOM 2663 N N . ARG B 1 81 ? 0.307 -14.719 -23.844 1 98.19 81 ARG B N 1
ATOM 2664 C CA . ARG B 1 81 ? 0.996 -13.914 -24.844 1 98.19 81 ARG B CA 1
ATOM 2665 C C . ARG B 1 81 ? 2.377 -13.492 -24.344 1 98.19 81 ARG B C 1
ATOM 2667 O O . ARG B 1 81 ? 3.359 -13.586 -25.094 1 98.19 81 ARG B O 1
ATOM 2674 N N . TYR B 1 82 ? 2.465 -13.062 -23.141 1 97.38 82 TYR B N 1
ATOM 2675 C CA . TYR B 1 82 ? 3.76 -12.75 -22.547 1 97.38 82 TYR B CA 1
ATOM 2676 C C . TYR B 1 82 ? 4.613 -14.008 -22.406 1 97.38 82 TYR B C 1
ATOM 2678 O O . TYR B 1 82 ? 5.82 -13.977 -22.656 1 97.38 82 TYR B O 1
ATOM 2686 N N . ALA B 1 83 ? 3.986 -15.062 -21.969 1 98 83 ALA B N 1
ATOM 2687 C CA . ALA B 1 83 ? 4.695 -16.328 -21.766 1 98 83 ALA B CA 1
ATOM 2688 C C . ALA B 1 83 ? 5.422 -16.766 -23.031 1 98 83 ALA B C 1
ATOM 2690 O O . ALA B 1 83 ? 6.594 -17.141 -22.984 1 98 83 ALA B O 1
ATOM 2691 N N . ARG B 1 84 ? 4.719 -16.703 -24.172 1 98.31 84 ARG B N 1
ATOM 2692 C CA . ARG B 1 84 ? 5.273 -17.125 -25.453 1 98.31 84 ARG B CA 1
ATOM 2693 C C . ARG B 1 84 ? 6.457 -16.234 -25.859 1 98.31 84 ARG B C 1
ATOM 2695 O O . ARG B 1 84 ? 7.375 -16.703 -26.531 1 98.31 84 ARG B O 1
ATOM 2702 N N . THR B 1 85 ? 6.477 -15.023 -25.422 1 97.25 85 THR B N 1
ATOM 2703 C CA . THR B 1 85 ? 7.598 -14.117 -25.656 1 97.25 85 THR B CA 1
ATOM 2704 C C . THR B 1 85 ? 8.75 -14.414 -24.688 1 97.25 85 THR B C 1
ATOM 2706 O O . THR B 1 85 ? 9.906 -14.445 -25.109 1 97.25 85 THR B O 1
ATOM 2709 N N . ASN B 1 86 ? 8.477 -14.672 -23.453 1 95.94 86 ASN B N 1
ATOM 2710 C CA . ASN B 1 86 ? 9.484 -14.852 -22.406 1 95.94 86 ASN B CA 1
ATOM 2711 C C . ASN B 1 86 ? 10.156 -16.219 -22.516 1 95.94 86 ASN B C 1
ATOM 2713 O O . ASN B 1 86 ? 11.32 -16.375 -22.141 1 95.94 86 ASN B O 1
ATOM 2717 N N . ALA B 1 87 ? 9.414 -17.188 -22.969 1 97.56 87 ALA B N 1
ATOM 2718 C CA . ALA B 1 87 ? 9.914 -18.562 -23.125 1 97.56 87 ALA B CA 1
ATOM 2719 C C . ALA B 1 87 ? 9.5 -19.141 -24.469 1 97.56 87 ALA B C 1
ATOM 2721 O O . ALA B 1 87 ? 8.758 -20.125 -24.516 1 97.56 87 ALA B O 1
ATOM 2722 N N . PRO B 1 88 ? 10.039 -18.688 -25.5 1 97.44 88 PRO B N 1
ATOM 2723 C CA . PRO B 1 88 ? 9.57 -19.031 -26.844 1 97.44 88 PRO B CA 1
ATOM 2724 C C . PRO B 1 88 ? 9.82 -20.5 -27.203 1 97.44 88 PRO B C 1
ATOM 2726 O O . PRO B 1 88 ? 9.188 -21.047 -28.109 1 97.44 88 PRO B O 1
ATOM 2729 N N . GLU B 1 89 ? 10.688 -21.172 -26.5 1 97.94 89 GLU B N 1
ATOM 2730 C CA . GLU B 1 89 ? 11.031 -22.547 -26.844 1 97.94 89 GLU B CA 1
ATOM 2731 C C . GLU B 1 89 ? 10.148 -23.531 -26.094 1 97.94 89 GLU B C 1
ATOM 2733 O O . GLU B 1 89 ? 10.336 -24.75 -26.203 1 97.94 89 GLU B O 1
ATOM 2738 N N . SER B 1 90 ? 9.25 -23.047 -25.312 1 98.56 90 SER B N 1
ATOM 2739 C CA . SER B 1 90 ? 8.375 -23.906 -24.516 1 98.56 90 SER B CA 1
ATOM 2740 C C . SER B 1 90 ? 6.973 -23.953 -25.109 1 98.56 90 SER B C 1
ATOM 2742 O O . SER B 1 90 ? 6.645 -23.188 -26.016 1 98.56 90 SER B O 1
ATOM 2744 N N . GLU B 1 91 ? 6.242 -24.938 -24.688 1 98.44 91 GLU B N 1
ATOM 2745 C CA . GLU B 1 91 ? 4.859 -25.094 -25.125 1 98.44 91 GLU B CA 1
ATOM 2746 C C . GLU B 1 91 ? 3.891 -24.469 -24.109 1 98.44 91 GLU B C 1
ATOM 2748 O O . GLU B 1 91 ? 4.094 -24.578 -22.906 1 98.44 91 GLU B O 1
ATOM 2753 N N . PHE B 1 92 ? 2.846 -23.828 -24.672 1 98.69 92 PHE B N 1
ATOM 2754 C CA . PHE B 1 92 ? 1.866 -23.203 -23.781 1 98.69 92 PHE B CA 1
ATOM 2755 C C . PHE B 1 92 ? 0.45 -23.609 -24.172 1 98.69 92 PHE B C 1
ATOM 2757 O O . PHE B 1 92 ? 0.111 -23.656 -25.344 1 98.69 92 PHE B O 1
ATOM 2764 N N . ILE B 1 93 ? -0.325 -23.938 -23.203 1 98.38 93 ILE B N 1
ATOM 2765 C CA . ILE B 1 93 ? -1.703 -24.391 -23.375 1 98.38 93 ILE B CA 1
ATOM 2766 C C . ILE B 1 93 ? -2.65 -23.422 -22.656 1 98.38 93 ILE B C 1
ATOM 2768 O O . ILE B 1 93 ? -2.467 -23.125 -21.484 1 98.38 93 ILE B O 1
ATOM 2772 N N . LEU B 1 94 ? -3.629 -22.906 -23.406 1 97.69 94 LEU B N 1
ATOM 2773 C CA . LEU B 1 94 ? -4.707 -22.141 -22.781 1 97.69 94 LEU B CA 1
ATOM 2774 C C . LEU B 1 94 ? -5.758 -23.062 -22.188 1 97.69 94 LEU B C 1
ATOM 2776 O O . LEU B 1 94 ? -6.363 -23.875 -22.891 1 97.69 94 LEU B O 1
ATOM 2780 N N . GLY B 1 95 ? -5.922 -22.922 -20.828 1 95.75 95 GLY B N 1
ATOM 2781 C CA . GLY B 1 95 ? -6.914 -23.797 -20.219 1 95.75 95 GLY B CA 1
ATOM 2782 C C . GLY B 1 95 ? -7.059 -23.562 -18.719 1 95.75 95 GLY B C 1
ATOM 2783 O O . GLY B 1 95 ? -6.262 -22.828 -18.125 1 95.75 95 GLY B O 1
ATOM 2784 N N . ASP B 1 96 ? -8.117 -24.156 -18.188 1 95.56 96 ASP B N 1
ATOM 2785 C CA . ASP B 1 96 ? -8.383 -24.172 -16.766 1 95.56 96 ASP B CA 1
ATOM 2786 C C . ASP B 1 96 ? -7.75 -25.406 -16.094 1 95.56 96 ASP B C 1
ATOM 2788 O O . ASP B 1 96 ? -7.93 -26.531 -16.562 1 95.56 96 ASP B O 1
ATOM 2792 N N . ILE B 1 97 ? -6.98 -25.156 -15.008 1 95.25 97 ILE B N 1
ATOM 2793 C CA . ILE B 1 97 ? -6.262 -26.25 -14.375 1 95.25 97 ILE B CA 1
ATOM 2794 C C . ILE B 1 97 ? -7.258 -27.25 -13.797 1 95.25 97 ILE B C 1
ATOM 2796 O O . ILE B 1 97 ? -6.898 -28.391 -13.5 1 95.25 97 ILE B O 1
ATOM 2800 N N . ARG B 1 98 ? -8.539 -26.953 -13.688 1 94.38 98 ARG B N 1
ATOM 2801 C CA . ARG B 1 98 ? -9.586 -27.844 -13.195 1 94.38 98 ARG B CA 1
ATOM 2802 C C . ARG B 1 98 ? -10.133 -28.734 -14.312 1 94.38 98 ARG B C 1
ATOM 2804 O O . ARG B 1 98 ? -10.836 -29.703 -14.047 1 94.38 98 ARG B O 1
ATOM 2811 N N . ASP B 1 99 ? -9.695 -28.188 -15.461 1 91.56 99 ASP B N 1
ATOM 2812 C CA . ASP B 1 99 ? -10.266 -28.906 -16.594 1 91.56 99 ASP B CA 1
ATOM 2813 C C . ASP B 1 99 ? -9.242 -29.062 -17.719 1 91.56 99 ASP B C 1
ATOM 2815 O O . ASP B 1 99 ? -9.352 -28.406 -18.766 1 91.56 99 ASP B O 1
ATOM 2819 N N . PHE B 1 100 ? -8.289 -29.875 -17.547 1 90.94 100 PHE B N 1
ATOM 2820 C CA . PHE B 1 100 ? -7.328 -30.172 -18.609 1 90.94 100 PHE B CA 1
ATOM 2821 C C . PHE B 1 100 ? -7.074 -31.672 -18.688 1 90.94 100 PHE B C 1
ATOM 2823 O O . PHE B 1 100 ? -7.258 -32.406 -17.719 1 90.94 100 PHE B O 1
ATOM 2830 N N . LYS B 1 101 ? -6.824 -32.094 -19.875 1 93.06 101 LYS B N 1
ATOM 2831 C CA . LYS B 1 101 ? -6.426 -33.469 -20.156 1 93.06 101 LYS B CA 1
ATOM 2832 C C . LYS B 1 101 ? -5.117 -33.531 -20.938 1 93.06 101 LYS B C 1
ATOM 2834 O O . LYS B 1 101 ? -5.008 -32.938 -22.016 1 93.06 101 LYS B O 1
ATOM 2839 N N . LEU B 1 102 ? -4.203 -34.094 -20.297 1 95.75 102 LEU B N 1
ATOM 2840 C CA . LEU B 1 102 ? -2.896 -34.281 -20.922 1 95.75 102 LEU B CA 1
ATOM 2841 C C . LEU B 1 102 ? -2.424 -35.719 -20.812 1 95.75 102 LEU B C 1
ATOM 2843 O O . LEU B 1 102 ? -2.844 -36.438 -19.906 1 95.75 102 LEU B O 1
ATOM 2847 N N . PRO B 1 103 ? -1.637 -36.125 -21.766 1 95.25 103 PRO B N 1
ATOM 2848 C CA . PRO B 1 103 ? -1.128 -37.5 -21.672 1 95.25 103 PRO B CA 1
ATOM 2849 C C . PRO B 1 103 ? -0.2 -37.719 -20.469 1 95.25 103 PRO B C 1
ATOM 2851 O O . PRO B 1 103 ? 0.354 -36.75 -19.938 1 95.25 103 PRO B O 1
ATOM 2854 N N . GLN B 1 104 ? -0.093 -38.969 -20.078 1 95.5 104 GLN B N 1
ATOM 2855 C CA . GLN B 1 104 ? 0.766 -39.344 -18.969 1 95.5 104 GLN B CA 1
ATOM 2856 C C . GLN B 1 104 ? 2.238 -39.312 -19.375 1 95.5 104 GLN B C 1
ATOM 2858 O O . GLN B 1 104 ? 2.889 -40.344 -19.453 1 95.5 104 GLN B O 1
ATOM 2863 N N . THR B 1 105 ? 2.779 -38.156 -19.516 1 96.06 105 THR B N 1
ATOM 2864 C CA . THR B 1 105 ? 4.117 -38.062 -20.094 1 96.06 105 THR B CA 1
ATOM 2865 C C . THR B 1 105 ? 5.016 -37.156 -19.234 1 96.06 105 THR B C 1
ATOM 2867 O O . THR B 1 105 ? 6.207 -37.031 -19.5 1 96.06 105 THR B O 1
ATOM 2870 N N . PHE B 1 106 ? 4.5 -36.562 -18.203 1 98.12 106 PHE B N 1
ATOM 2871 C CA . PHE B 1 106 ? 5.281 -35.594 -17.453 1 98.12 106 PHE B CA 1
ATOM 2872 C C . PHE B 1 106 ? 6.027 -36.25 -16.297 1 98.12 106 PHE B C 1
ATOM 2874 O O . PHE B 1 106 ? 5.453 -37.062 -15.57 1 98.12 106 PHE B O 1
ATOM 2881 N N . ASP B 1 107 ? 7.281 -35.875 -16.156 1 97.88 107 ASP B N 1
ATOM 2882 C CA . ASP B 1 107 ? 8.102 -36.312 -15.031 1 97.88 107 ASP B CA 1
ATOM 2883 C C . ASP B 1 107 ? 7.766 -35.531 -13.766 1 97.88 107 ASP B C 1
ATOM 2885 O O . ASP B 1 107 ? 7.941 -36.062 -12.656 1 97.88 107 ASP B O 1
ATOM 2889 N N . ALA B 1 108 ? 7.34 -34.344 -13.992 1 97.81 108 ALA B N 1
ATOM 2890 C CA . ALA B 1 108 ? 6.973 -33.5 -12.852 1 97.81 108 ALA B CA 1
ATOM 2891 C C . ALA B 1 108 ? 5.906 -32.5 -13.234 1 97.81 108 ALA B C 1
ATOM 2893 O O . ALA B 1 108 ? 5.828 -32.062 -14.391 1 97.81 108 ALA B O 1
ATOM 2894 N N . VAL B 1 109 ? 5.109 -32.156 -12.289 1 97.81 109 VAL B N 1
ATOM 2895 C CA . VAL B 1 109 ? 4.176 -31.031 -12.367 1 97.81 109 VAL B CA 1
ATOM 2896 C C . VAL B 1 109 ? 4.438 -30.062 -11.227 1 97.81 109 VAL B C 1
ATOM 2898 O O . VAL B 1 109 ? 4.656 -30.469 -10.086 1 97.81 109 VAL B O 1
ATOM 2901 N N . PHE B 1 110 ? 4.469 -28.828 -11.609 1 96.38 110 PHE B N 1
ATOM 2902 C CA . PHE B 1 110 ? 4.711 -27.75 -10.641 1 96.38 110 PHE B CA 1
ATOM 2903 C C . PHE B 1 110 ? 3.584 -26.734 -10.672 1 96.38 110 PHE B C 1
ATOM 2905 O O . PHE B 1 110 ? 3.031 -26.438 -11.734 1 96.38 110 PHE B O 1
ATOM 2912 N N . SER B 1 111 ? 3.186 -26.203 -9.5 1 96.88 111 SER B N 1
ATOM 2913 C CA . SER B 1 111 ? 2.193 -25.141 -9.406 1 96.88 111 SER B CA 1
ATOM 2914 C C . SER B 1 111 ? 2.473 -24.219 -8.219 1 96.88 111 SER B C 1
ATOM 2916 O O . SER B 1 111 ? 2.25 -24.594 -7.07 1 96.88 111 SER B O 1
ATOM 2918 N N . LYS B 1 112 ? 2.898 -23.031 -8.5 1 93.75 112 LYS B N 1
ATOM 2919 C CA . LYS B 1 112 ? 3.232 -22.094 -7.441 1 93.75 112 LYS B CA 1
ATOM 2920 C C . LYS B 1 112 ? 2.219 -20.953 -7.383 1 93.75 112 LYS B C 1
ATOM 2922 O O . LYS B 1 112 ? 2.035 -20.219 -8.367 1 93.75 112 LYS B O 1
ATOM 2927 N N . ASP B 1 113 ? 1.565 -20.75 -6.262 1 92.5 113 ASP B N 1
ATOM 2928 C CA . ASP B 1 113 ? 0.687 -19.625 -5.98 1 92.5 113 ASP B CA 1
ATOM 2929 C C . ASP B 1 113 ? -0.508 -19.594 -6.93 1 92.5 113 ASP B C 1
ATOM 2931 O O . ASP B 1 113 ? -0.898 -18.531 -7.422 1 92.5 113 ASP B O 1
ATOM 2935 N N . VAL B 1 114 ? -0.978 -20.734 -7.223 1 96.06 114 VAL B N 1
ATOM 2936 C CA . VAL B 1 114 ? -2.111 -20.859 -8.133 1 96.06 114 VAL B CA 1
ATOM 2937 C C . VAL B 1 114 ? -3.268 -21.562 -7.422 1 96.06 114 VAL B C 1
ATOM 2939 O O . VAL B 1 114 ? -4.414 -21.125 -7.504 1 96.06 114 VAL B O 1
ATOM 2942 N N . LEU B 1 115 ? -2.963 -22.625 -6.68 1 96.69 115 LEU B N 1
ATOM 2943 C CA . LEU B 1 115 ? -4 -23.469 -6.09 1 96.69 115 LEU B CA 1
ATOM 2944 C C . LEU B 1 115 ? -4.75 -22.719 -4.996 1 96.69 115 LEU B C 1
ATOM 2946 O O . LEU B 1 115 ? -5.84 -23.141 -4.59 1 96.69 115 LEU B O 1
ATOM 2950 N N . LEU B 1 116 ? -4.18 -21.641 -4.574 1 94.69 116 LEU B N 1
ATOM 2951 C CA . LEU B 1 116 ? -4.848 -20.797 -3.58 1 94.69 116 LEU B CA 1
ATOM 2952 C C . LEU B 1 116 ? -6.105 -20.156 -4.16 1 94.69 116 LEU B C 1
ATOM 2954 O O . LEU B 1 116 ? -6.934 -19.625 -3.42 1 94.69 116 LEU B O 1
ATOM 2958 N N . PHE B 1 117 ? -6.316 -20.25 -5.465 1 95.94 117 PHE B N 1
ATOM 2959 C CA . PHE B 1 117 ? -7.488 -19.656 -6.102 1 95.94 117 PHE B CA 1
ATOM 2960 C C . PHE B 1 117 ? -8.578 -20.703 -6.309 1 95.94 117 PHE B C 1
ATOM 2962 O O . PHE B 1 117 ? -9.648 -20.406 -6.84 1 95.94 117 PHE B O 1
ATOM 2969 N N . ILE B 1 118 ? -8.297 -21.938 -5.969 1 96.12 118 ILE B N 1
ATOM 2970 C CA . ILE B 1 118 ? -9.305 -23 -5.988 1 96.12 118 ILE B CA 1
ATOM 2971 C C . ILE B 1 118 ? -10.102 -22.969 -4.688 1 96.12 118 ILE B C 1
ATOM 2973 O O . ILE B 1 118 ? -9.57 -23.266 -3.617 1 96.12 118 ILE B O 1
ATOM 2977 N N . LEU B 1 119 ? -11.422 -22.766 -4.734 1 94.75 119 LEU B N 1
ATOM 2978 C CA . LEU B 1 119 ? -12.148 -22.281 -3.574 1 94.75 119 LEU B CA 1
ATOM 2979 C C . LEU B 1 119 ? -12.891 -23.406 -2.871 1 94.75 119 LEU B C 1
ATOM 2981 O O . LEU B 1 119 ? -13.609 -23.172 -1.894 1 94.75 119 LEU B O 1
ATOM 2985 N N . SER B 1 120 ? -12.789 -24.641 -3.348 1 94.44 120 SER B N 1
ATOM 2986 C CA . SER B 1 120 ? -13.391 -25.781 -2.652 1 94.44 120 SER B CA 1
ATOM 2987 C C . SER B 1 120 ? -12.477 -27 -2.703 1 94.44 120 SER B C 1
ATOM 2989 O O . SER B 1 120 ? -11.695 -27.156 -3.641 1 94.44 120 SER B O 1
ATOM 2991 N N . ILE B 1 121 ? -12.68 -27.812 -1.731 1 95.5 121 ILE B N 1
ATOM 2992 C CA . ILE B 1 121 ? -11.859 -29.031 -1.634 1 95.5 121 ILE B CA 1
ATOM 2993 C C . ILE B 1 121 ? -12.203 -29.969 -2.777 1 95.5 121 ILE B C 1
ATOM 2995 O O . ILE B 1 121 ? -11.336 -30.688 -3.287 1 95.5 121 ILE B O 1
ATOM 2999 N N . GLU B 1 122 ? -13.461 -29.922 -3.191 1 95.94 122 GLU B N 1
ATOM 3000 C CA . GLU B 1 122 ? -13.883 -30.75 -4.32 1 95.94 122 GLU B CA 1
ATOM 3001 C C . GLU B 1 122 ? -13.156 -30.359 -5.598 1 95.94 122 GLU B C 1
ATOM 3003 O O . GLU B 1 122 ? -12.648 -31.219 -6.324 1 95.94 122 GLU B O 1
ATOM 3008 N N . GLU B 1 123 ? -13.086 -29.094 -5.809 1 96.19 123 GLU B N 1
ATOM 3009 C CA . GLU B 1 123 ? -12.391 -28.609 -6.992 1 96.19 123 GLU B CA 1
ATOM 3010 C C . GLU B 1 123 ? -10.891 -28.875 -6.895 1 96.19 123 GLU B C 1
ATOM 3012 O O . GLU B 1 123 ? -10.242 -29.203 -7.891 1 96.19 123 GLU B O 1
ATOM 3017 N N . LEU B 1 124 ? -10.383 -28.703 -5.738 1 97.06 124 LEU B N 1
ATOM 3018 C CA . LEU B 1 124 ? -8.969 -28.984 -5.516 1 97.06 124 LEU B CA 1
ATOM 3019 C C . LEU B 1 124 ? -8.656 -30.438 -5.809 1 97.06 124 LEU B C 1
ATOM 3021 O O . LEU B 1 124 ? -7.637 -30.75 -6.438 1 97.06 124 LEU B O 1
ATOM 3025 N N . THR B 1 125 ? -9.523 -31.281 -5.41 1 97.62 125 THR B N 1
ATOM 3026 C CA . THR B 1 125 ? -9.359 -32.719 -5.648 1 97.62 125 THR B CA 1
ATOM 3027 C C . THR B 1 125 ? -9.375 -33.031 -7.145 1 97.62 125 THR B C 1
ATOM 3029 O O . THR B 1 125 ? -8.602 -33.844 -7.621 1 97.62 125 THR B O 1
ATOM 3032 N N . VAL B 1 126 ? -10.188 -32.344 -7.852 1 97 126 VAL B N 1
ATOM 3033 C CA . VAL B 1 126 ? -10.25 -32.531 -9.297 1 97 126 VAL B CA 1
ATOM 3034 C C . VAL B 1 126 ? -8.914 -32.125 -9.922 1 97 126 VAL B C 1
ATOM 3036 O O . VAL B 1 126 ? -8.414 -32.812 -10.812 1 97 126 VAL B O 1
ATOM 3039 N N . VAL B 1 127 ? -8.32 -31.016 -9.492 1 97.81 127 VAL B N 1
ATOM 3040 C CA . VAL B 1 127 ? -7.016 -30.594 -9.984 1 97.81 127 VAL B CA 1
ATOM 3041 C C . VAL B 1 127 ? -5.98 -31.688 -9.719 1 97.81 127 VAL B C 1
ATOM 3043 O O . VAL B 1 127 ? -5.199 -32.031 -10.602 1 97.81 127 VAL B O 1
ATOM 3046 N N . PHE B 1 128 ? -6 -32.25 -8.5 1 98.12 128 PHE B N 1
ATOM 3047 C CA . PHE B 1 128 ? -5.07 -33.312 -8.141 1 98.12 128 PHE B CA 1
ATOM 3048 C C . PHE B 1 128 ? -5.25 -34.531 -9.047 1 98.12 128 PHE B C 1
ATOM 3050 O O . PHE B 1 128 ? -4.27 -35.156 -9.453 1 98.12 128 PHE B O 1
ATOM 3057 N N . GLN B 1 129 ? -6.508 -34.812 -9.367 1 97.69 129 GLN B N 1
ATOM 3058 C CA . GLN B 1 129 ? -6.801 -35.938 -10.258 1 97.69 129 GLN B CA 1
ATOM 3059 C C . GLN B 1 129 ? -6.211 -35.688 -11.648 1 97.69 129 GLN B C 1
ATOM 3061 O O . GLN B 1 129 ? -5.621 -36.594 -12.234 1 97.69 129 GLN B O 1
ATOM 3066 N N . ASN B 1 130 ? -6.402 -34.5 -12.133 1 97.88 130 ASN B N 1
ATOM 3067 C CA . ASN B 1 130 ? -5.859 -34.156 -13.445 1 97.88 130 ASN B CA 1
ATOM 3068 C C . ASN B 1 130 ? -4.34 -34.25 -13.469 1 97.88 130 ASN B C 1
ATOM 3070 O O . ASN B 1 130 ? -3.76 -34.781 -14.414 1 97.88 130 ASN B O 1
ATOM 3074 N N . VAL B 1 131 ? -3.699 -33.781 -12.438 1 98.31 131 VAL B N 1
ATOM 3075 C CA . VAL B 1 131 ? -2.246 -33.844 -12.32 1 98.31 131 VAL B CA 1
ATOM 3076 C C . VAL B 1 131 ? -1.781 -35.281 -12.258 1 98.31 131 VAL B C 1
ATOM 3078 O O . VAL B 1 131 ? -0.843 -35.656 -12.961 1 98.31 131 VAL B O 1
ATOM 3081 N N . TYR B 1 132 ? -2.484 -36.062 -11.414 1 97.5 132 TYR B N 1
ATOM 3082 C CA . TYR B 1 132 ? -2.156 -37.469 -11.266 1 97.5 132 TYR B CA 1
ATOM 3083 C C . TYR B 1 132 ? -2.211 -38.188 -12.609 1 97.5 132 TYR B C 1
ATOM 3085 O O . TYR B 1 132 ? -1.329 -39 -12.93 1 97.5 132 TYR B O 1
ATOM 3093 N N . ALA B 1 133 ? -3.201 -37.906 -13.406 1 97 133 ALA B N 1
ATOM 3094 C CA . ALA B 1 133 ? -3.404 -38.531 -14.703 1 97 133 ALA B CA 1
ATOM 3095 C C . ALA B 1 133 ? -2.307 -38.125 -15.688 1 97 133 ALA B C 1
ATOM 3097 O O . ALA B 1 133 ? -1.948 -38.906 -16.578 1 97 133 ALA B O 1
ATOM 3098 N N . ALA B 1 134 ? -1.728 -36.969 -15.539 1 97.62 134 ALA B N 1
ATOM 3099 C CA . ALA B 1 134 ? -0.73 -36.438 -16.469 1 97.62 134 ALA B CA 1
ATOM 3100 C C . ALA B 1 134 ? 0.67 -36.906 -16.094 1 97.62 134 ALA B C 1
ATOM 3102 O O . ALA B 1 134 ? 1.578 -36.906 -16.938 1 97.62 134 ALA B O 1
ATOM 3103 N N . LEU B 1 135 ? 0.858 -37.281 -14.852 1 97.38 135 LEU B N 1
ATOM 3104 C CA . LEU B 1 135 ? 2.168 -37.688 -14.352 1 97.38 135 LEU B CA 1
ATOM 3105 C C . LEU B 1 135 ? 2.496 -39.125 -14.766 1 97.38 135 LEU B C 1
ATOM 3107 O O . LEU B 1 135 ? 1.63 -40 -14.727 1 97.38 135 LEU B O 1
ATOM 3111 N N . ARG B 1 136 ? 3.717 -39.375 -15.117 1 96.19 136 ARG B N 1
ATOM 3112 C CA . ARG B 1 136 ? 4.215 -40.75 -15.242 1 96.19 136 ARG B CA 1
ATOM 3113 C C . ARG B 1 136 ? 4.328 -41.406 -13.875 1 96.19 136 ARG B C 1
ATOM 3115 O O . ARG B 1 136 ? 4.289 -40.719 -12.844 1 96.19 136 ARG B O 1
ATOM 3122 N N . ASP B 1 137 ? 4.496 -42.719 -14 1 94.31 137 ASP B N 1
ATOM 3123 C CA . ASP B 1 137 ? 4.812 -43.438 -12.758 1 94.31 137 ASP B CA 1
ATOM 3124 C C . ASP B 1 137 ? 6.098 -42.906 -12.133 1 94.31 137 ASP B C 1
ATOM 3126 O O . ASP B 1 137 ? 7.07 -42.625 -12.844 1 94.31 137 ASP B O 1
ATOM 3130 N N . ASP B 1 138 ? 6.016 -42.656 -10.867 1 93.31 138 ASP B N 1
ATOM 3131 C CA . ASP B 1 138 ? 7.113 -42.125 -10.055 1 93.31 138 ASP B CA 1
ATOM 3132 C C . ASP B 1 138 ? 7.297 -40.625 -10.297 1 93.31 138 ASP B C 1
ATOM 3134 O O . ASP B 1 138 ? 8.289 -40.062 -9.859 1 93.31 138 ASP B O 1
ATOM 3138 N N . GLY B 1 139 ? 6.406 -40.062 -11.078 1 95.88 139 GLY B N 1
ATOM 3139 C CA . GLY B 1 139 ? 6.445 -38.625 -11.273 1 95.88 139 GLY B CA 1
ATOM 3140 C C . GLY B 1 139 ? 6.172 -37.844 -10 1 95.88 139 GLY B C 1
ATOM 3141 O O . GLY B 1 139 ? 5.645 -38.375 -9.031 1 95.88 139 GLY B O 1
ATOM 3142 N N . LEU B 1 140 ? 6.562 -36.531 -9.992 1 96 140 LEU B N 1
ATOM 3143 C CA . LEU B 1 140 ? 6.445 -35.688 -8.797 1 96 140 LEU B CA 1
ATOM 3144 C C . LEU B 1 140 ? 5.484 -34.531 -9.039 1 96 140 LEU B C 1
ATOM 3146 O O . LEU B 1 140 ? 5.473 -33.938 -10.117 1 96 140 LEU B O 1
ATOM 3150 N N . PHE B 1 141 ? 4.711 -34.25 -8.039 1 97.19 141 PHE B N 1
ATOM 3151 C CA . PHE B 1 141 ? 3.883 -33.031 -7.996 1 97.19 141 PHE B CA 1
ATOM 3152 C C . PHE B 1 141 ? 4.312 -32.125 -6.859 1 97.19 141 PHE B C 1
ATOM 3154 O O . PHE B 1 141 ? 4.293 -32.531 -5.691 1 97.19 141 PHE B O 1
ATOM 3161 N N . VAL B 1 142 ? 4.758 -30.906 -7.211 1 96.06 142 VAL B N 1
ATOM 3162 C CA . VAL B 1 142 ? 5.176 -29.922 -6.23 1 96.06 142 VAL B CA 1
ATOM 3163 C C . VAL B 1 142 ? 4.293 -28.672 -6.348 1 96.06 142 VAL B C 1
ATOM 3165 O O . VAL B 1 142 ? 4.133 -28.125 -7.438 1 96.06 142 VAL B O 1
ATOM 3168 N N . PHE B 1 143 ? 3.715 -28.266 -5.273 1 96.06 143 PHE B N 1
ATOM 3169 C CA . PHE B 1 143 ? 2.848 -27.094 -5.336 1 96.06 143 PHE B CA 1
ATOM 3170 C C . PHE B 1 143 ? 2.846 -26.344 -4.004 1 96.06 143 PHE B C 1
ATOM 3172 O O . PHE B 1 143 ? 3.275 -26.891 -2.982 1 96.06 143 PHE B O 1
ATOM 3179 N N . THR B 1 144 ? 2.436 -25.094 -4.09 1 93.81 144 THR B N 1
ATOM 3180 C CA . THR B 1 144 ? 2.256 -24.312 -2.877 1 93.81 144 THR B CA 1
ATOM 3181 C C . THR B 1 144 ? 0.774 -24.062 -2.611 1 93.81 144 THR B C 1
ATOM 3183 O O . THR B 1 144 ? -0.02 -23.938 -3.549 1 93.81 144 THR B O 1
ATOM 3186 N N . ILE B 1 145 ? 0.461 -23.969 -1.325 1 94.38 145 ILE B N 1
ATOM 3187 C CA . ILE B 1 145 ? -0.919 -23.719 -0.928 1 94.38 145 ILE B CA 1
ATOM 3188 C C . ILE B 1 145 ? -0.951 -23.156 0.49 1 94.38 145 ILE B C 1
ATOM 3190 O O . ILE B 1 145 ? -0.163 -23.562 1.347 1 94.38 145 ILE B O 1
ATOM 3194 N N . PRO B 1 146 ? -1.791 -22.141 0.68 1 92.06 146 PRO B N 1
ATOM 3195 C CA . PRO B 1 146 ? -1.89 -21.609 2.039 1 92.06 146 PRO B CA 1
ATOM 3196 C C . PRO B 1 146 ? -2.568 -22.562 3.008 1 92.06 146 PRO B C 1
ATOM 3198 O O . PRO B 1 146 ? -3.553 -23.219 2.648 1 92.06 146 PRO B O 1
ATOM 3201 N N . ILE B 1 147 ? -2.041 -22.594 4.211 1 91.25 147 ILE B N 1
ATOM 3202 C CA . ILE B 1 147 ? -2.539 -23.484 5.246 1 91.25 147 ILE B CA 1
ATOM 3203 C C . ILE B 1 147 ? -3.109 -22.688 6.406 1 91.25 147 ILE B C 1
ATOM 3205 O O . ILE B 1 147 ? -2.406 -21.859 7.004 1 91.25 147 ILE B O 1
ATOM 3209 N N . THR B 1 148 ? -4.355 -22.953 6.73 1 85.81 148 THR B N 1
ATOM 3210 C CA . THR B 1 148 ? -5.09 -22.266 7.781 1 85.81 148 THR B CA 1
ATOM 3211 C C . THR B 1 148 ? -4.367 -22.391 9.117 1 85.81 148 THR B C 1
ATOM 3213 O O . THR B 1 148 ? -4.293 -21.422 9.883 1 85.81 148 THR B O 1
ATOM 3216 N N . ASP B 1 149 ? -3.807 -23.516 9.352 1 81.62 149 ASP B N 1
ATOM 3217 C CA . ASP B 1 149 ? -3.139 -23.812 10.617 1 81.62 149 ASP B CA 1
ATOM 3218 C C . ASP B 1 149 ? -1.962 -22.859 10.852 1 81.62 149 ASP B C 1
ATOM 3220 O O . ASP B 1 149 ? -1.537 -22.672 11.992 1 81.62 149 ASP B O 1
ATOM 3224 N N . TRP B 1 150 ? -1.503 -22.344 9.789 1 76.69 150 TRP B N 1
ATOM 3225 C CA . TRP B 1 150 ? -0.283 -21.547 9.875 1 76.69 150 TRP B CA 1
ATOM 3226 C C . TRP B 1 150 ? -0.604 -20.062 9.852 1 76.69 150 TRP B C 1
ATOM 3228 O O . TRP B 1 150 ? 0.284 -19.219 10.039 1 76.69 150 TRP B O 1
ATOM 3238 N N . LEU B 1 151 ? -1.855 -19.641 9.484 1 68 151 LEU B N 1
ATOM 3239 C CA . LEU B 1 151 ? -2.258 -18.25 9.328 1 68 151 LEU B CA 1
ATOM 3240 C C . LEU B 1 151 ? -2.545 -17.609 10.68 1 68 151 LEU B C 1
ATOM 3242 O O . LEU B 1 151 ? -2.602 -16.375 10.797 1 68 151 LEU B O 1
ATOM 3246 N N . HIS B 1 152 ? -2.881 -18.375 11.781 1 57.41 152 HIS B N 1
ATOM 3247 C CA . HIS B 1 152 ? -3.281 -17.797 13.062 1 57.41 152 HIS B CA 1
ATOM 3248 C C . HIS B 1 152 ? -2.385 -16.625 13.445 1 57.41 152 HIS B C 1
ATOM 3250 O O . HIS B 1 152 ? -2.867 -15.609 13.953 1 57.41 152 HIS B O 1
ATOM 3256 N N . ASP B 1 153 ? -1.257 -16.766 13.164 1 54.88 153 ASP B N 1
ATOM 3257 C CA . ASP B 1 153 ? -0.378 -15.711 13.664 1 54.88 153 ASP B CA 1
ATOM 3258 C C . ASP B 1 153 ? -0.498 -14.438 12.82 1 54.88 153 ASP B C 1
ATOM 3260 O O . ASP B 1 153 ? -0.334 -13.328 13.328 1 54.88 153 ASP B O 1
ATOM 3264 N N . ILE B 1 154 ? -0.859 -14.586 11.703 1 52.5 154 ILE B N 1
ATOM 3265 C CA . ILE B 1 154 ? -0.931 -13.438 10.805 1 52.5 154 ILE B CA 1
ATOM 3266 C C . ILE B 1 154 ? -2.291 -12.758 10.945 1 52.5 154 ILE B C 1
ATOM 3268 O O . ILE B 1 154 ? -2.439 -11.578 10.609 1 52.5 154 ILE B O 1
ATOM 3272 N N . ALA B 1 155 ? -3.271 -13.688 11.406 1 53.44 155 ALA B N 1
ATOM 3273 C CA . ALA B 1 155 ? -4.676 -13.289 11.445 1 53.44 155 ALA B CA 1
ATOM 3274 C C . ALA B 1 155 ? -4.883 -12.086 12.359 1 53.44 155 ALA B C 1
ATOM 3276 O O . ALA B 1 155 ? -5.965 -11.5 12.391 1 53.44 155 ALA B O 1
ATOM 3277 N N . GLN B 1 156 ? -3.824 -11.664 12.867 1 55.19 156 GLN B N 1
ATOM 3278 C CA . GLN B 1 156 ? -4.113 -10.516 13.719 1 55.19 156 GLN B CA 1
ATOM 3279 C C . GLN B 1 156 ? -4.301 -9.25 12.891 1 55.19 156 GLN B C 1
ATOM 3281 O O . GLN B 1 156 ? -5.117 -8.391 13.234 1 55.19 156 GLN B O 1
ATOM 3286 N N . GLU B 1 157 ? -3.482 -9.234 11.812 1 62.06 157 GLU B N 1
ATOM 3287 C CA . GLU B 1 157 ? -3.76 -8.102 10.938 1 62.06 157 GLU B CA 1
ATOM 3288 C C . GLU B 1 157 ? -4.727 -8.484 9.82 1 62.06 157 GLU B C 1
ATOM 3290 O O . GLU B 1 157 ? -4.355 -9.203 8.891 1 62.06 157 GLU B O 1
ATOM 3295 N N . LYS B 1 158 ? -5.914 -8.039 9.859 1 75.06 158 LYS B N 1
ATOM 3296 C CA . LYS B 1 158 ? -7.031 -8.453 9.016 1 75.06 158 LYS B CA 1
ATOM 3297 C C . LYS B 1 158 ? -6.934 -7.82 7.629 1 75.06 158 LYS B C 1
ATOM 3299 O O . LYS B 1 158 ? -7.637 -8.234 6.703 1 75.06 158 LYS B O 1
ATOM 3304 N N . SER B 1 159 ? -5.973 -6.91 7.52 1 85.25 159 SER B N 1
ATOM 3305 C CA . SER B 1 159 ? -5.848 -6.277 6.211 1 85.25 159 SER B CA 1
ATOM 3306 C C . SER B 1 159 ? -4.43 -5.77 5.973 1 85.25 159 SER B C 1
ATOM 3308 O O . SER B 1 159 ? -3.742 -5.375 6.918 1 85.25 159 SER B O 1
ATOM 3310 N N . PHE B 1 160 ? -4.016 -5.953 4.73 1 87.19 160 PHE B N 1
ATOM 3311 C CA . PHE B 1 160 ? -2.756 -5.367 4.293 1 87.19 160 PHE B CA 1
ATOM 3312 C C . PHE B 1 160 ? -2.783 -5.078 2.799 1 87.19 160 PHE B C 1
ATOM 3314 O O . PHE B 1 160 ? -3.789 -5.328 2.131 1 87.19 160 PHE B O 1
ATOM 3321 N N . ASN B 1 161 ? -1.762 -4.41 2.383 1 91.69 161 ASN B N 1
ATOM 3322 C CA . ASN B 1 161 ? -1.732 -4.094 0.959 1 91.69 161 ASN B CA 1
ATOM 3323 C C . ASN B 1 161 ? -0.333 -4.262 0.376 1 91.69 161 ASN B C 1
ATOM 3325 O O . ASN B 1 161 ? 0.657 -4.234 1.109 1 91.69 161 ASN B O 1
ATOM 3329 N N . HIS B 1 162 ? -0.273 -4.57 -0.876 1 93.12 162 HIS B N 1
ATOM 3330 C CA . HIS B 1 162 ? 0.928 -4.535 -1.703 1 93.12 162 HIS B CA 1
ATOM 3331 C C . HIS B 1 162 ? 0.796 -3.508 -2.822 1 93.12 162 HIS B C 1
ATOM 3333 O O . HIS B 1 162 ? -0.27 -3.377 -3.43 1 93.12 162 HIS B O 1
ATOM 3339 N N . VAL B 1 163 ? 1.882 -2.816 -2.971 1 95.94 163 VAL B N 1
ATOM 3340 C CA . VAL B 1 163 ? 1.858 -1.799 -4.016 1 95.94 163 VAL B CA 1
ATOM 3341 C C . VAL B 1 163 ? 3.172 -1.826 -4.793 1 95.94 163 VAL B C 1
ATOM 3343 O O . VAL B 1 163 ? 4.246 -1.971 -4.203 1 95.94 163 VAL B O 1
ATOM 3346 N N . TYR B 1 164 ? 3.061 -1.678 -6.094 1 95.5 164 TYR B N 1
ATOM 3347 C CA . TYR B 1 164 ? 4.191 -1.546 -7.004 1 95.5 164 TYR B CA 1
ATOM 3348 C C . TYR B 1 164 ? 3.994 -0.372 -7.957 1 95.5 164 TYR B C 1
ATOM 3350 O O . TYR B 1 164 ? 2.914 -0.207 -8.531 1 95.5 164 TYR B O 1
ATOM 3358 N N . VAL B 1 165 ? 5.039 0.417 -8.008 1 96.69 165 VAL B N 1
ATOM 3359 C CA . VAL B 1 165 ? 4.926 1.594 -8.867 1 96.69 165 VAL B CA 1
ATOM 3360 C C . VAL B 1 165 ? 6.215 1.774 -9.664 1 96.69 165 VAL B C 1
ATOM 3362 O O . VAL B 1 165 ? 7.316 1.607 -9.133 1 96.69 165 VAL B O 1
ATOM 3365 N N . ASN B 1 166 ? 6.152 2.02 -10.945 1 96.25 166 ASN B N 1
ATOM 3366 C CA . ASN B 1 166 ? 7.234 2.527 -11.781 1 96.25 166 ASN B CA 1
ATOM 3367 C C . ASN B 1 166 ? 6.75 3.639 -12.703 1 96.25 166 ASN B C 1
ATOM 3369 O O . ASN B 1 166 ? 5.691 4.227 -12.477 1 96.25 166 ASN B O 1
ATOM 3373 N N . ASP B 1 167 ? 7.453 4.02 -13.703 1 96.38 167 ASP B N 1
ATOM 3374 C CA . ASP B 1 167 ? 7.164 5.199 -14.508 1 96.38 167 ASP B CA 1
ATOM 3375 C C . ASP B 1 167 ? 5.898 5 -15.336 1 96.38 167 ASP B C 1
ATOM 3377 O O . ASP B 1 167 ? 5.191 5.965 -15.648 1 96.38 167 ASP B O 1
ATOM 3381 N N . GLU B 1 168 ? 5.598 3.707 -15.633 1 97.44 168 GLU B N 1
ATOM 3382 C CA . GLU B 1 168 ? 4.527 3.504 -16.594 1 97.44 168 GLU B CA 1
ATOM 3383 C C . GLU B 1 168 ? 3.4 2.658 -16.016 1 97.44 168 GLU B C 1
ATOM 3385 O O . GLU B 1 168 ? 2.387 2.418 -16.672 1 97.44 168 GLU B O 1
ATOM 3390 N N . CYS B 1 169 ? 3.615 2.203 -14.797 1 97.19 169 CYS B N 1
ATOM 3391 C CA . CYS B 1 169 ? 2.631 1.279 -14.25 1 97.19 169 CYS B CA 1
ATOM 3392 C C . CYS B 1 169 ? 2.498 1.462 -12.742 1 97.19 169 CYS B C 1
ATOM 3394 O O . CYS B 1 169 ? 3.459 1.847 -12.07 1 97.19 169 CYS B O 1
ATOM 3396 N N . ALA B 1 170 ? 1.343 1.245 -12.242 1 98.12 170 ALA B N 1
ATOM 3397 C CA . ALA B 1 170 ? 1.072 1.074 -10.82 1 98.12 170 ALA B CA 1
ATOM 3398 C C . ALA B 1 170 ? 0.147 -0.115 -10.578 1 98.12 170 ALA B C 1
ATOM 3400 O O . ALA B 1 170 ? -0.815 -0.323 -11.32 1 98.12 170 ALA B O 1
ATOM 3401 N N . PHE B 1 171 ? 0.508 -0.914 -9.633 1 97.56 171 PHE B N 1
ATOM 3402 C CA . PHE B 1 171 ? -0.197 -2.145 -9.297 1 97.56 171 PHE B CA 1
ATOM 3403 C C . PHE B 1 171 ? -0.518 -2.189 -7.805 1 97.56 171 PHE B C 1
ATOM 3405 O O . PHE B 1 171 ? 0.388 -2.25 -6.973 1 97.56 171 PHE B O 1
ATOM 3412 N N . ILE B 1 172 ? -1.84 -2.154 -7.445 1 98.12 172 ILE B N 1
ATOM 3413 C CA . ILE B 1 172 ? -2.303 -2.088 -6.062 1 98.12 172 ILE B CA 1
ATOM 3414 C C . ILE B 1 172 ? -3.104 -3.344 -5.727 1 98.12 172 ILE B C 1
ATOM 3416 O O . ILE B 1 172 ? -4.059 -3.686 -6.43 1 98.12 172 ILE B O 1
ATOM 3420 N N . GLU B 1 173 ? -2.725 -4.027 -4.688 1 96.38 173 GLU B N 1
ATOM 3421 C CA . GLU B 1 173 ? -3.459 -5.164 -4.141 1 96.38 173 GLU B CA 1
ATOM 3422 C C . GLU B 1 173 ? -3.885 -4.906 -2.697 1 96.38 173 GLU B C 1
ATOM 3424 O O . GLU B 1 173 ? -3.041 -4.742 -1.814 1 96.38 173 GLU B O 1
ATOM 3429 N N . LEU B 1 174 ? -5.188 -4.852 -2.51 1 95.88 174 LEU B N 1
ATOM 3430 C CA . LEU B 1 174 ? -5.738 -4.688 -1.169 1 95.88 174 LEU B CA 1
ATOM 3431 C C . LEU B 1 174 ? -6.262 -6.012 -0.631 1 95.88 174 LEU B C 1
ATOM 3433 O O . LEU B 1 174 ? -7.207 -6.582 -1.187 1 95.88 174 LEU B O 1
ATOM 3437 N N . PHE B 1 175 ? -5.715 -6.488 0.469 1 92.81 175 PHE B N 1
ATOM 3438 C CA . PHE B 1 175 ? -6.07 -7.773 1.06 1 92.81 175 PHE B CA 1
ATOM 3439 C C . PHE B 1 175 ? -7.016 -7.582 2.24 1 92.81 175 PHE B C 1
ATOM 3441 O O . PHE B 1 175 ? -6.754 -6.762 3.123 1 92.81 175 PHE B O 1
ATOM 3448 N N . ASP B 1 176 ? -8.062 -8.273 2.254 1 91.69 176 ASP B N 1
ATOM 3449 C CA . ASP B 1 176 ? -9.008 -8.32 3.365 1 91.69 176 ASP B CA 1
ATOM 3450 C C . ASP B 1 176 ? -9.367 -9.766 3.721 1 91.69 176 ASP B C 1
ATOM 3452 O O . ASP B 1 176 ? -9.836 -10.523 2.869 1 91.69 176 ASP B O 1
ATOM 3456 N N . TYR B 1 177 ? -9.125 -10.148 4.902 1 89.44 177 TYR B N 1
ATOM 3457 C CA . TYR B 1 177 ? -9.344 -11.531 5.312 1 89.44 177 TYR B CA 1
ATOM 3458 C C . TYR B 1 177 ? -10.742 -11.719 5.883 1 89.44 177 TYR B C 1
ATOM 3460 O O . TYR B 1 177 ? -11.211 -10.898 6.68 1 89.44 177 TYR B O 1
ATOM 3468 N N . LYS B 1 178 ? -11.359 -12.711 5.457 1 87.88 178 LYS B N 1
ATOM 3469 C CA . LYS B 1 178 ? -12.648 -13.172 5.98 1 87.88 178 LYS B CA 1
ATOM 3470 C C . LYS B 1 178 ? -12.492 -14.469 6.762 1 87.88 178 LYS B C 1
ATOM 3472 O O . LYS B 1 178 ? -12.625 -15.562 6.195 1 87.88 178 LYS B O 1
ATOM 3477 N N . PRO B 1 179 ? -12.383 -14.375 8.047 1 84.06 179 PRO B N 1
ATOM 3478 C CA . PRO B 1 179 ? -12.031 -15.555 8.844 1 84.06 179 PRO B CA 1
ATOM 3479 C C . PRO B 1 179 ? -13.109 -16.641 8.797 1 84.06 179 PRO B C 1
ATOM 3481 O O . PRO B 1 179 ? -12.797 -17.828 8.82 1 84.06 179 PRO B O 1
ATOM 3484 N N . GLU B 1 180 ? -14.336 -16.203 8.766 1 86.12 180 GLU B N 1
ATOM 3485 C CA . GLU B 1 180 ? -15.438 -17.156 8.789 1 86.12 180 GLU B CA 1
ATOM 3486 C C . GLU B 1 180 ? -15.398 -18.078 7.574 1 86.12 180 GLU B C 1
ATOM 3488 O O . GLU B 1 180 ? -15.82 -19.234 7.645 1 86.12 180 GLU B O 1
ATOM 3493 N N . GLU B 1 181 ? -14.836 -17.625 6.547 1 87.81 181 GLU B N 1
ATOM 3494 C CA . GLU B 1 181 ? -14.781 -18.391 5.301 1 87.81 181 GLU B CA 1
ATOM 3495 C C . GLU B 1 181 ? -13.367 -18.891 5.027 1 87.81 181 GLU B C 1
ATOM 3497 O O . GLU B 1 181 ? -13.148 -19.641 4.07 1 87.81 181 GLU B O 1
ATOM 3502 N N . ARG B 1 182 ? -12.383 -18.484 5.844 1 88.88 182 ARG B N 1
ATOM 3503 C CA . ARG B 1 182 ? -10.977 -18.781 5.602 1 88.88 182 ARG B CA 1
ATOM 3504 C C . ARG B 1 182 ? -10.555 -18.344 4.203 1 88.88 182 ARG B C 1
ATOM 3506 O O . ARG B 1 182 ? -9.953 -19.109 3.459 1 88.88 182 ARG B O 1
ATOM 3513 N N . MET B 1 183 ? -10.969 -17.125 3.967 1 90.81 183 MET B N 1
ATOM 3514 C CA . MET B 1 183 ? -10.75 -16.609 2.623 1 90.81 183 MET B CA 1
ATOM 3515 C C . MET B 1 183 ? -10.203 -15.18 2.674 1 90.81 183 MET B C 1
ATOM 3517 O O . MET B 1 183 ? -10.57 -14.406 3.557 1 90.81 183 MET B O 1
ATOM 3521 N N . TRP B 1 184 ? -9.32 -14.922 1.707 1 91.06 184 TRP B N 1
ATOM 3522 C CA . TRP B 1 184 ? -8.898 -13.547 1.446 1 91.06 184 TRP B CA 1
ATOM 3523 C C . TRP B 1 184 ? -9.633 -12.969 0.239 1 91.06 184 TRP B C 1
ATOM 3525 O O . TRP B 1 184 ? -9.758 -13.633 -0.794 1 91.06 184 TRP B O 1
ATOM 3535 N N . GLU B 1 185 ? -10.172 -11.859 0.425 1 94 185 GLU B N 1
ATOM 3536 C CA . GLU B 1 185 ? -10.57 -11.039 -0.718 1 94 185 GLU B CA 1
ATOM 3537 C C . GLU B 1 185 ? -9.461 -10.062 -1.109 1 94 185 GLU B C 1
ATOM 3539 O O . GLU B 1 185 ? -8.969 -9.305 -0.27 1 94 185 GLU B O 1
ATOM 3544 N N . ILE B 1 186 ? -9.047 -10.117 -2.359 1 95.06 186 ILE B N 1
ATOM 3545 C CA . ILE B 1 186 ? -7.992 -9.242 -2.859 1 95.06 186 ILE B CA 1
ATOM 3546 C C . ILE B 1 186 ? -8.562 -8.312 -3.928 1 95.06 186 ILE B C 1
ATOM 3548 O O . ILE B 1 186 ? -8.898 -8.75 -5.031 1 95.06 186 ILE B O 1
ATOM 3552 N N . LYS B 1 187 ? -8.711 -7.074 -3.611 1 96.94 187 LYS B N 1
ATOM 3553 C CA . LYS B 1 187 ? -9.086 -6.066 -4.602 1 96.94 187 LYS B CA 1
ATOM 3554 C C . LYS B 1 187 ? -7.855 -5.523 -5.324 1 96.94 187 LYS B C 1
ATOM 3556 O O . LYS B 1 187 ? -6.941 -4.984 -4.695 1 96.94 187 LYS B O 1
ATOM 3561 N N . VAL B 1 188 ? -7.891 -5.66 -6.613 1 97.5 188 VAL B N 1
ATOM 3562 C CA . VAL B 1 188 ? -6.734 -5.285 -7.418 1 97.5 188 VAL B CA 1
ATOM 3563 C C . VAL B 1 188 ? -7.078 -4.078 -8.289 1 97.5 188 VAL B C 1
ATOM 3565 O O . VAL B 1 188 ? -8.094 -4.082 -8.992 1 97.5 188 VAL B O 1
ATOM 3568 N N . THR B 1 189 ? -6.285 -3.039 -8.188 1 98.25 189 THR B N 1
ATOM 3569 C CA . THR B 1 189 ? -6.359 -1.88 -9.07 1 98.25 189 THR B CA 1
ATOM 3570 C C . THR B 1 189 ? -5.035 -1.662 -9.797 1 98.25 189 THR B C 1
ATOM 3572 O O . THR B 1 189 ? -3.98 -1.584 -9.164 1 98.25 189 THR B O 1
ATOM 3575 N N . GLY B 1 190 ? -5.113 -1.627 -11.125 1 98 190 GLY B N 1
ATOM 3576 C CA . GLY B 1 190 ? -3.932 -1.389 -11.938 1 98 190 GLY B CA 1
ATOM 3577 C C . GLY B 1 190 ? -4.035 -0.136 -12.789 1 98 190 GLY B C 1
ATOM 3578 O O . GLY B 1 190 ? -5.109 0.186 -13.297 1 98 190 GLY B O 1
ATOM 3579 N N . PHE B 1 191 ? -2.957 0.59 -12.914 1 98.31 191 PHE B N 1
ATOM 3580 C CA . PHE B 1 191 ? -2.812 1.694 -13.852 1 98.31 191 PHE B CA 1
ATOM 3581 C C . PHE B 1 191 ? -1.681 1.422 -14.836 1 98.31 191 PHE B C 1
ATOM 3583 O O . PHE B 1 191 ? -0.613 0.945 -14.445 1 98.31 191 PHE B O 1
ATOM 3590 N N . GLU B 1 192 ? -1.914 1.66 -16.094 1 97.62 192 GLU B N 1
ATOM 3591 C CA . GLU B 1 192 ? -0.885 1.501 -17.109 1 97.62 192 GLU B CA 1
ATOM 3592 C C . GLU B 1 192 ? -0.916 2.656 -18.109 1 97.62 192 GLU B C 1
ATOM 3594 O O . GLU B 1 192 ? -1.99 3.135 -18.484 1 97.62 192 GLU B O 1
ATOM 3599 N N . LEU B 1 193 ? 0.243 3.111 -18.484 1 97.31 193 LEU B N 1
ATOM 3600 C CA . LEU B 1 193 ? 0.385 4.109 -19.531 1 97.31 193 LEU B CA 1
ATOM 3601 C C . LEU B 1 193 ? 0.396 3.447 -20.906 1 97.31 193 LEU B C 1
ATOM 3603 O O . LEU B 1 193 ? 1.325 2.709 -21.25 1 97.31 193 LEU B O 1
ATOM 3607 N N . VAL B 1 194 ? -0.644 3.652 -21.703 1 95.38 194 VAL B N 1
ATOM 3608 C CA . VAL B 1 194 ? -0.769 3.084 -23.047 1 95.38 194 VAL B CA 1
ATOM 3609 C C . VAL B 1 194 ? -0.858 4.207 -24.078 1 95.38 194 VAL B C 1
ATOM 3611 O O . VAL B 1 194 ? -1.831 4.965 -24.094 1 95.38 194 VAL B O 1
ATOM 3614 N N . GLU B 1 195 ? 0.187 4.324 -24.891 1 94.94 195 GLU B N 1
ATOM 3615 C CA . GLU B 1 195 ? 0.24 5.348 -25.922 1 94.94 195 GLU B CA 1
ATOM 3616 C C . GLU B 1 195 ? 0.038 6.742 -25.344 1 94.94 195 GLU B C 1
ATOM 3618 O O . GLU B 1 195 ? -0.774 7.52 -25.844 1 94.94 195 GLU B O 1
ATOM 3623 N N . GLY B 1 196 ? 0.583 6.941 -24.234 1 94.69 196 GLY B N 1
ATOM 3624 C CA . GLY B 1 196 ? 0.61 8.258 -23.625 1 94.69 196 GLY B CA 1
ATOM 3625 C C . GLY B 1 196 ? -0.624 8.555 -22.781 1 94.69 196 GLY B C 1
ATOM 3626 O O . GLY B 1 196 ? -0.768 9.648 -22.25 1 94.69 196 GLY B O 1
ATOM 3627 N N . ILE B 1 197 ? -1.488 7.551 -22.734 1 96 197 ILE B N 1
ATOM 3628 C CA . ILE B 1 197 ? -2.721 7.742 -21.969 1 96 197 ILE B CA 1
ATOM 3629 C C . ILE B 1 197 ? -2.795 6.723 -20.844 1 96 197 ILE B C 1
ATOM 3631 O O . ILE B 1 197 ? -2.566 5.527 -21.062 1 96 197 ILE B O 1
ATOM 3635 N N . TRP B 1 198 ? -3.117 7.211 -19.656 1 97.62 198 TRP B N 1
ATOM 3636 C CA . TRP B 1 198 ? -3.252 6.305 -18.531 1 97.62 198 TRP B CA 1
ATOM 3637 C C . TRP B 1 198 ? -4.598 5.59 -18.562 1 97.62 198 TRP B C 1
ATOM 3639 O O . TRP B 1 198 ? -5.625 6.199 -18.859 1 97.62 198 TRP B O 1
ATOM 3649 N N . LYS B 1 199 ? -4.535 4.289 -18.266 1 97.5 199 LYS B N 1
ATOM 3650 C CA . LYS B 1 199 ? -5.727 3.449 -18.172 1 97.5 199 LYS B CA 1
ATOM 3651 C C . LYS B 1 199 ? -5.793 2.734 -16.828 1 97.5 199 LYS B C 1
ATOM 3653 O O . LYS B 1 199 ? -4.766 2.283 -16.312 1 97.5 199 LYS B O 1
ATOM 3658 N N . ARG B 1 200 ? -7 2.656 -16.297 1 98.06 200 ARG B N 1
ATOM 3659 C CA . ARG B 1 200 ? -7.223 1.931 -15.055 1 98.06 200 ARG B CA 1
ATOM 3660 C C . ARG B 1 200 ? -7.914 0.596 -15.32 1 98.06 200 ARG B C 1
ATOM 3662 O O . ARG B 1 200 ? -8.773 0.496 -16.188 1 98.06 200 ARG B O 1
ATOM 3669 N N . SER B 1 201 ? -7.559 -0.45 -14.625 1 97.5 201 SER B N 1
ATOM 3670 C CA . SER B 1 201 ? -8.234 -1.744 -14.602 1 97.5 201 SER B CA 1
ATOM 3671 C C . SER B 1 201 ? -8.461 -2.223 -13.172 1 97.5 201 SER B C 1
ATOM 3673 O O . SER B 1 201 ? -7.633 -1.986 -12.297 1 97.5 201 SER B O 1
ATOM 3675 N N . ASP B 1 202 ? -9.602 -2.852 -12.992 1 97.31 202 ASP B N 1
ATOM 3676 C CA . ASP B 1 202 ? -9.938 -3.422 -11.695 1 97.31 202 ASP B CA 1
ATOM 3677 C C . ASP B 1 202 ? -10.305 -4.898 -11.82 1 97.31 202 ASP B C 1
ATOM 3679 O O . ASP B 1 202 ? -10.867 -5.32 -12.836 1 97.31 202 ASP B O 1
ATOM 3683 N N . THR B 1 203 ? -9.914 -5.672 -10.867 1 96.38 203 THR B N 1
ATOM 3684 C CA . THR B 1 203 ? -10.375 -7.047 -10.711 1 96.38 203 THR B CA 1
ATOM 3685 C C . THR B 1 203 ? -10.367 -7.457 -9.242 1 96.38 203 THR B C 1
ATOM 3687 O O . THR B 1 203 ? -9.828 -6.742 -8.391 1 96.38 203 THR B O 1
ATOM 3690 N N . THR B 1 204 ? -11.047 -8.453 -8.906 1 95.75 204 THR B N 1
ATOM 3691 C CA . THR B 1 204 ? -11.102 -9 -7.559 1 95.75 204 THR B CA 1
ATOM 3692 C C . THR B 1 204 ? -10.805 -10.5 -7.566 1 95.75 204 THR B C 1
ATOM 3694 O O . THR B 1 204 ? -11.312 -11.234 -8.414 1 95.75 204 THR B O 1
ATOM 3697 N N . TRP B 1 205 ? -9.906 -10.852 -6.648 1 94.94 205 TRP B N 1
ATOM 3698 C CA . TRP B 1 205 ? -9.539 -12.258 -6.492 1 94.94 205 TRP B CA 1
ATOM 3699 C C . TRP B 1 205 ? -9.953 -12.773 -5.121 1 94.94 205 TRP B C 1
ATOM 3701 O O . TRP B 1 205 ? -10.016 -12.016 -4.152 1 94.94 205 TRP B O 1
ATOM 3711 N N . LEU B 1 206 ? -10.25 -14.023 -5.105 1 94.06 206 LEU B N 1
ATOM 3712 C CA . LEU B 1 206 ? -10.492 -14.734 -3.852 1 94.06 206 LEU B CA 1
ATOM 3713 C C . LEU B 1 206 ? -9.469 -15.844 -3.646 1 94.06 206 LEU B C 1
ATOM 3715 O O . LEU B 1 206 ? -9.172 -16.594 -4.574 1 94.06 206 LEU B O 1
ATOM 3719 N N . ARG B 1 207 ? -8.891 -15.859 -2.502 1 93.19 207 ARG B N 1
ATOM 3720 C CA . ARG B 1 207 ? -7.938 -16.891 -2.09 1 93.19 207 ARG B CA 1
ATOM 3721 C C . ARG B 1 207 ? -8.477 -17.703 -0.922 1 93.19 207 ARG B C 1
ATOM 3723 O O . ARG B 1 207 ? -9.039 -17.141 0.022 1 93.19 207 ARG B O 1
ATOM 3730 N N . LYS B 1 208 ? -8.258 -18.984 -0.976 1 93.19 208 LYS B N 1
ATOM 3731 C CA . LYS B 1 208 ? -8.758 -19.875 0.057 1 93.19 208 LYS B CA 1
ATOM 3732 C C . LYS B 1 208 ? -7.613 -20.578 0.787 1 93.19 208 LYS B C 1
ATOM 3734 O O . LYS B 1 208 ? -6.641 -21.016 0.161 1 93.19 208 LYS B O 1
ATOM 3739 N N . ASP B 1 209 ? -7.762 -20.641 2.033 1 91.44 209 ASP B N 1
ATOM 3740 C CA . ASP B 1 209 ? -6.848 -21.438 2.85 1 91.44 209 ASP B CA 1
ATOM 3741 C C . ASP B 1 209 ? -7.465 -22.766 3.232 1 91.44 209 ASP B C 1
ATOM 3743 O O . ASP B 1 209 ? -8.672 -22.859 3.457 1 91.44 209 ASP B O 1
ATOM 3747 N N . TYR B 1 210 ? -6.625 -23.75 3.322 1 93.56 210 TYR B N 1
ATOM 3748 C CA . TYR B 1 210 ? -7.09 -25.094 3.66 1 93.56 210 TYR B CA 1
ATOM 3749 C C . TYR B 1 210 ? -6.375 -25.625 4.898 1 93.56 210 TYR B C 1
ATOM 3751 O O . TYR B 1 210 ? -5.27 -25.188 5.219 1 93.56 210 TYR B O 1
ATOM 3759 N N . PHE B 1 211 ? -7.047 -26.5 5.57 1 93.31 211 PHE B N 1
ATOM 3760 C CA . PHE B 1 211 ? -6.352 -27.234 6.621 1 93.31 211 PHE B CA 1
ATOM 3761 C C . PHE B 1 211 ? -5.371 -28.234 6.02 1 93.31 211 PHE B C 1
ATOM 3763 O O . PHE B 1 211 ? -5.656 -28.859 4.992 1 93.31 211 PHE B O 1
ATOM 3770 N N . LEU B 1 212 ? -4.309 -28.328 6.715 1 94.25 212 LEU B N 1
ATOM 3771 C CA . LEU B 1 212 ? -3.275 -29.25 6.258 1 94.25 212 LEU B CA 1
ATOM 3772 C C . LEU B 1 212 ? -3.855 -30.641 6.027 1 94.25 212 LEU B C 1
ATOM 3774 O O . LEU B 1 212 ? -3.605 -31.25 4.992 1 94.25 212 LEU B O 1
ATOM 3778 N N . ALA B 1 213 ? -4.691 -31.078 6.914 1 95.31 213 ALA B N 1
ATOM 3779 C CA . ALA B 1 213 ? -5.27 -32.438 6.859 1 95.31 213 ALA B CA 1
ATOM 3780 C C . ALA B 1 213 ? -6.195 -32.562 5.656 1 95.31 213 ALA B C 1
ATOM 3782 O O . ALA B 1 213 ? -6.277 -33.656 5.062 1 95.31 213 ALA B O 1
ATOM 3783 N N . GLU B 1 214 ? -6.867 -31.531 5.297 1 96 214 GLU B N 1
ATOM 3784 C CA . GLU B 1 214 ? -7.762 -31.547 4.148 1 96 214 GLU B CA 1
ATOM 3785 C C . GLU B 1 214 ? -6.988 -31.766 2.85 1 96 214 GLU B C 1
ATOM 3787 O O . GLU B 1 214 ? -7.402 -32.562 1.998 1 96 214 GLU B O 1
ATOM 3792 N N . VAL B 1 215 ? -5.914 -31.078 2.74 1 97 215 VAL B N 1
ATOM 3793 C CA . VAL B 1 215 ? -5.098 -31.172 1.537 1 97 215 VAL B CA 1
ATOM 3794 C C . VAL B 1 215 ? -4.484 -32.562 1.433 1 97 215 VAL B C 1
ATOM 3796 O O . VAL B 1 215 ? -4.547 -33.219 0.375 1 97 215 VAL B O 1
ATOM 3799 N N . GLN B 1 216 ? -3.98 -33.031 2.529 1 96.5 216 GLN B N 1
ATOM 3800 C CA . GLN B 1 216 ? -3.375 -34.375 2.561 1 96.5 216 GLN B CA 1
ATOM 3801 C C . GLN B 1 216 ? -4.391 -35.438 2.201 1 96.5 216 GLN B C 1
ATOM 3803 O O . GLN B 1 216 ? -4.105 -36.312 1.392 1 96.5 216 GLN B O 1
ATOM 3808 N N . SER B 1 217 ? -5.539 -35.312 2.803 1 96.88 217 SER B N 1
ATOM 3809 C CA . SER B 1 217 ? -6.594 -36.312 2.553 1 96.88 217 SER B CA 1
ATOM 3810 C C . SER B 1 217 ? -7.004 -36.312 1.084 1 96.88 217 SER B C 1
ATOM 3812 O O . SER B 1 217 ? -7.227 -37.375 0.5 1 96.88 217 SER B O 1
ATOM 3814 N N . ALA B 1 218 ? -7.109 -35.156 0.505 1 97.5 218 ALA B N 1
ATOM 3815 C CA . ALA B 1 218 ? -7.477 -35.062 -0.903 1 97.5 218 ALA B CA 1
ATOM 3816 C C . ALA B 1 218 ? -6.422 -35.688 -1.802 1 97.5 218 ALA B C 1
ATOM 3818 O O . ALA B 1 218 ? -6.758 -36.375 -2.766 1 97.5 218 ALA B O 1
ATOM 3819 N N . LEU B 1 219 ? -5.164 -35.469 -1.494 1 97.75 219 LEU B N 1
ATOM 3820 C CA . LEU B 1 219 ? -4.062 -36.062 -2.252 1 97.75 219 LEU B CA 1
ATOM 3821 C C . LEU B 1 219 ? -4.09 -37.594 -2.156 1 97.75 219 LEU B C 1
ATOM 3823 O O . LEU B 1 219 ? -3.953 -38.281 -3.168 1 97.75 219 LEU B O 1
ATOM 3827 N N . GLU B 1 220 ? -4.324 -38.062 -0.977 1 96 220 GLU B N 1
ATOM 3828 C CA . GLU B 1 220 ? -4.355 -39.531 -0.748 1 96 220 GLU B CA 1
ATOM 3829 C C . GLU B 1 220 ? -5.527 -40.156 -1.483 1 96 220 GLU B C 1
ATOM 3831 O O . GLU B 1 220 ? -5.383 -41.25 -2.053 1 96 220 GLU B O 1
ATOM 3836 N N . LYS B 1 221 ? -6.59 -39.5 -1.413 1 95.62 221 LYS B N 1
ATOM 3837 C CA . LYS B 1 221 ? 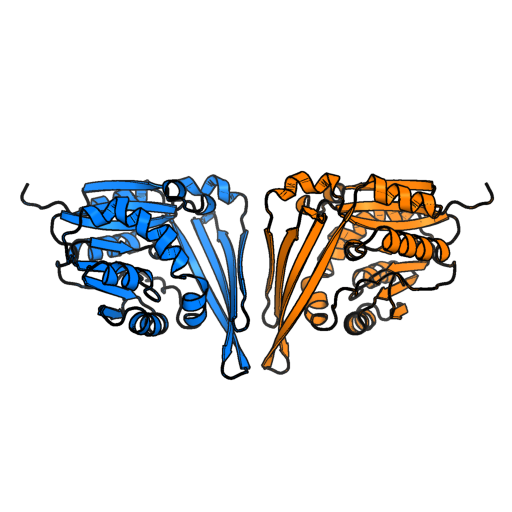-7.785 -40 -2.086 1 95.62 221 LYS B CA 1
ATOM 3838 C C . LYS B 1 221 ? -7.535 -40.188 -3.58 1 95.62 221 LYS B C 1
ATOM 3840 O O . LYS B 1 221 ? -8.078 -41.125 -4.191 1 95.62 221 LYS B O 1
ATOM 3845 N N . VAL B 1 222 ? -6.754 -39.344 -4.172 1 96.69 222 VAL B N 1
ATOM 3846 C CA . VAL B 1 222 ? -6.484 -39.375 -5.605 1 96.69 222 VAL B CA 1
ATOM 3847 C C . VAL B 1 222 ? -5.465 -40.469 -5.918 1 96.69 222 VAL B C 1
ATOM 3849 O O . VAL B 1 222 ? -5.457 -41.031 -7.02 1 96.69 222 VAL B O 1
ATOM 3852 N N . GLY B 1 223 ? -4.516 -40.781 -4.918 1 95.44 223 GLY B N 1
ATOM 3853 C CA . GLY B 1 223 ? -3.58 -41.875 -5.129 1 95.44 223 GLY B CA 1
ATOM 3854 C C . GLY B 1 223 ? -2.154 -41.5 -4.746 1 95.44 223 GLY B C 1
ATOM 3855 O O . GLY B 1 223 ? -1.267 -42.375 -4.777 1 95.44 223 GLY B O 1
ATOM 3856 N N . PHE B 1 224 ? -1.966 -40.25 -4.363 1 95.25 224 PHE B N 1
ATOM 3857 C CA . PHE B 1 224 ? -0.627 -39.875 -3.92 1 95.25 224 PHE B CA 1
ATOM 3858 C C . PHE B 1 224 ? -0.321 -40.5 -2.555 1 95.25 224 PHE B C 1
ATOM 3860 O O . PHE B 1 224 ? -1.134 -40.406 -1.633 1 95.25 224 PHE B O 1
ATOM 3867 N N . THR B 1 225 ? 0.731 -41.281 -2.381 1 82.5 225 THR B N 1
ATOM 3868 C CA . THR B 1 225 ? 0.967 -41.969 -1.131 1 82.5 225 THR B CA 1
ATOM 3869 C C . THR B 1 225 ? 2.238 -41.469 -0.453 1 82.5 225 THR B C 1
ATOM 3871 O O . THR B 1 225 ? 2.434 -41.688 0.746 1 82.5 225 THR B O 1
ATOM 3874 N N . GLU B 1 226 ? 3.182 -40.906 -1.09 1 83.62 226 GLU B N 1
ATOM 3875 C CA . GLU B 1 226 ? 4.379 -40.281 -0.503 1 83.62 226 GLU B CA 1
ATOM 3876 C C . GLU B 1 226 ? 4.293 -38.781 -0.503 1 83.62 226 GLU B C 1
ATOM 3878 O O . GLU B 1 226 ? 4.559 -38.125 -1.521 1 83.62 226 GLU B O 1
ATOM 3883 N N . LEU B 1 227 ? 3.924 -38.344 0.615 1 88.62 227 LEU B N 1
ATOM 3884 C CA . LEU B 1 227 ? 3.693 -36.906 0.726 1 88.62 227 LEU B CA 1
ATOM 3885 C C . LEU B 1 227 ? 4.68 -36.281 1.701 1 88.62 227 LEU B C 1
ATOM 3887 O O . LEU B 1 227 ? 4.965 -36.844 2.758 1 88.62 227 LEU B O 1
ATOM 3891 N N . ALA B 1 228 ? 5.285 -35.25 1.292 1 91.06 228 ALA B N 1
ATOM 3892 C CA . ALA B 1 228 ? 6.035 -34.375 2.174 1 91.06 228 ALA B CA 1
ATOM 3893 C C . ALA B 1 228 ? 5.566 -32.906 2.027 1 91.06 228 ALA B C 1
ATOM 3895 O O . ALA B 1 228 ? 5.039 -32.531 0.982 1 91.06 228 ALA B O 1
ATOM 3896 N N . HIS B 1 229 ? 5.594 -32.219 3.066 1 90.38 229 HIS B N 1
ATOM 3897 C CA . HIS B 1 229 ? 5.297 -30.781 2.994 1 90.38 229 HIS B CA 1
ATOM 3898 C C . HIS B 1 229 ? 6.289 -29.969 3.828 1 90.38 229 HIS B C 1
ATOM 3900 O O . HIS B 1 229 ? 6.832 -30.469 4.812 1 90.38 229 HIS B O 1
ATOM 3906 N N . TYR B 1 230 ? 6.492 -28.766 3.322 1 86.94 230 TYR B N 1
ATOM 3907 C CA . TYR B 1 230 ? 7.414 -27.828 3.959 1 86.94 230 TYR B CA 1
ATOM 3908 C C . TYR B 1 230 ? 6.773 -26.453 4.105 1 86.94 230 TYR B C 1
ATOM 3910 O O . TYR B 1 230 ? 5.871 -26.094 3.344 1 86.94 230 TYR B O 1
ATOM 3918 N N . ASN B 1 231 ? 7.242 -25.797 5.16 1 84.75 231 ASN B N 1
ATOM 3919 C CA . ASN B 1 231 ? 6.918 -24.375 5.219 1 84.75 231 ASN B CA 1
ATOM 3920 C C . ASN B 1 231 ? 7.828 -23.547 4.309 1 84.75 231 ASN B C 1
ATOM 3922 O O . ASN B 1 231 ? 9.055 -23.656 4.383 1 84.75 231 ASN B O 1
ATOM 3926 N N . ILE B 1 232 ? 7.266 -22.766 3.512 1 79.94 232 ILE B N 1
ATOM 3927 C CA . ILE B 1 232 ? 8.047 -22.016 2.535 1 79.94 232 ILE B CA 1
ATOM 3928 C C . ILE B 1 232 ? 9.07 -21.141 3.258 1 79.94 232 ILE B C 1
ATOM 3930 O O . ILE B 1 232 ? 10.117 -20.812 2.697 1 79.94 232 ILE B O 1
ATOM 3934 N N . LYS B 1 233 ? 8.766 -20.734 4.484 1 74.31 233 LYS B N 1
ATOM 3935 C CA . LYS B 1 233 ? 9.711 -19.953 5.273 1 74.31 233 LYS B CA 1
ATOM 3936 C C . LYS B 1 233 ? 11.047 -20.672 5.406 1 74.31 233 LYS B C 1
ATOM 3938 O O . LYS B 1 233 ? 12.094 -20.031 5.551 1 74.31 233 LYS B O 1
ATOM 3943 N N . ASP B 1 234 ? 10.969 -21.984 5.355 1 73.31 234 ASP B N 1
ATOM 3944 C CA . ASP B 1 234 ? 12.172 -22.797 5.492 1 73.31 234 ASP B CA 1
ATOM 3945 C C . ASP B 1 234 ? 13.062 -22.656 4.258 1 73.31 234 ASP B C 1
ATOM 3947 O O . ASP B 1 234 ? 14.242 -23.031 4.293 1 73.31 234 ASP B O 1
ATOM 3951 N N . PHE B 1 235 ? 12.508 -22.078 3.244 1 70.5 235 PHE B N 1
ATOM 3952 C CA . PHE B 1 235 ? 13.258 -21.891 2.008 1 70.5 235 PHE B CA 1
ATOM 3953 C C . PHE B 1 235 ? 13.453 -20.422 1.704 1 70.5 235 PHE B C 1
ATOM 3955 O O . PHE B 1 235 ? 13.602 -20.031 0.543 1 70.5 235 PHE B O 1
ATOM 3962 N N . GLY B 1 236 ? 13.352 -19.547 2.705 1 64 236 GLY B N 1
ATOM 3963 C CA . GLY B 1 236 ? 13.602 -18.125 2.533 1 64 236 GLY B CA 1
ATOM 3964 C C . GLY B 1 236 ? 12.359 -17.344 2.158 1 64 236 GLY B C 1
ATOM 3965 O O . GLY B 1 236 ? 12.438 -16.156 1.848 1 64 236 GLY B O 1
ATOM 3966 N N . GLY B 1 237 ? 11.242 -18.094 2.109 1 62.69 237 GLY B N 1
ATOM 3967 C CA . GLY B 1 237 ? 10.023 -17.359 1.8 1 62.69 237 GLY B CA 1
ATOM 3968 C C . GLY B 1 237 ? 9.5 -16.547 2.967 1 62.69 237 GLY B C 1
ATOM 3969 O O . GLY B 1 237 ? 10.016 -16.641 4.082 1 62.69 237 GLY B O 1
ATOM 3970 N N . SER B 1 238 ? 8.602 -15.539 2.607 1 59.62 238 SER B N 1
ATOM 3971 C CA . SER B 1 238 ? 8.055 -14.695 3.662 1 59.62 238 SER B CA 1
ATOM 3972 C C . SER B 1 238 ? 7.176 -15.492 4.617 1 59.62 238 SER B C 1
ATOM 3974 O O . SER B 1 238 ? 6.344 -16.297 4.18 1 59.62 238 SER B O 1
ATOM 3976 N N . GLU B 1 239 ? 7.406 -15.531 5.918 1 55.88 239 GLU B N 1
ATOM 3977 C CA . GLU B 1 239 ? 6.645 -16.172 6.988 1 55.88 239 GLU B CA 1
ATOM 3978 C C . GLU B 1 239 ? 5.168 -15.773 6.918 1 55.88 239 GLU B C 1
ATOM 3980 O O . GLU B 1 239 ? 4.297 -16.547 7.316 1 55.88 239 GLU B O 1
ATOM 3985 N N . GLU B 1 240 ? 4.945 -14.633 6.449 1 56.59 240 GLU B N 1
ATOM 3986 C CA . GLU B 1 240 ? 3.627 -14.016 6.574 1 56.59 240 GLU B CA 1
ATOM 3987 C C . GLU B 1 240 ? 2.602 -14.719 5.688 1 56.59 240 GLU B C 1
ATOM 3989 O O . GLU B 1 240 ? 1.396 -14.617 5.93 1 56.59 240 GLU B O 1
ATOM 3994 N N . ALA B 1 241 ? 3.062 -15.672 4.914 1 62.91 241 ALA B N 1
ATOM 3995 C CA . ALA B 1 241 ? 2.066 -16.109 3.939 1 62.91 241 ALA B CA 1
ATOM 3996 C C . ALA B 1 241 ? 1.45 -17.438 4.344 1 62.91 241 ALA B C 1
ATOM 3998 O O . ALA B 1 241 ? 0.429 -17.859 3.787 1 62.91 241 ALA B O 1
ATOM 3999 N N . GLY B 1 242 ? 1.99 -18.062 5.461 1 78.56 242 GLY B N 1
ATOM 4000 C CA . GLY B 1 242 ? 1.417 -19.328 5.848 1 78.56 242 GLY B CA 1
ATOM 4001 C C . GLY B 1 242 ? 1.302 -20.312 4.691 1 78.56 242 GLY B C 1
ATOM 4002 O O . GLY B 1 242 ? 0.307 -21.031 4.578 1 78.56 242 GLY B O 1
ATOM 4003 N N . MET B 1 243 ? 2.283 -20.297 3.865 1 88.06 243 MET B N 1
ATOM 4004 C CA . MET B 1 243 ? 2.248 -21.109 2.652 1 88.06 243 MET B CA 1
ATOM 4005 C C . MET B 1 243 ? 3.008 -22.422 2.848 1 88.06 243 MET B C 1
ATOM 4007 O O . MET B 1 243 ? 4.109 -22.422 3.4 1 88.06 243 MET B O 1
ATOM 4011 N N . ALA B 1 244 ? 2.393 -23.484 2.445 1 91.25 244 ALA B N 1
ATOM 4012 C CA . ALA B 1 244 ? 3.057 -24.781 2.414 1 91.25 244 ALA B CA 1
ATOM 4013 C C . ALA B 1 244 ? 3.525 -25.125 1.004 1 91.25 244 ALA B C 1
ATOM 4015 O O . ALA B 1 244 ? 2.871 -24.766 0.021 1 91.25 244 ALA B O 1
ATOM 4016 N N . CYS B 1 245 ? 4.641 -25.75 0.921 1 92.56 245 CYS B N 1
ATOM 4017 C CA . CYS B 1 245 ? 5.09 -26.422 -0.295 1 92.56 245 CYS B CA 1
ATOM 4018 C C . CYS B 1 245 ? 4.938 -27.922 -0.174 1 92.56 245 CYS B C 1
ATOM 4020 O O . CYS B 1 245 ? 5.574 -28.562 0.673 1 92.56 245 CYS B O 1
ATOM 4022 N N . PHE B 1 246 ? 4.129 -28.516 -0.947 1 94.62 246 PHE B N 1
ATOM 4023 C CA . PHE B 1 246 ? 3.912 -29.969 -0.946 1 94.62 246 PHE B CA 1
ATOM 4024 C C . PHE B 1 246 ? 4.754 -30.641 -2.023 1 94.62 246 PHE B C 1
ATOM 4026 O O . PHE B 1 246 ? 4.898 -30.109 -3.127 1 94.62 246 PHE B O 1
ATOM 4033 N N . VAL B 1 247 ? 5.301 -31.766 -1.675 1 94.38 247 VAL B N 1
ATOM 4034 C CA . VAL B 1 247 ? 5.973 -32.656 -2.607 1 94.38 247 VAL B CA 1
ATOM 4035 C C . VAL B 1 247 ? 5.32 -34.031 -2.562 1 94.38 247 VAL B C 1
ATOM 4037 O O . VAL B 1 247 ? 5.379 -34.719 -1.541 1 94.38 247 VAL B O 1
ATOM 4040 N N . CYS B 1 248 ? 4.715 -34.375 -3.67 1 96 248 CYS B N 1
ATOM 4041 C CA . CYS B 1 248 ? 3.965 -35.625 -3.777 1 96 248 CYS B CA 1
ATOM 4042 C C . CYS B 1 248 ? 4.492 -36.5 -4.922 1 96 248 CYS B C 1
ATOM 4044 O O . CYS B 1 248 ? 4.828 -35.969 -5.988 1 96 248 CYS B O 1
ATOM 4046 N N . GLN B 1 249 ? 4.496 -37.812 -4.688 1 94.44 249 GLN B N 1
ATOM 4047 C CA . GLN B 1 249 ? 4.961 -38.719 -5.727 1 94.44 249 GLN B CA 1
ATOM 4048 C C . GLN B 1 249 ? 3.863 -39.688 -6.125 1 94.44 249 GLN B C 1
ATOM 4050 O O . GLN B 1 249 ? 3.15 -40.219 -5.266 1 94.44 249 GLN B O 1
ATOM 4055 N N . LYS B 1 250 ? 3.703 -39.844 -7.426 1 94.94 250 LYS B N 1
ATOM 4056 C CA . LYS B 1 250 ? 2.852 -40.906 -7.953 1 94.94 250 LYS B CA 1
ATOM 4057 C C . LYS B 1 250 ? 3.58 -42.25 -7.941 1 94.94 250 LYS B C 1
ATOM 4059 O O . LYS B 1 250 ? 4.508 -42.438 -8.727 1 94.94 250 LYS B O 1
ATOM 4064 N N . LYS B 1 251 ? 3.148 -43.125 -7.098 1 88.12 251 LYS B N 1
ATOM 4065 C CA . LYS B 1 251 ? 3.832 -44.406 -6.992 1 88.12 251 LYS B CA 1
ATOM 4066 C C . LYS B 1 251 ? 3.451 -45.312 -8.148 1 88.12 251 LYS B C 1
ATOM 4068 O O . LYS B 1 251 ? 2.297 -45.344 -8.578 1 88.12 251 LYS B O 1
ATOM 4073 N N . SER B 1 252 ? 4.504 -46.062 -8.656 1 80.31 252 SER B N 1
ATOM 4074 C CA . SER B 1 252 ? 4.277 -47.094 -9.656 1 80.31 252 SER B CA 1
ATOM 4075 C C . SER B 1 252 ? 3.414 -48.219 -9.102 1 80.31 252 SER B C 1
ATOM 4077 O O . SER B 1 252 ? 3.531 -48.562 -7.922 1 80.31 252 SER B O 1
ATOM 4079 N N . LEU B 1 253 ? 2.113 -48.594 -9.719 1 61.59 253 LEU B N 1
ATOM 4080 C CA . LEU B 1 253 ? 1.274 -49.688 -9.305 1 61.59 253 LEU B CA 1
ATOM 4081 C C . LEU B 1 253 ? 2.086 -51 -9.25 1 61.59 253 LEU B C 1
ATOM 4083 O O . LEU B 1 253 ? 1.674 -51.969 -8.602 1 61.59 253 LEU B O 1
ATOM 4087 N N . THR B 1 254 ? 3.113 -51.188 -9.984 1 51.72 254 THR B N 1
ATOM 4088 C CA . THR B 1 254 ? 3.721 -52.531 -9.984 1 51.72 254 THR B CA 1
ATOM 4089 C C . THR B 1 254 ? 4.387 -52.812 -8.648 1 51.72 254 THR B C 1
ATOM 4091 O O . THR B 1 254 ? 4.914 -53.906 -8.43 1 51.72 254 THR B O 1
ATOM 4094 N N . GLN B 1 255 ? 4.461 -52.031 -7.656 1 40.41 255 GLN B N 1
ATOM 4095 C CA . GLN B 1 255 ? 5.078 -52.719 -6.535 1 40.41 255 GLN B CA 1
ATOM 4096 C C . GLN B 1 255 ? 4.035 -53.5 -5.73 1 40.41 255 GLN B C 1
ATOM 4098 O O . GLN B 1 255 ? 2.941 -52.969 -5.473 1 40.41 255 GLN B O 1
#

Foldseek 3Di:
DPPFDDFFACQVPLVVCVPPVDDLCCCVVFPVVVCVPFPVVQADFQFEEEEEQCFLPSNVQVVVVVGYAYEYEHQHPNRVVNNCVNRVRHHYYHDDLLDDAAAQRGLEYEYEPRCQQRQDLVSSLSSLLRRLRNHHAFHKYKYKAAAPVLQVVLVVDQKDKDWDDDDFKIKIWIWGADVVSQKIKIKIWMWGQDPNDIDIDITITMGHHYHPVSNVVSNVVSQFDDKDKDDSVVRVDDSNRNMIMMMTTRHDVPD/DPPFDDFFACQVPLVVCVPPVDDLCCCVVFPVVVCVVFPPVQADFQFEEEEEQCFLPSNVQVVVVVGYAYEYEHQHPNRVVNNCVNRVRHHYYHDDLLDDAAAQRGQEYEYEPRCQQRQDLVSSLSSLLRRLRNHHAFHKYKYKAAAPVLQVVLVVPQKDKDWDDDDFKIKIWIWGADVVSQKIKIWIWMWGQDPNDIDIDITITMGHHYHPVSNVVSNVVSQFDDKDKDDSVVRVDDSNRNMIMMMTTRHDVPD

Solvent-accessible surface area (backbone atoms only — not comparable to full-atom values): 26740 Å² total; per-residue (Å²): 127,81,80,73,75,77,71,69,72,45,50,82,44,25,68,54,44,52,68,66,74,49,42,64,64,56,40,59,70,49,47,46,56,50,38,55,70,74,47,50,81,78,44,59,89,57,29,32,37,36,30,43,53,33,51,39,19,51,64,51,29,57,44,35,78,72,47,35,43,37,35,31,31,24,71,36,68,50,20,42,56,45,14,50,67,62,22,64,90,45,46,76,44,85,38,45,77,71,62,60,85,59,69,57,66,22,44,29,37,37,27,65,82,40,58,25,55,45,81,42,69,69,55,44,37,43,29,50,42,42,50,56,53,20,33,25,74,63,10,37,42,38,35,32,39,35,26,50,83,55,34,65,76,45,61,71,58,51,58,53,72,49,75,48,75,63,98,51,37,36,41,38,37,40,39,38,57,38,75,94,73,38,27,35,43,33,45,35,42,35,38,38,57,55,93,88,37,50,44,78,38,76,44,67,38,58,34,31,47,38,47,64,66,58,55,52,50,41,42,43,72,66,55,40,74,50,74,48,73,39,54,37,47,82,63,74,39,71,68,78,60,21,36,32,36,37,42,32,29,36,67,57,79,84,112,127,82,81,74,76,77,71,70,72,44,51,83,43,24,68,54,45,51,67,66,73,49,44,64,64,55,41,58,69,48,46,45,58,52,39,55,70,75,46,49,81,78,45,60,89,57,30,32,36,37,30,44,53,33,50,39,19,54,62,49,28,57,44,34,78,71,47,34,42,38,35,30,30,26,70,37,66,50,22,42,55,45,15,49,69,61,21,65,91,45,47,77,43,84,39,45,77,71,61,61,86,59,69,57,66,21,44,29,38,37,26,64,81,39,59,25,53,46,81,41,70,68,54,45,36,44,28,50,42,41,50,56,55,18,33,25,74,62,10,38,41,37,35,30,39,35,25,48,84,54,33,65,76,45,59,74,59,50,58,52,73,49,78,48,76,62,96,53,38,35,42,38,38,40,40,39,58,38,74,94,72,38,28,35,42,32,45,32,44,35,37,38,58,54,94,89,38,49,44,78,38,76,44,67,39,59,34,32,46,38,48,63,66,57,54,51,50,40,42,43,72,67,56,39,75,50,74,47,73,40,55,38,46,82,62,76,40,69,66,80,59,20,37,31,36,36,40,32,31,35,65,57,79,85,113

Nearest PDB structures (foldseek):
  7pd7-assembly1_A  TM=7.933E-01  e=4.018E-18  Chondromyces crocatus
  7wzg-assembly1_A  TM=7.971E-01  e=3.521E-17  Streptomyces sp.
  4oqd-assembly2_C  TM=8.093E-01  e=1.859E-17  Streptomyces fradiae
  6m81-assembly1_C-2  TM=8.029E-01  e=9.776E-17  Streptomyces fradiae
  3ccf-assembly1_A  TM=6.033E-01  e=3.229E-12  Trichormus variabilis ATCC 29413